Protein AF-A0A830E9T9-F1 (afdb_monomer)

Radius of gyration: 32.05 Å; Cα contacts (8 Å, |Δi|>4): 690; chains: 1; bounding box: 85×117×55 Å

Nearest PDB structures (foldseek):
  4ilt-assembly2_B  TM=5.509E-01  e=1.058E-02  Streptomyces sp. SirexAA-E
  3mi1-assembly1_M  TM=5.789E-01  e=8.843E-02  Pseudomonas putida
  4tkx-assembly1_L  TM=6.316E-01  e=1.029E-01  Porphyromonas gingivalis
  7bvx-assembly1_A  TM=4.881E-01  e=5.901E-02  Lacticaseibacillus rhamnosus
  2bsf-assembly1_A  TM=3.260E-01  e=5.456E-01  Avian orthoreovirus

Secondary structure (DSSP, 8-state):
-PPP-PPPPPPPEEEEEEEE-TTS-B--S-EEEEEETTEEEEEEE--TTSEEEEEE-GGGTPPTT-EEEEEETTEEEEEE--TT-EEE--EE-PPP--PPPPPPPPP-----------------PPPPPEEEEESS-EEEEEE-SSEEEEEEEEE-TT-EEEEE--HHHHHHHHHHHSEEEEEEEEEESS-EEEEEEEEEEESS---TTSPPGGGTSSPEEEEEEEEEE---GGGEEEEEEEEEEEHHHHHHHT--GGGEEEEEEETTEEEE--EEEEEE-SSEEEEEEEESS--EEEEEE---------PPP----PPPPP----------------------------------S---SS---S--

Structure (mmCIF, N/CA/C/O backbone):
data_AF-A0A830E9T9-F1
#
_entry.id   AF-A0A830E9T9-F1
#
loop_
_atom_site.group_PDB
_atom_site.id
_atom_site.type_symbol
_atom_site.label_atom_id
_atom_site.label_alt_id
_atom_site.label_comp_id
_atom_site.label_asym_id
_atom_site.label_entity_id
_atom_site.label_seq_id
_atom_site.pdbx_PDB_ins_code
_atom_site.Cartn_x
_atom_site.Cartn_y
_atom_site.Cartn_z
_atom_site.occupancy
_atom_site.B_iso_or_equiv
_atom_site.auth_seq_id
_atom_site.auth_comp_id
_atom_site.auth_asym_id
_atom_site.auth_atom_id
_atom_site.pdbx_PDB_model_num
ATOM 1 N N . MET A 1 1 ? -37.265 -4.717 32.859 1.00 47.81 1 MET A N 1
ATOM 2 C CA . MET A 1 1 ? -36.370 -3.770 32.167 1.00 47.81 1 MET A CA 1
ATOM 3 C C . MET A 1 1 ? -36.846 -3.728 30.731 1.00 47.81 1 MET A C 1
ATOM 5 O O . MET A 1 1 ? -37.159 -4.793 30.213 1.00 47.81 1 MET A O 1
ATOM 9 N N . ALA A 1 2 ? -37.033 -2.542 30.154 1.00 51.19 2 ALA A N 1
ATOM 10 C CA . ALA A 1 2 ? -37.288 -2.444 28.722 1.00 51.19 2 ALA A CA 1
ATOM 11 C C . ALA A 1 2 ? -35.942 -2.628 28.019 1.00 51.19 2 ALA A C 1
ATOM 13 O O . ALA A 1 2 ? -34.971 -1.987 28.418 1.00 51.19 2 ALA A O 1
ATOM 14 N N . VAL A 1 3 ? -35.881 -3.529 27.042 1.00 49.28 3 VAL A N 1
ATOM 15 C CA . VAL A 1 3 ? -34.799 -3.507 26.056 1.00 49.28 3 VAL A CA 1
ATOM 16 C C . VAL A 1 3 ? -34.958 -2.226 25.247 1.00 49.28 3 VAL A C 1
ATOM 18 O O . VAL A 1 3 ? -36.077 -1.906 24.839 1.00 49.28 3 VAL A O 1
ATOM 21 N N . ALA A 1 4 ? -33.868 -1.480 25.073 1.00 53.34 4 ALA A N 1
ATOM 22 C CA . ALA A 1 4 ? -33.828 -0.462 24.038 1.00 53.34 4 ALA A CA 1
ATOM 23 C C . ALA A 1 4 ? -33.992 -1.195 22.704 1.00 53.34 4 ALA A C 1
ATOM 25 O O . ALA A 1 4 ? -33.307 -2.184 22.450 1.00 53.34 4 ALA A O 1
ATOM 26 N N . GLN A 1 5 ? -34.971 -0.770 21.917 1.00 53.47 5 GLN A N 1
ATOM 27 C CA . GLN A 1 5 ? -35.052 -1.159 20.524 1.00 53.47 5 GLN A CA 1
ATOM 28 C C . GLN A 1 5 ? -34.169 -0.152 19.801 1.00 53.47 5 GLN A C 1
ATOM 30 O O . GLN A 1 5 ? -34.482 1.035 19.831 1.00 53.47 5 GLN A O 1
ATOM 35 N N . GLU A 1 6 ? -33.039 -0.605 19.269 1.00 59.84 6 GLU A N 1
ATOM 36 C CA . GLU A 1 6 ? -32.184 0.251 18.452 1.00 59.84 6 GLU A CA 1
ATOM 37 C C . GLU A 1 6 ? -32.962 0.619 17.187 1.00 59.84 6 GLU A C 1
ATOM 39 O O . GLU A 1 6 ? -33.607 -0.238 16.567 1.00 59.84 6 GLU A O 1
ATOM 44 N N . ASP A 1 7 ? -32.990 1.913 16.875 1.00 67.69 7 ASP A N 1
ATOM 45 C CA . ASP A 1 7 ? -33.621 2.404 15.658 1.00 67.69 7 ASP A CA 1
ATOM 46 C C . ASP A 1 7 ? -32.835 1.873 14.442 1.00 67.69 7 ASP A C 1
ATOM 48 O O . ASP A 1 7 ? -31.616 1.706 14.521 1.00 67.69 7 ASP A O 1
ATOM 52 N N . PRO A 1 8 ? -33.511 1.531 13.330 1.00 73.81 8 PRO A N 1
ATOM 53 C CA . PRO A 1 8 ? -32.845 0.937 12.176 1.00 73.81 8 PRO A CA 1
ATOM 54 C C . PRO A 1 8 ? -31.800 1.900 11.584 1.00 73.81 8 PRO A C 1
ATOM 56 O O . PRO A 1 8 ? -32.052 3.108 11.560 1.00 73.81 8 PRO A O 1
ATOM 59 N N . PRO A 1 9 ? -30.668 1.388 11.062 1.00 76.94 9 PRO A N 1
ATOM 60 C CA . PRO A 1 9 ? -29.624 2.225 10.483 1.00 76.94 9 PRO A CA 1
ATOM 61 C C . PRO A 1 9 ? -30.174 3.051 9.317 1.00 76.94 9 PRO A C 1
ATOM 63 O O . PRO A 1 9 ? -30.937 2.555 8.480 1.00 76.94 9 PRO A O 1
ATOM 66 N N . VAL A 1 10 ? -29.786 4.324 9.277 1.00 85.62 10 VAL A N 1
ATOM 67 C CA . VAL A 1 10 ? -30.251 5.284 8.276 1.00 85.62 10 VAL A CA 1
ATOM 68 C C . VAL A 1 10 ? -29.297 5.250 7.076 1.00 85.62 10 VAL A C 1
ATOM 70 O O . VAL A 1 10 ? -28.095 5.430 7.266 1.00 85.62 10 VAL A O 1
ATOM 73 N N . PRO A 1 11 ? -29.785 5.004 5.844 1.00 87.19 11 PRO A N 1
ATOM 74 C CA . PRO A 1 11 ? -28.916 4.889 4.677 1.00 87.19 11 PRO A CA 1
ATOM 75 C C . PRO A 1 11 ? -28.247 6.233 4.327 1.00 87.19 11 PRO A C 1
ATOM 77 O O . PRO A 1 11 ? -28.912 7.274 4.408 1.00 87.19 11 PRO A O 1
ATOM 80 N N . PRO A 1 12 ? -26.970 6.228 3.898 1.00 89.81 12 PRO A N 1
ATOM 81 C CA . PRO A 1 12 ? -26.240 7.441 3.534 1.00 89.81 12 PRO A CA 1
ATOM 82 C C . PRO A 1 12 ? -26.839 8.122 2.295 1.00 89.81 12 PRO A C 1
ATOM 84 O O . PRO A 1 12 ? -27.535 7.493 1.495 1.00 89.81 12 PRO A O 1
ATOM 87 N N . HIS A 1 13 ? -26.545 9.411 2.117 1.00 95.25 13 HIS A N 1
ATOM 88 C CA . HIS A 1 13 ? -26.823 10.122 0.867 1.00 95.25 13 HIS A CA 1
ATOM 89 C C . HIS A 1 13 ? -25.631 10.000 -0.083 1.00 95.25 13 HIS A C 1
ATOM 91 O O . HIS A 1 13 ? -24.490 10.183 0.338 1.00 95.25 13 HIS A O 1
ATOM 97 N N . ARG A 1 14 ? -25.892 9.748 -1.367 1.00 94.00 14 ARG A N 1
ATOM 98 C CA . ARG A 1 14 ? -24.869 9.613 -2.412 1.00 94.00 14 ARG A CA 1
ATOM 99 C C . ARG A 1 14 ? -24.715 10.903 -3.229 1.00 94.00 14 ARG A C 1
ATOM 101 O O . ARG A 1 14 ? -25.657 11.303 -3.916 1.00 94.00 14 ARG A O 1
ATOM 108 N N . TYR A 1 15 ? -23.547 11.538 -3.205 1.00 91.88 15 TYR A N 1
ATOM 109 C CA . TYR A 1 15 ? -23.210 12.684 -4.059 1.00 91.88 15 TYR A CA 1
ATOM 110 C C . TYR A 1 15 ? -22.207 12.262 -5.123 1.00 91.88 15 TYR A C 1
ATOM 112 O O . TYR A 1 15 ? -21.093 11.886 -4.799 1.00 91.88 15 TYR A O 1
ATOM 120 N N . TYR A 1 16 ? -22.579 12.357 -6.394 1.00 94.00 16 TYR A N 1
ATOM 121 C CA . TYR A 1 16 ? -21.755 11.836 -7.485 1.00 94.00 16 TYR A CA 1
ATOM 122 C C . TYR A 1 16 ? -21.729 12.795 -8.669 1.00 94.00 16 TYR A C 1
ATOM 124 O O . TYR A 1 16 ? -22.659 13.584 -8.860 1.00 94.00 16 TYR A O 1
ATOM 132 N N . GLY A 1 17 ? -20.719 12.695 -9.523 1.00 92.19 17 GLY A N 1
ATOM 133 C CA . GLY A 1 17 ? -20.695 13.448 -10.771 1.00 92.19 17 GLY A CA 1
ATOM 134 C C . GLY A 1 17 ? -19.308 13.572 -11.357 1.00 92.19 17 GLY A C 1
ATOM 135 O O . GLY A 1 17 ? -18.557 12.613 -11.309 1.00 92.19 17 GLY A O 1
ATOM 136 N N . THR A 1 18 ? -19.019 14.702 -12.003 1.00 92.44 18 THR A N 1
ATOM 137 C CA . THR A 1 18 ? -17.759 14.891 -12.739 1.00 92.44 18 THR A CA 1
ATOM 138 C C . THR A 1 18 ? -17.142 16.264 -12.504 1.00 92.44 18 THR A C 1
ATOM 140 O O . THR A 1 18 ? -17.872 17.263 -12.472 1.00 92.44 18 THR A O 1
ATOM 143 N N . VAL A 1 19 ? -15.812 16.313 -12.439 1.00 91.94 19 VAL A N 1
ATOM 144 C CA . VAL A 1 19 ? -14.979 17.520 -12.497 1.00 91.94 19 VAL A CA 1
ATOM 145 C C . VAL A 1 19 ? -14.367 17.626 -13.898 1.00 91.94 19 VAL A C 1
ATOM 147 O O . VAL A 1 19 ? -13.761 16.680 -14.399 1.00 91.94 19 VAL A O 1
ATOM 150 N N . SER A 1 20 ? -14.534 18.776 -14.549 1.00 88.94 20 SER A N 1
ATOM 151 C CA . SER A 1 20 ? -13.977 19.033 -15.882 1.00 88.94 20 SER A CA 1
ATOM 152 C C . SER A 1 20 ? -13.349 20.420 -16.003 1.00 88.94 20 SER A C 1
ATOM 154 O O . SER A 1 20 ? -13.696 21.330 -15.251 1.00 88.94 20 SER A O 1
ATOM 156 N N . ASP A 1 21 ? -12.466 20.610 -16.982 1.00 86.44 21 ASP A N 1
ATOM 157 C CA . ASP A 1 21 ? -11.950 21.933 -17.336 1.00 86.44 21 ASP A CA 1
ATOM 158 C C . ASP A 1 21 ? -12.992 22.768 -18.110 1.00 86.44 21 ASP A C 1
ATOM 160 O O . ASP A 1 21 ? -14.035 22.272 -18.548 1.00 86.44 21 ASP A O 1
ATOM 164 N N . ALA A 1 22 ? -12.688 24.048 -18.344 1.00 85.31 22 ALA A N 1
ATOM 165 C CA . ALA A 1 22 ? -13.539 24.957 -19.123 1.00 85.31 22 ALA A CA 1
ATOM 166 C C . ALA A 1 22 ? -13.696 24.572 -20.618 1.00 85.31 22 ALA A C 1
ATOM 168 O O . ALA A 1 22 ? -14.459 25.211 -21.350 1.00 85.31 22 ALA A O 1
ATOM 169 N N . ASN A 1 23 ? -12.978 23.550 -21.096 1.00 80.12 23 ASN A N 1
ATOM 170 C CA . ASN A 1 23 ? -13.114 22.975 -22.435 1.00 80.12 23 ASN A CA 1
ATOM 171 C C . ASN A 1 23 ? -13.978 21.694 -22.436 1.00 80.12 23 ASN A C 1
ATOM 173 O O . ASN A 1 23 ? -14.348 21.219 -23.513 1.00 80.12 23 ASN A O 1
ATOM 177 N N . GLY A 1 24 ? -14.327 21.164 -21.258 1.00 82.31 24 GLY A N 1
ATOM 178 C CA . GLY A 1 24 ? -15.058 19.912 -21.070 1.00 82.31 24 GLY A CA 1
ATOM 179 C C . GLY A 1 24 ? -14.178 18.657 -21.036 1.00 82.31 24 GLY A C 1
ATOM 180 O O . GLY A 1 24 ? -14.712 17.562 -21.200 1.00 82.31 24 GLY A O 1
ATOM 181 N N . ASN A 1 25 ? -12.862 18.795 -20.850 1.00 83.62 25 ASN A N 1
ATOM 182 C CA . ASN A 1 25 ? -11.968 17.668 -20.584 1.00 83.62 25 ASN A CA 1
ATOM 183 C C . ASN A 1 25 ? -12.128 17.220 -19.127 1.00 83.62 25 ASN A C 1
ATOM 185 O O . ASN A 1 25 ? -12.242 18.069 -18.244 1.00 83.62 25 ASN A O 1
ATOM 189 N N . ALA A 1 26 ? -12.101 15.914 -18.871 1.00 85.00 26 ALA A N 1
ATOM 190 C CA . ALA A 1 26 ? -12.009 15.367 -17.519 1.00 85.00 26 ALA A CA 1
ATOM 191 C C . ALA A 1 26 ? -10.773 15.907 -16.778 1.00 85.00 26 ALA A C 1
ATOM 193 O O . ALA A 1 26 ? -9.724 16.108 -17.394 1.00 85.00 26 ALA A O 1
ATOM 194 N N . ILE A 1 27 ? -10.891 16.124 -15.466 1.00 84.12 27 ILE A N 1
ATOM 195 C CA . ILE A 1 27 ? -9.741 16.385 -14.595 1.00 84.12 27 ILE A CA 1
ATOM 196 C C . ILE A 1 27 ? -9.695 15.275 -13.547 1.00 84.12 27 ILE A C 1
ATOM 198 O O . ILE A 1 27 ? -10.586 15.198 -12.708 1.00 84.12 27 ILE A O 1
ATOM 202 N N . SER A 1 28 ? -8.652 14.450 -13.627 1.00 82.69 28 SER A N 1
ATOM 203 C CA . SER A 1 28 ? -8.318 13.394 -12.666 1.00 82.69 28 SER A CA 1
ATOM 204 C C . SER A 1 28 ? -7.521 13.949 -11.480 1.00 82.69 28 SER A C 1
ATOM 206 O O . SER A 1 28 ? -6.959 15.049 -11.565 1.00 82.69 28 SER A O 1
ATOM 208 N N . GLY A 1 29 ? -7.453 13.198 -10.380 1.00 77.75 29 GLY A N 1
ATOM 209 C CA . GLY A 1 29 ? -6.601 13.514 -9.230 1.00 77.75 29 GLY A CA 1
ATOM 210 C C . GLY A 1 29 ? -7.026 14.776 -8.474 1.00 77.75 29 GLY A C 1
ATOM 211 O O . GLY A 1 29 ? -6.202 15.453 -7.860 1.00 77.75 29 GLY A O 1
ATOM 212 N N . VAL A 1 30 ? -8.305 15.157 -8.556 1.00 85.19 30 VAL A N 1
ATOM 213 C CA . VAL A 1 30 ? -8.877 16.270 -7.784 1.00 85.19 30 VAL A CA 1
ATOM 214 C C . VAL A 1 30 ? -9.762 15.729 -6.675 1.00 85.19 30 VAL A C 1
ATOM 216 O O . VAL A 1 30 ? -10.760 15.065 -6.962 1.00 85.19 30 VAL A O 1
ATOM 219 N N . THR A 1 31 ? -9.435 16.072 -5.433 1.00 87.56 31 THR A N 1
ATOM 220 C CA . THR A 1 31 ? -10.276 15.784 -4.271 1.00 87.56 31 THR A CA 1
ATOM 221 C C . THR A 1 31 ? -11.574 16.590 -4.320 1.00 87.56 31 THR A C 1
ATOM 223 O O . THR A 1 31 ? -11.590 17.787 -4.634 1.00 87.56 31 THR A O 1
ATOM 226 N N . VAL A 1 32 ? -12.666 15.906 -3.999 1.00 90.88 32 VAL A N 1
ATOM 227 C CA . VAL A 1 32 ? -14.023 16.415 -3.857 1.00 90.88 32 VAL A CA 1
ATOM 228 C C . VAL A 1 32 ? -14.444 16.189 -2.410 1.00 90.88 32 VAL A C 1
ATOM 230 O O . VAL A 1 32 ? -14.661 15.061 -1.981 1.00 90.88 32 VAL A O 1
ATOM 233 N N . GLU A 1 33 ? -14.558 17.267 -1.646 1.00 87.19 33 GLU A N 1
ATOM 234 C CA . GLU A 1 33 ? -14.826 17.229 -0.206 1.00 87.19 33 GLU A CA 1
ATOM 235 C C . GLU A 1 33 ? -16.298 17.561 0.058 1.00 87.19 33 GLU A C 1
ATOM 237 O O . GLU A 1 33 ? -16.837 18.511 -0.511 1.00 87.19 33 GLU A O 1
ATOM 242 N N . VAL A 1 34 ? -16.956 16.850 0.971 1.00 90.44 34 VAL A N 1
ATOM 243 C CA . VAL A 1 34 ? -18.244 17.257 1.543 1.00 90.44 34 VAL A CA 1
ATOM 244 C C . VAL A 1 34 ? -18.002 17.837 2.927 1.00 90.44 34 VAL A C 1
ATOM 246 O O . VAL A 1 34 ? -17.504 17.158 3.817 1.00 90.44 34 VAL A O 1
ATOM 249 N N . VAL A 1 35 ? -18.419 19.084 3.129 1.00 82.56 35 VAL A N 1
ATOM 250 C CA . VAL A 1 35 ? -18.266 19.829 4.382 1.00 82.56 35 VAL A CA 1
ATOM 251 C C . VAL A 1 35 ? -19.635 20.133 4.994 1.00 82.56 35 VAL A C 1
ATOM 253 O O . VAL A 1 35 ? -20.533 20.662 4.325 1.00 82.56 35 VAL A O 1
ATOM 256 N N . TYR A 1 36 ? -19.784 19.855 6.290 1.00 85.56 36 TYR A N 1
ATOM 257 C CA . TYR A 1 36 ? -20.955 20.185 7.103 1.00 85.56 36 TYR A CA 1
ATOM 258 C C . TYR A 1 36 ? -20.537 20.807 8.446 1.00 85.56 36 TYR A C 1
ATOM 260 O O . TYR A 1 36 ? -19.590 20.358 9.079 1.00 85.56 36 TYR A O 1
ATOM 268 N N . ASP A 1 37 ? -21.194 21.903 8.843 1.00 80.31 37 ASP A N 1
ATOM 269 C CA . ASP A 1 37 ? -20.843 22.763 9.999 1.00 80.31 37 ASP A CA 1
ATOM 270 C C . ASP A 1 37 ? -19.339 23.123 10.139 1.00 80.31 37 ASP A C 1
ATOM 272 O O . ASP A 1 37 ? -18.832 23.414 11.221 1.00 80.31 37 ASP A O 1
ATOM 276 N N . GLY A 1 38 ? -18.606 23.133 9.018 1.00 72.06 38 GLY A N 1
ATOM 277 C CA . GLY A 1 38 ? -17.168 23.422 8.970 1.00 72.06 38 GLY A CA 1
ATOM 278 C C . GLY A 1 38 ? -16.245 22.230 9.251 1.00 72.06 38 GLY A C 1
ATOM 279 O O . GLY A 1 38 ? -15.034 22.430 9.288 1.00 72.06 38 GLY A O 1
ATOM 280 N N . ALA A 1 39 ? -16.789 21.023 9.419 1.00 74.19 39 ALA A N 1
ATOM 281 C CA . ALA A 1 39 ? -16.047 19.766 9.405 1.00 74.19 39 ALA A CA 1
ATOM 282 C C . ALA A 1 39 ? -16.224 19.059 8.054 1.00 74.19 39 ALA A C 1
ATOM 284 O O . ALA A 1 39 ? -17.297 19.114 7.451 1.00 74.19 39 ALA A O 1
ATOM 285 N N . GLU A 1 40 ? -15.181 18.386 7.584 1.00 85.44 40 GLU A N 1
ATOM 286 C CA . GLU A 1 40 ? -15.299 17.430 6.487 1.00 85.44 40 GLU A CA 1
ATOM 287 C C . GLU A 1 40 ? -16.065 16.188 6.972 1.00 85.44 40 GLU A C 1
ATOM 289 O O . GLU A 1 40 ? -15.869 15.733 8.099 1.00 85.44 40 GLU A O 1
ATOM 294 N N . VAL A 1 41 ? -16.983 15.682 6.148 1.00 86.69 41 VAL A N 1
ATOM 295 C CA . VAL A 1 41 ? -17.874 14.553 6.476 1.00 86.69 41 VAL A CA 1
ATOM 296 C C . VAL A 1 41 ? -17.825 13.408 5.462 1.00 86.69 41 VAL A C 1
ATOM 298 O O . VAL A 1 41 ? -18.397 12.353 5.727 1.00 86.69 41 VAL A O 1
ATOM 301 N N . ALA A 1 42 ? -17.179 13.628 4.315 1.00 85.56 42 ALA A N 1
ATOM 302 C CA . ALA A 1 42 ? -16.758 12.632 3.329 1.00 85.56 42 ALA A CA 1
ATOM 303 C C . ALA A 1 42 ? -15.797 13.309 2.335 1.00 85.56 42 ALA A C 1
ATOM 305 O O . ALA A 1 42 ? -15.988 14.488 2.031 1.00 85.56 42 ALA A O 1
ATOM 306 N N . ASN A 1 43 ? -14.850 12.568 1.768 1.00 89.62 43 ASN A N 1
ATOM 307 C CA . ASN A 1 43 ? -14.080 12.985 0.596 1.00 89.62 43 ASN A CA 1
ATOM 308 C C . ASN A 1 43 ? -13.947 11.821 -0.399 1.00 89.62 43 ASN A C 1
ATOM 310 O O . ASN A 1 43 ? -14.219 10.669 -0.058 1.00 89.62 43 ASN A O 1
ATOM 314 N N . ASP A 1 44 ? -13.612 12.159 -1.639 1.00 88.50 44 ASP A N 1
ATOM 315 C CA . ASP A 1 44 ? -13.328 11.235 -2.734 1.00 88.50 44 ASP A CA 1
ATOM 316 C C . ASP A 1 44 ? -12.427 11.947 -3.751 1.00 88.50 44 ASP A C 1
ATOM 318 O O . ASP A 1 44 ? -12.444 13.177 -3.827 1.00 88.50 44 ASP A O 1
ATOM 322 N N . THR A 1 45 ? -11.659 11.208 -4.545 1.00 85.38 45 THR A N 1
ATOM 323 C CA . THR A 1 45 ? -10.752 11.780 -5.549 1.00 85.38 45 THR A CA 1
ATOM 324 C C . THR A 1 45 ? -11.173 11.344 -6.941 1.00 85.38 45 THR A C 1
ATOM 326 O O . THR A 1 45 ? -11.455 10.179 -7.192 1.00 85.38 45 THR A O 1
ATOM 329 N N . THR A 1 46 ? -11.208 12.306 -7.858 1.00 84.75 46 THR A N 1
ATOM 330 C CA . THR A 1 46 ? -11.659 12.071 -9.232 1.00 84.75 46 THR A CA 1
ATOM 331 C C . THR A 1 46 ? -10.777 11.105 -10.017 1.00 84.75 46 THR A C 1
ATOM 333 O O . THR A 1 46 ? -9.554 11.245 -10.031 1.00 84.75 46 THR A O 1
ATOM 336 N N . ASP A 1 47 ? -11.424 10.173 -10.718 1.00 77.94 47 ASP A N 1
ATOM 337 C CA . ASP A 1 47 ? -10.781 9.197 -11.601 1.00 77.94 47 ASP A CA 1
ATOM 338 C C . ASP A 1 47 ? -10.313 9.796 -12.949 1.00 77.94 47 ASP A C 1
ATOM 340 O O . ASP A 1 47 ? -10.442 10.993 -13.216 1.00 77.94 47 ASP A O 1
ATOM 344 N N . ALA A 1 48 ? -9.788 8.946 -13.839 1.00 81.50 48 ALA A N 1
ATOM 345 C CA . ALA A 1 48 ? -9.315 9.336 -15.171 1.00 81.50 48 ALA A CA 1
ATOM 346 C C . ALA A 1 48 ? -10.394 9.975 -16.080 1.00 81.50 48 ALA A C 1
ATOM 348 O O . ALA A 1 48 ? -10.057 10.787 -16.944 1.00 81.50 48 ALA A O 1
ATOM 349 N N . ASP A 1 49 ? -11.676 9.651 -15.875 1.00 81.00 49 ASP A N 1
ATOM 350 C CA . ASP A 1 49 ? -12.830 10.267 -16.549 1.00 81.00 49 ASP A CA 1
ATOM 351 C C . ASP A 1 49 ? -13.365 11.498 -15.776 1.00 81.00 49 ASP A C 1
ATOM 353 O O . ASP A 1 49 ? -14.363 12.122 -16.163 1.00 81.00 49 ASP A O 1
ATOM 357 N N . GLY A 1 50 ? -12.669 11.899 -14.708 1.00 87.38 50 GLY A N 1
ATOM 358 C CA . GLY A 1 50 ? -13.000 13.018 -13.836 1.00 87.38 50 GLY A CA 1
ATOM 359 C C . GLY A 1 50 ? -14.204 12.734 -12.944 1.00 87.38 50 GLY A C 1
ATOM 360 O O . GLY A 1 50 ? -14.837 13.683 -12.479 1.00 87.38 50 GLY A O 1
ATOM 361 N N . TYR A 1 51 ? -14.589 11.469 -12.765 1.00 88.44 51 TYR A N 1
ATOM 362 C CA . TYR A 1 51 ? -15.772 11.052 -12.018 1.00 88.44 51 TYR A CA 1
ATOM 363 C C . TYR A 1 51 ? -15.470 10.829 -10.530 1.00 88.44 51 TYR A C 1
ATOM 365 O O . TYR A 1 51 ? -14.362 10.454 -10.167 1.00 88.44 51 TYR A O 1
ATOM 373 N N . TYR A 1 52 ? -16.466 11.089 -9.677 1.00 87.69 52 TYR A N 1
ATOM 374 C CA . TYR A 1 52 ? -16.410 10.884 -8.225 1.00 87.69 52 TYR A CA 1
ATOM 375 C C . TYR A 1 52 ? -17.762 10.389 -7.674 1.00 87.69 52 TYR A C 1
ATOM 377 O O . TYR A 1 52 ? -18.822 10.652 -8.266 1.00 87.69 52 TYR A O 1
ATOM 385 N N . ASP A 1 53 ? -17.735 9.719 -6.520 1.00 92.00 53 ASP A N 1
ATOM 386 C CA . ASP A 1 53 ? -18.880 9.099 -5.849 1.00 92.00 53 ASP A CA 1
ATOM 387 C C . ASP A 1 53 ? -18.757 9.047 -4.308 1.00 92.00 53 ASP A C 1
ATOM 389 O O . ASP A 1 53 ? -18.218 8.119 -3.710 1.00 92.00 53 ASP A O 1
ATOM 393 N N . LEU A 1 54 ? -19.343 10.041 -3.645 1.00 90.94 54 LEU A N 1
ATOM 394 C CA . LEU A 1 54 ? -19.292 10.245 -2.198 1.00 90.94 54 LEU A CA 1
ATOM 395 C C . LEU A 1 54 ? -20.516 9.660 -1.493 1.00 90.94 54 LEU A C 1
ATOM 397 O O . LEU A 1 54 ? -21.652 9.958 -1.866 1.00 90.94 54 LEU A O 1
ATOM 401 N N . GLN A 1 55 ? -20.308 8.943 -0.388 1.00 91.75 55 GLN A N 1
ATOM 402 C CA . GLN A 1 55 ? -21.380 8.509 0.514 1.00 91.75 55 GLN A CA 1
ATOM 403 C C . GLN A 1 55 ? -21.292 9.249 1.852 1.00 91.75 55 GLN A C 1
ATOM 405 O O . GLN A 1 55 ? -20.312 9.125 2.575 1.00 91.75 55 GLN A O 1
ATOM 410 N N . VAL A 1 56 ? -22.336 10.007 2.194 1.00 89.88 56 VAL A N 1
ATOM 411 C CA . VAL A 1 56 ? -22.393 10.830 3.411 1.00 89.88 56 VAL A CA 1
ATOM 412 C C . VAL A 1 56 ? -23.381 10.209 4.406 1.00 89.88 56 VAL A C 1
ATOM 414 O O . VAL A 1 56 ? -24.596 10.280 4.166 1.00 89.88 56 VAL A O 1
ATOM 417 N N . PRO A 1 57 ? -22.912 9.593 5.507 1.00 86.75 57 PRO A N 1
ATOM 418 C CA . PRO A 1 57 ? -23.773 9.022 6.540 1.00 86.75 57 PRO A CA 1
ATOM 419 C C . PRO A 1 57 ? -24.394 10.108 7.433 1.00 86.75 57 PRO A C 1
ATOM 421 O O . PRO A 1 57 ? -23.956 11.257 7.454 1.00 86.75 57 PRO A O 1
ATOM 424 N N . GLN A 1 58 ? -25.412 9.736 8.217 1.00 83.94 58 GLN A N 1
ATOM 425 C CA . GLN A 1 58 ? -26.066 10.662 9.155 1.00 83.94 58 GLN A CA 1
ATOM 426 C C . GLN A 1 58 ? -25.230 10.947 10.424 1.00 83.94 58 GLN A C 1
ATOM 428 O O . GLN A 1 58 ? -25.550 11.836 11.213 1.00 83.94 58 GLN A O 1
ATOM 433 N N . GLU A 1 59 ? -24.152 10.194 10.637 1.00 74.69 59 GLU A N 1
ATOM 434 C CA . GLU A 1 59 ? -23.398 10.119 11.898 1.00 74.69 59 GLU A CA 1
ATOM 435 C C . GLU A 1 59 ? -22.778 11.459 12.336 1.00 74.69 59 GLU A C 1
ATOM 437 O O . GLU A 1 59 ? -22.576 11.691 13.526 1.00 74.69 59 GLU A O 1
ATOM 442 N N . ASN A 1 60 ? -22.614 12.395 11.397 1.00 67.00 60 ASN A N 1
ATOM 443 C CA . ASN A 1 60 ? -22.113 13.751 11.629 1.00 67.00 60 ASN A CA 1
ATOM 444 C C . ASN A 1 60 ? -23.190 14.763 12.084 1.00 67.00 60 ASN A C 1
ATOM 446 O O . ASN A 1 60 ? -22.997 15.973 11.985 1.00 67.00 60 ASN A O 1
ATOM 450 N N . GLY A 1 61 ? -24.338 14.288 12.583 1.00 76.31 61 GLY A N 1
ATOM 451 C CA . GLY A 1 61 ? -25.410 15.145 13.108 1.00 76.31 61 GLY A CA 1
ATOM 452 C C . GLY A 1 61 ? -26.193 15.903 12.031 1.00 76.31 61 GLY A C 1
ATOM 453 O O . GLY A 1 61 ? -26.742 16.968 12.308 1.00 76.31 61 GLY A O 1
ATOM 454 N N . ILE A 1 62 ? -26.225 15.364 10.811 1.00 85.31 62 ILE A N 1
ATOM 455 C CA . ILE A 1 62 ? -26.956 15.918 9.668 1.00 85.31 62 ILE A CA 1
ATOM 456 C C . ILE A 1 62 ? -28.437 15.505 9.775 1.00 85.31 62 ILE A C 1
ATOM 458 O O . ILE A 1 62 ? -28.749 14.328 9.975 1.00 85.31 62 ILE A O 1
ATOM 462 N N . GLU A 1 63 ? -29.372 16.447 9.649 1.00 87.31 63 GLU A N 1
ATOM 463 C CA . GLU A 1 63 ? -30.814 16.172 9.608 1.00 87.31 63 GLU A CA 1
ATOM 464 C C . GLU A 1 63 ? -31.348 16.133 8.158 1.00 87.31 63 GLU A C 1
ATOM 466 O O . GLU A 1 63 ? -30.739 16.636 7.212 1.00 87.31 63 GLU A O 1
ATOM 471 N N . GLU A 1 64 ? -32.516 15.513 7.951 1.00 88.94 64 GLU A N 1
ATOM 472 C CA . GLU A 1 64 ? -33.177 15.481 6.637 1.00 88.94 64 GLU A CA 1
ATOM 473 C C . GLU A 1 64 ? -33.494 16.908 6.149 1.00 88.94 64 GLU A C 1
ATOM 475 O O . GLU A 1 64 ? -34.254 17.648 6.778 1.00 88.94 64 GLU A O 1
ATOM 480 N N . GLY A 1 65 ? -32.941 17.279 4.993 1.00 83.88 65 GLY A N 1
ATOM 481 C CA . GLY A 1 65 ? -33.089 18.601 4.386 1.00 83.88 65 GLY A CA 1
ATOM 482 C C . GLY A 1 65 ? -32.002 19.614 4.764 1.00 83.88 65 GLY A C 1
ATOM 483 O O . GLY A 1 65 ? -32.033 20.733 4.233 1.00 83.88 65 GLY A O 1
ATOM 484 N N . ASP A 1 66 ? -31.039 19.248 5.617 1.00 89.81 66 ASP A N 1
ATOM 485 C CA . ASP A 1 66 ? -29.852 20.068 5.867 1.00 89.81 66 ASP A CA 1
ATOM 486 C C . ASP A 1 66 ? -28.989 20.211 4.614 1.00 89.81 66 ASP A C 1
ATOM 488 O O . ASP A 1 66 ? -29.074 19.430 3.664 1.00 89.81 66 ASP A O 1
ATOM 492 N N . LYS A 1 67 ? -28.163 21.261 4.588 1.00 88.12 67 LYS A N 1
ATOM 493 C CA . LYS A 1 67 ? -27.297 21.562 3.447 1.00 88.12 67 LYS A CA 1
ATOM 494 C C . LYS A 1 67 ? -25.846 21.261 3.750 1.00 88.12 67 LYS A C 1
ATOM 496 O O . LYS A 1 67 ? -25.250 21.908 4.608 1.00 88.12 67 LYS A O 1
ATOM 501 N N . VAL A 1 68 ? -25.279 20.367 2.954 1.00 86.50 68 VAL A N 1
ATOM 502 C CA . VAL A 1 68 ? -23.837 20.149 2.880 1.00 86.50 68 VAL A CA 1
ATOM 503 C C . VAL A 1 68 ? -23.237 21.008 1.768 1.00 86.50 68 VAL A C 1
ATOM 505 O O . VAL A 1 68 ? -23.903 21.331 0.776 1.00 86.50 68 VAL A O 1
ATOM 508 N N . THR A 1 69 ? -21.976 21.393 1.936 1.00 87.50 69 THR A N 1
ATOM 509 C CA . THR A 1 69 ? -21.190 22.082 0.907 1.00 87.50 69 THR A CA 1
ATOM 510 C C . THR A 1 69 ? -20.236 21.078 0.284 1.00 87.50 69 THR A C 1
ATOM 512 O O . THR A 1 69 ? -19.344 20.601 0.971 1.00 87.50 69 THR A O 1
ATOM 515 N N . ILE A 1 70 ? -20.422 20.757 -0.994 1.00 90.19 70 ILE A N 1
ATOM 516 C CA . ILE A 1 70 ? -19.444 19.990 -1.766 1.00 90.19 70 ILE A CA 1
ATOM 517 C C . ILE A 1 70 ? -18.435 20.982 -2.354 1.00 90.19 70 ILE A C 1
ATOM 519 O O . ILE A 1 70 ? -18.852 21.974 -2.960 1.00 90.19 70 ILE A O 1
ATOM 523 N N . THR A 1 71 ? -17.143 20.726 -2.180 1.00 80.88 71 THR A N 1
ATOM 524 C CA . THR A 1 71 ? -16.028 21.602 -2.567 1.00 80.88 71 THR A CA 1
ATOM 525 C C . THR A 1 71 ? -15.049 20.846 -3.463 1.00 80.88 71 THR A C 1
ATOM 527 O O . THR A 1 71 ? -14.803 19.664 -3.255 1.00 80.88 71 THR A O 1
ATOM 530 N N . VAL A 1 72 ? -14.509 21.532 -4.472 1.00 90.56 72 VAL A N 1
ATOM 531 C CA . VAL A 1 72 ? -13.469 21.052 -5.392 1.00 90.56 72 VAL A CA 1
ATOM 532 C C . VAL A 1 72 ? -12.542 22.226 -5.685 1.00 90.56 72 VAL A C 1
ATOM 534 O O . VAL A 1 72 ? -12.926 23.146 -6.416 1.00 90.56 72 VAL A O 1
ATOM 537 N N . ARG A 1 73 ? -11.328 22.219 -5.118 1.00 82.31 73 ARG A N 1
ATOM 538 C CA . ARG A 1 73 ? -10.400 23.371 -5.153 1.00 82.31 73 ARG A CA 1
ATOM 539 C C . ARG A 1 73 ? -11.127 24.666 -4.728 1.00 82.31 73 ARG A C 1
ATOM 541 O O . ARG A 1 73 ? -11.777 24.700 -3.690 1.00 82.31 73 ARG A O 1
ATOM 548 N N . ASP A 1 74 ? -11.071 25.724 -5.538 1.00 76.88 74 ASP A N 1
ATOM 549 C CA . ASP A 1 74 ? -11.743 27.010 -5.285 1.00 76.88 74 ASP A CA 1
ATOM 550 C C . ASP A 1 74 ? -13.259 27.022 -5.596 1.00 76.88 74 ASP A C 1
ATOM 552 O O . ASP A 1 74 ? -13.925 28.053 -5.452 1.00 76.88 74 ASP A O 1
ATOM 556 N N . SER A 1 75 ? -13.827 25.902 -6.054 1.00 77.81 75 SER A N 1
ATOM 557 C CA . SER A 1 75 ? -15.227 25.776 -6.474 1.00 77.81 75 SER A CA 1
ATOM 558 C C . SER A 1 75 ? -16.060 25.072 -5.404 1.00 77.81 75 SER A C 1
ATOM 560 O O . SER A 1 75 ? -15.622 24.092 -4.816 1.00 77.81 75 SER A O 1
ATOM 562 N N . SER A 1 76 ? -17.285 25.536 -5.138 1.00 85.44 76 SER A N 1
ATOM 563 C CA . SER A 1 76 ? -18.184 24.875 -4.177 1.00 85.44 76 SER A CA 1
ATOM 564 C C . SER A 1 76 ? -19.659 24.981 -4.564 1.00 85.44 76 SER A C 1
ATOM 566 O O . SER A 1 76 ? -20.109 25.961 -5.166 1.00 85.44 76 SER A O 1
ATOM 568 N N . GLN A 1 77 ? -20.435 23.954 -4.214 1.00 84.31 77 GLN A N 1
ATOM 569 C CA . GLN A 1 77 ? -21.875 23.863 -4.448 1.00 84.31 77 GLN A CA 1
ATOM 570 C C . GLN A 1 77 ? -22.589 23.345 -3.198 1.00 84.31 77 GLN A C 1
ATOM 572 O O . GLN A 1 77 ? -22.063 22.538 -2.444 1.00 84.31 7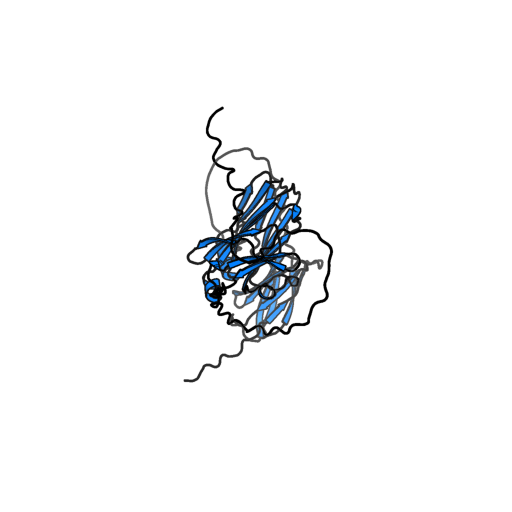7 GLN A O 1
ATOM 577 N N . ASN A 1 78 ? -23.807 23.828 -2.956 1.00 85.06 78 ASN A N 1
ATOM 578 C CA . ASN A 1 78 ? -24.628 23.385 -1.828 1.00 85.06 78 ASN A CA 1
ATOM 579 C C . ASN A 1 78 ? -25.672 22.376 -2.311 1.00 85.06 78 ASN A C 1
ATOM 581 O O . ASN A 1 78 ? -26.456 22.706 -3.205 1.00 85.06 78 ASN A O 1
ATOM 585 N N . ALA A 1 79 ? -25.751 21.218 -1.662 1.00 86.00 79 ALA A N 1
ATOM 586 C CA . ALA A 1 79 ? -26.786 20.216 -1.906 1.00 86.00 79 ALA A CA 1
ATOM 587 C C . ALA A 1 79 ? -27.533 19.877 -0.609 1.00 86.00 79 ALA A C 1
ATOM 589 O O . ALA A 1 79 ? -27.018 20.100 0.485 1.00 86.00 79 ALA A O 1
ATOM 590 N N . ALA A 1 80 ? -28.769 19.390 -0.731 1.00 88.88 80 ALA A N 1
ATOM 591 C CA . ALA A 1 80 ? -29.547 18.929 0.416 1.00 88.88 80 ALA A CA 1
ATOM 592 C C . ALA A 1 80 ? -29.193 17.472 0.733 1.00 88.88 80 ALA A C 1
ATOM 594 O O . ALA A 1 80 ? -29.026 16.670 -0.189 1.00 88.88 80 ALA A O 1
ATOM 595 N N . TRP A 1 81 ? -29.080 17.139 2.015 1.00 93.56 81 TRP A N 1
ATOM 596 C CA . TRP A 1 81 ? -28.925 15.770 2.487 1.00 93.56 81 TRP A CA 1
ATOM 597 C C . TRP A 1 81 ? -30.298 15.153 2.762 1.00 93.56 81 TRP A C 1
ATOM 599 O O . TRP A 1 81 ? -31.173 15.765 3.373 1.00 93.56 81 TRP A O 1
ATOM 609 N N . GLU A 1 82 ? -30.491 13.934 2.277 1.00 88.31 82 GLU A N 1
ATOM 610 C CA . GLU A 1 82 ? -31.729 13.158 2.394 1.00 88.31 82 GLU A CA 1
ATOM 611 C C . GLU A 1 82 ? -31.350 11.681 2.607 1.00 88.31 82 GLU A C 1
ATOM 613 O O . GLU A 1 82 ? -30.536 11.180 1.822 1.00 88.31 82 GLU A O 1
ATOM 618 N N . PRO A 1 83 ? -31.921 10.966 3.597 1.00 87.75 83 PRO A N 1
ATOM 619 C CA . PRO A 1 83 ? -31.633 9.551 3.842 1.00 87.75 83 PRO A CA 1
ATOM 620 C C . PRO A 1 83 ? -31.800 8.669 2.598 1.00 87.75 83 PRO A C 1
ATOM 622 O O . PRO A 1 83 ? -32.889 8.594 2.026 1.00 87.75 83 PRO A O 1
ATOM 625 N N . GLY A 1 84 ? -30.736 7.979 2.178 1.00 84.31 84 GLY A N 1
ATOM 626 C CA . GLY A 1 84 ? -30.748 7.134 0.976 1.00 84.31 84 GLY A CA 1
ATOM 627 C C . GLY A 1 84 ? -30.975 7.895 -0.337 1.00 84.31 84 GLY A C 1
ATOM 628 O O . GLY A 1 84 ? -31.306 7.280 -1.354 1.00 84.31 84 GLY A O 1
ATOM 629 N N . GLY A 1 85 ? -30.859 9.225 -0.320 1.00 85.38 85 GLY A N 1
ATOM 630 C CA . GLY A 1 85 ? -30.964 10.067 -1.506 1.00 85.38 85 GLY A CA 1
ATOM 631 C C . GLY A 1 85 ? -29.728 9.962 -2.400 1.00 85.38 85 GLY A C 1
ATOM 632 O O . GLY A 1 85 ? -28.669 9.498 -1.981 1.00 85.38 85 GLY A O 1
ATOM 633 N N . ALA A 1 86 ? -29.863 10.404 -3.650 1.00 89.12 86 ALA A N 1
ATOM 634 C CA . ALA A 1 86 ? -28.750 10.470 -4.589 1.00 89.12 86 ALA A CA 1
ATOM 635 C C . ALA A 1 86 ? -28.820 11.761 -5.414 1.00 89.12 86 ALA A C 1
ATOM 637 O O . ALA A 1 86 ? -29.780 11.973 -6.160 1.00 89.12 86 ALA A O 1
ATOM 638 N N . THR A 1 87 ? -27.795 12.605 -5.310 1.00 86.81 87 THR A N 1
ATOM 639 C CA . THR A 1 87 ? -27.735 13.908 -5.981 1.00 86.81 87 THR A CA 1
ATOM 640 C C . THR A 1 87 ? -26.539 13.968 -6.920 1.00 86.81 87 THR A C 1
ATOM 642 O O . THR A 1 87 ? -25.396 13.809 -6.494 1.00 86.81 87 THR A O 1
ATOM 645 N N . LYS A 1 88 ? -26.795 14.264 -8.202 1.00 92.44 88 LYS A N 1
ATOM 646 C CA . LYS A 1 88 ? -25.725 14.558 -9.156 1.00 92.44 88 LYS A CA 1
ATOM 647 C C . LYS A 1 88 ? -25.245 16.002 -9.004 1.00 92.44 88 LYS A C 1
ATOM 649 O O . LYS A 1 88 ? -26.050 16.925 -9.141 1.00 92.44 88 LYS A O 1
ATOM 654 N N . VAL A 1 89 ? -23.948 16.187 -8.788 1.00 91.25 89 VAL A N 1
ATOM 655 C CA . VAL A 1 89 ? -23.275 17.485 -8.646 1.00 91.25 89 VAL A CA 1
ATOM 656 C C . VAL A 1 89 ? -22.098 17.503 -9.628 1.00 91.25 89 VAL A C 1
ATOM 658 O O . VAL A 1 89 ? -21.396 16.515 -9.759 1.00 91.25 89 VAL A O 1
ATOM 661 N N . ASN A 1 90 ? -21.915 18.579 -10.391 1.00 91.38 90 ASN A N 1
ATOM 662 C CA . ASN A 1 90 ? -20.861 18.665 -11.410 1.00 91.38 90 ASN A CA 1
ATOM 663 C C . ASN A 1 90 ? -20.052 19.944 -11.205 1.00 91.38 90 ASN A C 1
ATOM 665 O O . ASN A 1 90 ? -20.642 21.002 -10.964 1.00 91.38 90 ASN A O 1
ATOM 669 N N . PHE A 1 91 ? -18.737 19.860 -11.386 1.00 90.81 91 PHE A N 1
ATOM 670 C CA . PHE A 1 91 ? -17.814 20.974 -11.200 1.00 90.81 91 PHE A CA 1
ATOM 671 C C . PHE A 1 91 ? -17.063 21.320 -12.484 1.00 90.81 91 PHE A C 1
ATOM 673 O O . PHE A 1 91 ? -16.673 20.448 -13.256 1.00 90.81 91 PHE A O 1
ATOM 680 N N . GLU A 1 92 ? -16.843 22.618 -12.671 1.00 90.06 92 GLU A N 1
ATOM 681 C CA . GLU A 1 92 ? -15.838 23.154 -13.583 1.00 90.06 92 GLU A CA 1
ATOM 682 C C . GLU A 1 92 ? -14.699 23.695 -12.708 1.00 90.06 92 GLU A C 1
ATOM 684 O O . GLU A 1 92 ? -14.966 24.442 -11.758 1.00 90.06 92 GLU A O 1
ATOM 689 N N . ALA A 1 93 ? -13.464 23.277 -12.980 1.00 84.19 93 ALA A N 1
ATOM 690 C CA . ALA A 1 93 ? -12.271 23.660 -12.227 1.00 84.19 93 ALA A CA 1
ATOM 691 C C . ALA A 1 93 ? -11.094 23.919 -13.179 1.00 84.19 93 ALA A C 1
ATOM 693 O O . ALA A 1 93 ? -11.081 23.435 -14.310 1.00 84.19 93 ALA A O 1
ATOM 694 N N . GLU A 1 94 ? -10.088 24.671 -12.734 1.00 77.69 94 GLU A N 1
ATOM 695 C CA . GLU A 1 94 ? -8.813 24.723 -13.455 1.00 77.69 94 GLU A CA 1
ATOM 696 C C . GLU A 1 94 ? -8.025 23.426 -13.165 1.00 77.69 94 GLU A C 1
ATOM 698 O O . GLU A 1 94 ? -8.050 22.942 -12.022 1.00 77.69 94 GLU A O 1
ATOM 703 N N . PRO A 1 95 ? -7.375 22.809 -14.175 1.00 67.44 95 PRO A N 1
ATOM 704 C CA . PRO A 1 95 ? -6.493 21.664 -13.956 1.00 67.44 95 PRO A CA 1
ATOM 705 C C . PRO A 1 95 ? -5.318 22.070 -13.050 1.00 67.44 95 PRO A C 1
ATOM 707 O O . PRO A 1 95 ? -4.982 23.256 -12.993 1.00 67.44 95 PRO A O 1
ATOM 710 N N . PRO A 1 96 ? -4.695 21.124 -12.324 1.00 62.59 96 PRO A N 1
ATOM 711 C CA . PRO A 1 96 ? -3.520 21.453 -11.525 1.00 62.59 96 PRO A CA 1
ATOM 712 C C . PRO A 1 96 ? -2.413 21.974 -12.454 1.00 62.59 96 PRO A C 1
ATOM 714 O O . PRO A 1 96 ? -2.204 21.419 -13.533 1.00 62.59 96 PRO A O 1
ATOM 717 N N . GLU A 1 97 ? -1.712 23.045 -12.069 1.00 54.84 97 GLU A N 1
ATOM 718 C CA . GLU A 1 97 ? -0.532 23.462 -12.832 1.00 54.84 97 GLU A CA 1
ATOM 719 C C . GLU A 1 97 ? 0.570 22.417 -12.638 1.00 54.84 97 GLU A C 1
ATOM 721 O O . GLU A 1 97 ? 1.133 22.301 -11.549 1.00 54.84 97 GLU A O 1
ATOM 726 N N . GLU A 1 98 ? 0.884 21.669 -13.698 1.00 43.12 98 GLU A N 1
ATOM 727 C CA . GLU A 1 9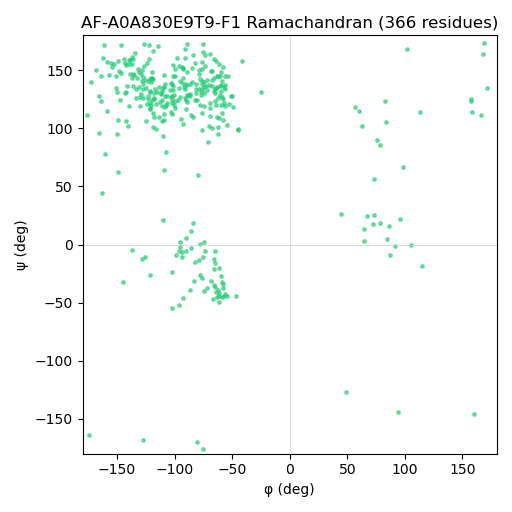8 ? 2.042 20.778 -13.726 1.00 43.12 98 GLU A CA 1
ATOM 728 C C . GLU A 1 98 ? 3.312 21.598 -13.469 1.00 43.12 98 GLU A C 1
ATOM 730 O O . GLU A 1 98 ? 3.765 22.384 -14.310 1.00 43.12 98 GLU A O 1
ATOM 735 N N . THR A 1 99 ? 3.893 21.439 -12.278 1.00 36.44 99 THR A N 1
ATOM 736 C CA . THR A 1 99 ? 5.171 22.061 -11.942 1.00 36.44 99 THR A CA 1
ATOM 737 C C . THR A 1 99 ? 6.254 21.486 -12.852 1.00 36.44 99 THR A C 1
ATOM 739 O O . THR A 1 99 ? 6.487 20.279 -12.802 1.00 36.44 99 THR A O 1
ATOM 742 N N . PRO A 1 100 ? 6.948 22.304 -13.665 1.00 33.34 100 PRO A N 1
ATOM 743 C CA . PRO A 1 100 ? 7.947 21.787 -14.588 1.00 33.34 100 PRO A CA 1
ATOM 744 C C . PRO A 1 100 ? 9.113 21.170 -13.814 1.00 33.34 100 PRO A C 1
ATOM 746 O O . PRO A 1 100 ? 9.756 21.853 -13.010 1.00 33.34 100 PRO A O 1
ATOM 749 N N . THR A 1 101 ? 9.397 19.898 -14.096 1.00 38.97 101 THR A N 1
ATOM 750 C CA . THR A 1 101 ? 10.477 19.118 -13.483 1.00 38.97 101 THR A CA 1
ATOM 751 C C . THR A 1 101 ? 11.805 19.884 -13.561 1.00 38.97 101 THR A C 1
ATOM 753 O O . THR A 1 101 ? 12.182 20.353 -14.644 1.00 38.97 101 THR A O 1
ATOM 756 N N . PRO A 1 102 ? 12.532 20.070 -12.444 1.00 36.62 102 PRO A N 1
ATOM 757 C CA . PRO A 1 102 ? 13.760 20.852 -12.449 1.00 36.62 102 PRO A CA 1
ATOM 758 C C . PRO A 1 102 ? 14.869 20.125 -13.218 1.00 36.62 102 PRO A C 1
ATOM 760 O O . PRO A 1 102 ? 15.349 19.076 -12.802 1.00 36.62 102 PRO A O 1
ATOM 763 N N . THR A 1 103 ? 15.343 20.721 -14.314 1.00 43.53 103 THR A N 1
ATOM 764 C CA . THR A 1 103 ? 16.542 20.248 -15.022 1.00 43.53 103 THR A CA 1
ATOM 765 C C . THR A 1 103 ? 17.748 20.226 -14.066 1.00 43.53 103 THR A C 1
ATOM 767 O O . THR A 1 103 ? 18.114 21.295 -13.563 1.00 43.53 103 THR A O 1
ATOM 770 N N . PRO A 1 104 ? 18.421 19.082 -13.840 1.00 39.28 104 PRO A N 1
ATOM 771 C CA . PRO A 1 104 ? 19.542 19.015 -12.906 1.00 39.28 104 PRO A CA 1
ATOM 772 C C . PRO A 1 104 ? 20.772 19.781 -13.426 1.00 39.28 104 PRO A C 1
ATOM 774 O O . PRO A 1 104 ? 21.313 19.484 -14.495 1.00 39.28 104 PRO A O 1
ATOM 777 N N . GLU A 1 105 ? 21.250 20.763 -12.652 1.00 40.75 105 GLU A N 1
ATOM 778 C CA . GLU A 1 105 ? 22.549 21.417 -12.874 1.00 40.75 105 GLU A CA 1
ATOM 779 C C . GLU A 1 105 ? 23.685 20.632 -12.181 1.00 40.75 105 GLU A C 1
ATOM 781 O O . GLU A 1 105 ? 23.532 20.208 -11.034 1.00 40.75 105 GLU A O 1
ATOM 786 N N . PRO A 1 106 ? 24.860 20.459 -12.820 1.00 43.75 106 PRO A N 1
ATOM 787 C CA . PRO A 1 106 ? 25.984 19.755 -12.210 1.00 43.75 106 PRO A CA 1
ATOM 788 C C . PRO A 1 106 ? 26.658 20.618 -11.131 1.00 43.75 106 PRO A C 1
ATOM 790 O O . PRO A 1 106 ? 27.177 21.699 -11.412 1.00 43.75 106 PRO A O 1
ATOM 793 N N . GLY A 1 107 ? 26.669 20.124 -9.891 1.00 40.06 107 GLY A N 1
ATOM 794 C CA . GLY A 1 107 ? 27.134 20.877 -8.725 1.00 40.06 107 GLY A CA 1
ATOM 795 C C . GLY A 1 107 ? 28.651 21.107 -8.643 1.00 40.06 107 GLY A C 1
ATOM 796 O O . GLY A 1 107 ? 29.451 20.206 -8.893 1.00 40.06 107 GLY A O 1
ATOM 797 N N . ASP A 1 108 ? 29.035 22.300 -8.179 1.00 39.00 108 ASP A N 1
ATOM 798 C CA . ASP A 1 108 ? 30.369 22.619 -7.650 1.00 39.00 108 ASP A CA 1
ATOM 799 C C . ASP A 1 108 ? 30.222 23.164 -6.216 1.00 39.00 108 ASP A C 1
ATOM 801 O O . ASP A 1 108 ? 29.258 23.861 -5.890 1.00 39.00 108 ASP A O 1
ATOM 805 N N . GLY A 1 109 ? 31.128 22.775 -5.318 1.00 42.84 109 GLY A N 1
ATOM 806 C CA . GLY A 1 109 ? 30.905 22.884 -3.872 1.00 42.84 109 GLY A CA 1
ATOM 807 C C . GLY A 1 109 ? 31.240 24.244 -3.245 1.00 42.84 109 GLY A C 1
ATOM 808 O O . GLY A 1 109 ? 32.173 24.936 -3.646 1.00 42.84 109 GLY A O 1
ATOM 809 N N . GLY A 1 110 ? 30.560 24.585 -2.145 1.00 33.00 110 GLY A N 1
ATOM 810 C CA . GLY A 1 110 ? 30.919 25.746 -1.324 1.00 33.00 110 GLY A CA 1
ATOM 811 C C . GLY A 1 110 ? 30.064 25.889 -0.066 1.00 33.00 110 GLY A C 1
ATOM 812 O O . GLY A 1 110 ? 28.882 26.195 -0.148 1.00 33.00 110 GLY A O 1
ATOM 813 N N . GLY A 1 111 ? 30.658 25.687 1.113 1.00 41.00 111 GLY A N 1
ATOM 814 C CA . GLY A 1 111 ? 29.948 25.819 2.390 1.00 41.00 111 GLY A CA 1
ATOM 815 C C . GLY A 1 111 ? 29.826 27.264 2.895 1.00 41.00 111 GLY A C 1
ATOM 816 O O . GLY A 1 111 ? 30.665 28.117 2.606 1.00 41.00 111 GLY A O 1
ATOM 817 N N . GLY A 1 112 ? 28.824 27.513 3.740 1.00 31.38 112 GLY A N 1
ATOM 818 C CA . GLY A 1 112 ? 28.641 28.776 4.461 1.00 31.38 112 GLY A CA 1
ATOM 819 C C . GLY A 1 112 ? 27.239 28.866 5.063 1.00 31.38 112 GLY A C 1
ATOM 820 O O . GLY A 1 112 ? 26.265 28.937 4.328 1.00 31.38 112 GLY A O 1
ATOM 821 N N . GLY A 1 113 ? 27.122 28.818 6.392 1.00 37.53 113 GLY A N 1
ATOM 822 C CA . GLY A 1 113 ? 25.815 28.775 7.063 1.00 37.53 113 GLY A CA 1
ATOM 823 C C . GLY A 1 113 ? 25.221 30.149 7.385 1.00 37.53 113 GLY A C 1
ATOM 824 O O . GLY A 1 113 ? 25.912 31.167 7.329 1.00 37.53 113 GLY A O 1
ATOM 825 N N . GLY A 1 114 ? 23.967 30.160 7.848 1.00 30.20 114 GLY A N 1
ATOM 826 C CA . GLY A 1 114 ? 23.401 31.309 8.557 1.00 30.20 114 GLY A CA 1
ATOM 827 C C . GLY A 1 114 ? 21.875 31.419 8.548 1.00 30.20 114 GLY A C 1
ATOM 828 O O . GLY A 1 114 ? 21.286 31.605 7.496 1.00 30.20 114 GLY A O 1
ATOM 829 N N . GLY A 1 115 ? 21.283 31.473 9.747 1.00 29.83 115 GLY A N 1
ATOM 830 C CA . GLY A 1 115 ? 20.072 32.265 10.017 1.00 29.83 115 GLY A CA 1
ATOM 831 C C . GLY A 1 115 ? 18.723 31.633 9.668 1.00 29.83 115 GLY A C 1
ATOM 832 O O . GLY A 1 115 ? 18.315 31.620 8.517 1.00 29.83 115 GLY A O 1
ATOM 833 N N . GLY A 1 116 ? 17.995 31.199 10.700 1.00 32.47 116 GLY A N 1
ATOM 834 C CA . GLY A 1 116 ? 16.633 30.680 10.574 1.00 32.47 116 GLY A CA 1
ATOM 835 C C . GLY A 1 116 ? 15.527 31.732 10.466 1.00 32.47 116 GLY A C 1
ATOM 836 O O . GLY A 1 116 ? 15.781 32.934 10.399 1.00 32.47 116 GLY A O 1
ATOM 837 N N . GLY A 1 117 ? 14.282 31.262 10.558 1.00 28.17 117 GLY A N 1
ATOM 838 C CA . GLY A 1 117 ? 13.117 32.123 10.734 1.00 28.17 117 GLY A CA 1
ATOM 839 C C . GLY A 1 117 ? 11.797 31.505 10.281 1.00 28.17 117 GLY A C 1
ATOM 840 O O . GLY A 1 117 ? 11.649 31.204 9.109 1.00 28.17 117 GLY A O 1
ATOM 841 N N . GLY A 1 118 ? 10.823 31.478 11.198 1.00 29.14 118 GLY A N 1
ATOM 842 C CA . GLY A 1 118 ? 9.395 31.594 10.876 1.00 29.14 118 GLY A CA 1
ATOM 843 C C . GLY A 1 118 ? 8.689 30.315 10.426 1.00 29.14 118 GLY A C 1
ATOM 844 O O . GLY A 1 118 ? 9.062 29.706 9.436 1.00 29.14 118 GLY A O 1
ATOM 845 N N . GLY A 1 119 ? 7.625 29.948 11.142 1.00 37.44 119 GLY A N 1
ATOM 846 C CA . GLY A 1 119 ? 6.698 28.908 10.696 1.00 37.44 119 GLY A CA 1
ATOM 847 C C . GLY A 1 119 ? 5.533 29.470 9.879 1.00 37.44 119 GLY A C 1
ATOM 848 O O . GLY A 1 119 ? 5.268 30.675 9.886 1.00 37.44 119 GLY A O 1
ATOM 849 N N . GLY A 1 120 ? 4.803 28.558 9.250 1.00 29.66 120 GLY A N 1
ATOM 850 C CA . GLY A 1 120 ? 3.504 28.751 8.616 1.00 29.66 120 GLY A CA 1
ATOM 851 C C . GLY A 1 120 ? 2.927 27.362 8.365 1.00 29.66 120 GLY A C 1
ATOM 852 O O . GLY A 1 120 ? 3.644 26.509 7.859 1.00 29.66 120 GLY A O 1
ATOM 853 N N . GLY A 1 121 ? 1.696 27.110 8.803 1.00 34.66 121 GLY A N 1
ATOM 854 C CA . GLY A 1 121 ? 1.022 25.823 8.611 1.00 34.66 121 GLY A CA 1
ATOM 855 C C . GLY A 1 121 ? -0.249 25.980 7.781 1.00 34.66 121 GLY A C 1
ATOM 856 O O . GLY A 1 121 ? -0.747 27.098 7.635 1.00 34.66 121 GLY A O 1
ATOM 857 N N . GLY A 1 122 ? -0.780 24.849 7.313 1.00 38.12 122 GLY A N 1
ATOM 858 C CA . GLY A 1 122 ? -2.032 24.745 6.558 1.00 38.12 122 GLY A CA 1
ATOM 859 C C . GLY A 1 122 ? -1.796 24.308 5.112 1.00 38.12 122 GLY A C 1
ATOM 860 O O . GLY A 1 122 ? -1.200 25.059 4.347 1.00 38.12 122 GLY A O 1
ATOM 861 N N . GLY A 1 123 ? -2.278 23.110 4.764 1.00 36.53 123 GLY A N 1
ATOM 862 C CA . GLY A 1 123 ? -2.029 22.450 3.476 1.00 36.53 123 GLY A CA 1
ATOM 863 C C . GLY A 1 123 ? -0.900 21.425 3.575 1.00 36.53 123 GLY A C 1
ATOM 864 O O . GLY A 1 123 ? 0.179 21.641 3.029 1.00 36.53 123 GLY A O 1
ATOM 865 N N . GLY A 1 124 ? -1.124 20.350 4.333 1.00 35.44 124 GLY A N 1
ATOM 866 C CA . GLY A 1 124 ? -0.194 19.227 4.385 1.00 35.44 124 GLY A CA 1
ATOM 867 C C . GLY A 1 124 ? -0.343 18.384 3.127 1.00 35.44 124 GLY A C 1
ATOM 868 O O . GLY A 1 124 ? -1.251 17.567 3.060 1.00 35.44 124 GLY A O 1
ATOM 869 N N . ALA A 1 125 ? 0.541 18.580 2.148 1.00 44.81 125 ALA A N 1
ATOM 870 C CA . ALA A 1 125 ? 0.879 17.471 1.265 1.00 44.81 125 ALA A CA 1
ATOM 871 C C . ALA A 1 125 ? 1.436 16.342 2.145 1.00 44.81 125 ALA A C 1
ATOM 873 O O . ALA A 1 125 ? 2.166 16.635 3.102 1.00 44.81 125 ALA A O 1
ATOM 874 N N . ALA A 1 126 ? 1.085 15.092 1.841 1.00 54.91 126 ALA A N 1
ATOM 875 C CA . ALA A 1 126 ? 1.667 13.946 2.526 1.00 54.91 126 ALA A CA 1
ATOM 876 C C . ALA A 1 126 ? 3.208 14.028 2.453 1.00 54.91 126 ALA A C 1
ATOM 878 O O . ALA A 1 126 ? 3.744 14.558 1.468 1.00 54.91 126 ALA A O 1
ATOM 879 N N . PRO A 1 127 ? 3.941 13.592 3.495 1.00 64.38 127 PRO A N 1
ATOM 880 C CA . PRO A 1 127 ? 5.395 13.564 3.429 1.00 64.38 127 PRO A CA 1
ATOM 881 C C . PRO A 1 127 ? 5.826 12.730 2.217 1.00 64.38 127 PRO A C 1
ATOM 883 O O . PRO A 1 127 ? 5.272 11.664 1.955 1.00 64.38 127 PRO A O 1
ATOM 886 N N . ALA A 1 128 ? 6.783 13.252 1.447 1.00 72.12 128 ALA A N 1
ATOM 887 C CA . ALA A 1 128 ? 7.322 12.518 0.311 1.00 72.12 128 ALA A CA 1
ATOM 888 C C . ALA A 1 128 ? 8.010 11.239 0.820 1.00 72.12 128 ALA A C 1
ATOM 890 O O . ALA A 1 128 ? 8.756 11.339 1.802 1.00 72.12 128 ALA A O 1
ATOM 891 N N . PRO A 1 129 ? 7.782 10.083 0.168 1.00 78.31 129 PRO A N 1
ATOM 892 C CA . PRO A 1 129 ? 8.340 8.812 0.606 1.00 78.31 129 PRO A CA 1
ATOM 893 C C . PRO A 1 129 ? 9.869 8.870 0.617 1.00 78.31 129 PRO A C 1
ATOM 895 O O . PRO A 1 129 ? 10.492 9.562 -0.194 1.00 78.31 129 PRO A O 1
ATOM 898 N N . GLU A 1 130 ? 10.484 8.125 1.531 1.00 85.56 130 GLU A N 1
ATOM 899 C CA . GLU A 1 130 ? 11.925 7.895 1.476 1.00 85.56 130 GLU A CA 1
ATOM 900 C C . GLU A 1 130 ? 12.202 6.870 0.371 1.00 85.56 130 GLU A C 1
ATOM 902 O O . GLU A 1 130 ? 11.502 5.865 0.259 1.00 85.56 130 GLU A O 1
ATOM 907 N N . GLN A 1 131 ? 13.192 7.137 -0.480 1.00 88.88 131 GLN A N 1
ATOM 908 C CA . GLN A 1 131 ? 13.522 6.272 -1.608 1.00 88.88 131 GLN A CA 1
ATOM 909 C C . GLN A 1 131 ? 15.010 5.930 -1.568 1.00 88.88 131 GLN A C 1
ATOM 911 O O . GLN A 1 131 ? 15.863 6.821 -1.529 1.00 88.88 131 GLN A O 1
ATOM 916 N N . ASP A 1 132 ? 15.304 4.635 -1.590 1.00 87.88 132 ASP A N 1
ATOM 917 C CA . ASP A 1 132 ? 16.651 4.079 -1.612 1.00 87.88 132 ASP A CA 1
ATOM 918 C C . ASP A 1 132 ? 16.843 3.269 -2.898 1.00 87.88 132 ASP A C 1
ATOM 920 O O . ASP A 1 132 ? 15.935 2.593 -3.382 1.00 87.88 132 ASP A O 1
ATOM 924 N N . VAL A 1 133 ? 18.042 3.350 -3.474 1.00 90.44 133 VAL A N 1
ATOM 925 C CA . VAL A 1 133 ? 18.377 2.692 -4.741 1.00 90.44 133 VAL A CA 1
ATOM 926 C C . VAL A 1 133 ? 19.715 1.977 -4.608 1.00 90.44 133 VAL A C 1
ATOM 928 O O . VAL A 1 133 ? 20.727 2.601 -4.271 1.00 90.44 133 VAL A O 1
ATOM 931 N N . GLU A 1 134 ? 19.741 0.682 -4.926 1.00 83.31 134 GLU A N 1
ATOM 932 C CA . GLU A 1 134 ? 20.978 -0.090 -5.049 1.00 83.31 134 GLU A CA 1
ATOM 933 C C . GLU A 1 134 ? 21.275 -0.417 -6.520 1.00 83.31 134 GLU A C 1
ATOM 935 O O . GLU A 1 134 ? 20.396 -0.784 -7.298 1.00 83.31 134 GLU A O 1
ATOM 940 N N . GLY A 1 135 ? 22.545 -0.304 -6.916 1.00 86.06 135 GLY A N 1
ATOM 941 C CA . GLY A 1 135 ? 22.980 -0.524 -8.299 1.00 86.06 135 GLY A CA 1
ATOM 942 C C . GLY A 1 135 ? 23.043 0.765 -9.121 1.00 86.06 135 GLY A C 1
ATOM 943 O O . GLY A 1 135 ? 23.451 1.808 -8.611 1.00 86.06 135 GLY A O 1
ATOM 944 N N . ASP A 1 136 ? 22.698 0.662 -10.407 1.00 83.62 136 ASP A N 1
ATOM 945 C CA . ASP A 1 136 ? 22.765 1.755 -11.394 1.00 83.62 136 ASP A CA 1
ATOM 946 C C . ASP A 1 136 ? 21.355 2.236 -11.816 1.00 83.62 136 ASP A C 1
ATOM 948 O O . ASP A 1 136 ? 21.186 2.815 -12.892 1.00 83.62 136 ASP A O 1
ATOM 952 N N . ALA A 1 137 ? 20.328 1.981 -10.995 1.00 88.38 137 ALA A N 1
ATOM 953 C CA . ALA A 1 137 ? 18.973 2.447 -11.269 1.00 88.38 137 ALA A CA 1
ATOM 954 C C . ALA A 1 137 ? 18.802 3.961 -11.038 1.00 88.38 137 ALA A C 1
ATOM 956 O O . ALA A 1 137 ? 19.518 4.596 -10.261 1.00 88.38 137 ALA A O 1
ATOM 957 N N . ALA A 1 138 ? 17.832 4.532 -11.745 1.00 86.50 138 ALA A N 1
ATOM 958 C CA . ALA A 1 138 ? 17.354 5.896 -11.610 1.00 86.50 138 ALA A CA 1
ATOM 959 C C . ALA A 1 138 ? 15.832 5.828 -11.492 1.00 86.50 138 ALA A C 1
ATOM 961 O O . ALA A 1 138 ? 15.165 5.305 -12.389 1.00 86.50 138 ALA A O 1
ATOM 962 N N . ALA A 1 139 ? 15.317 6.305 -10.366 1.00 90.44 139 ALA A N 1
ATOM 963 C CA . ALA A 1 139 ? 13.907 6.294 -10.038 1.00 90.44 139 ALA A CA 1
ATOM 964 C C . ALA A 1 139 ? 13.568 7.501 -9.157 1.00 90.44 139 ALA A C 1
ATOM 966 O O . ALA A 1 139 ? 14.448 8.032 -8.483 1.00 90.44 139 ALA A O 1
ATOM 967 N N . ASP A 1 140 ? 12.292 7.870 -9.150 1.00 86.31 140 ASP A N 1
ATOM 968 C CA . ASP A 1 140 ? 11.686 8.887 -8.294 1.00 86.31 140 ASP A CA 1
ATOM 969 C C . ASP A 1 140 ? 10.349 8.328 -7.774 1.00 86.31 140 ASP A C 1
ATOM 971 O O . ASP A 1 140 ? 9.589 7.720 -8.533 1.00 86.31 140 ASP A O 1
ATOM 975 N N . SER A 1 141 ? 10.063 8.517 -6.483 1.00 85.94 141 SER A N 1
ATOM 976 C CA . SER A 1 141 ? 8.811 8.061 -5.859 1.00 85.94 141 SER A CA 1
ATOM 977 C C . SER A 1 141 ? 8.034 9.215 -5.239 1.00 85.94 141 SER A C 1
ATOM 979 O O . SER A 1 141 ? 8.600 10.124 -4.629 1.00 85.94 141 SER A O 1
ATOM 981 N N . SER A 1 142 ? 6.710 9.156 -5.351 1.00 82.25 142 SER A N 1
ATOM 982 C CA . SER A 1 142 ? 5.788 10.129 -4.765 1.00 82.25 142 SER A CA 1
ATOM 983 C C . SER A 1 142 ? 4.603 9.438 -4.111 1.00 82.25 142 SER A C 1
ATOM 985 O O . SER A 1 142 ? 4.130 8.416 -4.600 1.00 82.25 142 SER A O 1
ATOM 987 N N . PHE A 1 143 ? 4.095 10.025 -3.030 1.00 78.31 143 PHE A N 1
ATOM 988 C CA . PHE A 1 143 ? 2.895 9.558 -2.347 1.00 78.31 143 PHE A CA 1
ATOM 989 C C . PHE A 1 143 ? 1.869 10.692 -2.286 1.00 78.31 143 PHE A C 1
ATOM 991 O O . PHE A 1 143 ? 2.199 11.801 -1.859 1.00 78.31 143 PHE A O 1
ATOM 998 N N . ASP A 1 144 ? 0.641 10.434 -2.737 1.00 74.12 144 ASP A N 1
ATOM 999 C CA . ASP A 1 144 ? -0.420 11.450 -2.852 1.00 74.12 144 ASP A CA 1
ATOM 1000 C C . ASP A 1 144 ? -1.381 11.500 -1.648 1.00 74.12 144 ASP A C 1
ATOM 1002 O O . ASP A 1 144 ? -2.267 12.352 -1.591 1.00 74.12 144 ASP A O 1
ATOM 1006 N N . GLY A 1 145 ? -1.186 10.607 -0.673 1.00 68.69 145 GLY A N 1
ATOM 1007 C CA . GLY A 1 145 ? -2.105 10.364 0.441 1.00 68.69 145 GLY A CA 1
ATOM 1008 C C . GLY A 1 145 ? -2.728 8.966 0.419 1.00 68.69 145 GLY A C 1
ATOM 1009 O O . GLY A 1 145 ? -3.194 8.506 1.458 1.00 68.69 145 GLY A O 1
ATOM 1010 N N . ARG A 1 146 ? -2.712 8.262 -0.723 1.00 68.44 146 ARG A N 1
ATOM 1011 C CA . ARG A 1 146 ? -3.279 6.907 -0.851 1.00 68.44 146 ARG A CA 1
ATOM 1012 C C . ARG A 1 146 ? -2.509 5.976 -1.791 1.00 68.44 146 ARG A C 1
ATOM 1014 O O . ARG A 1 146 ? -2.468 4.769 -1.535 1.00 68.44 146 ARG A O 1
ATOM 1021 N N . THR A 1 147 ? -1.908 6.524 -2.839 1.00 79.69 147 THR A N 1
ATOM 1022 C CA . THR A 1 147 ? -1.143 5.793 -3.848 1.00 79.69 147 THR A CA 1
ATOM 1023 C C . THR A 1 147 ? 0.331 6.159 -3.748 1.00 79.69 147 THR A C 1
ATOM 1025 O O . THR A 1 147 ? 0.699 7.334 -3.723 1.00 79.69 147 THR A O 1
ATOM 1028 N N . LEU A 1 148 ? 1.181 5.134 -3.687 1.00 85.00 148 LEU A N 1
ATOM 1029 C CA . LEU A 1 148 ? 2.624 5.250 -3.856 1.00 85.00 148 LEU A CA 1
ATOM 1030 C C . LEU A 1 148 ? 2.961 5.002 -5.327 1.00 85.00 148 LEU A C 1
ATOM 1032 O O . LEU A 1 148 ? 2.965 3.856 -5.776 1.00 85.00 148 LEU A O 1
ATOM 1036 N N . SER A 1 149 ? 3.252 6.074 -6.052 1.00 86.88 149 SER A N 1
ATOM 1037 C CA . SER A 1 149 ? 3.738 6.029 -7.430 1.00 86.88 149 SER A CA 1
ATOM 1038 C C . SER A 1 149 ? 5.259 5.936 -7.429 1.00 86.88 149 SER A C 1
ATOM 1040 O O . SER A 1 149 ? 5.924 6.754 -6.790 1.00 86.88 149 SER A O 1
ATOM 1042 N N . THR A 1 150 ? 5.814 4.966 -8.152 1.00 89.31 150 THR A N 1
ATOM 1043 C CA . THR A 1 150 ? 7.257 4.846 -8.405 1.00 89.31 150 THR A CA 1
ATOM 1044 C C . THR A 1 150 ? 7.506 4.869 -9.907 1.00 89.31 150 THR A C 1
ATOM 1046 O O . THR A 1 150 ? 7.060 3.973 -10.624 1.00 89.31 150 THR A O 1
ATOM 1049 N N . GLN A 1 151 ? 8.242 5.879 -10.369 1.00 89.06 151 GLN A N 1
ATOM 1050 C CA . GLN A 1 151 ? 8.697 6.009 -11.751 1.00 89.06 151 GLN A CA 1
ATOM 1051 C C . GLN A 1 151 ? 10.175 5.629 -11.830 1.00 89.06 151 GLN A C 1
ATOM 1053 O O . GLN A 1 151 ? 11.000 6.169 -11.097 1.00 89.06 151 GLN A O 1
ATOM 1058 N N . VAL A 1 152 ? 10.520 4.707 -12.726 1.00 89.88 152 VAL A N 1
ATOM 1059 C CA . VAL A 1 152 ? 11.881 4.205 -12.949 1.00 89.88 152 VAL A CA 1
ATOM 1060 C C . VAL A 1 152 ? 12.318 4.575 -14.367 1.00 89.88 152 VAL A C 1
ATOM 1062 O O . VAL A 1 152 ? 11.992 3.894 -15.341 1.00 89.88 152 VAL A O 1
ATOM 1065 N N . ASP A 1 153 ? 13.099 5.652 -14.491 1.00 90.50 153 ASP A N 1
ATOM 1066 C CA . ASP A 1 153 ? 13.707 6.098 -15.756 1.00 90.50 153 ASP A CA 1
ATOM 1067 C C . ASP A 1 153 ? 14.518 4.967 -16.414 1.00 90.50 153 ASP A C 1
ATOM 1069 O O . ASP A 1 153 ? 14.449 4.726 -17.625 1.00 90.50 153 ASP A O 1
ATOM 1073 N N . SER A 1 154 ? 15.311 4.261 -15.605 1.00 88.06 154 SER A N 1
ATOM 1074 C CA . SER A 1 154 ? 16.113 3.117 -16.036 1.00 88.06 154 SER A CA 1
ATOM 1075 C C . SER A 1 154 ? 16.592 2.297 -14.847 1.00 88.06 154 SER A C 1
ATOM 1077 O O . SER A 1 154 ? 17.002 2.876 -13.845 1.00 88.06 154 SER A O 1
ATOM 1079 N N . ALA A 1 155 ? 16.676 0.979 -14.996 1.00 91.50 155 ALA A N 1
ATOM 1080 C CA . ALA A 1 155 ? 17.419 0.114 -14.083 1.00 91.50 155 ALA A CA 1
ATOM 1081 C C . ALA A 1 155 ? 18.177 -0.952 -14.879 1.00 91.50 155 ALA A C 1
ATOM 1083 O O . ALA A 1 155 ? 17.733 -1.379 -15.943 1.00 91.50 155 ALA A O 1
ATOM 1084 N N . SER A 1 156 ? 19.352 -1.353 -14.393 1.00 91.56 156 SER A N 1
ATOM 1085 C CA . SER A 1 156 ? 20.114 -2.475 -14.955 1.00 91.56 156 SER A CA 1
ATOM 1086 C C . SER A 1 156 ? 19.839 -3.754 -14.172 1.00 91.56 156 SER A C 1
ATOM 1088 O O . SER A 1 156 ? 19.569 -3.680 -12.974 1.00 91.56 156 SER A O 1
ATOM 1090 N N . ALA A 1 157 ? 19.989 -4.912 -14.814 1.00 93.44 157 ALA A N 1
ATOM 1091 C CA . ALA A 1 157 ? 19.826 -6.212 -14.158 1.00 93.44 157 ALA A CA 1
ATOM 1092 C C . ALA A 1 157 ? 20.636 -6.322 -12.842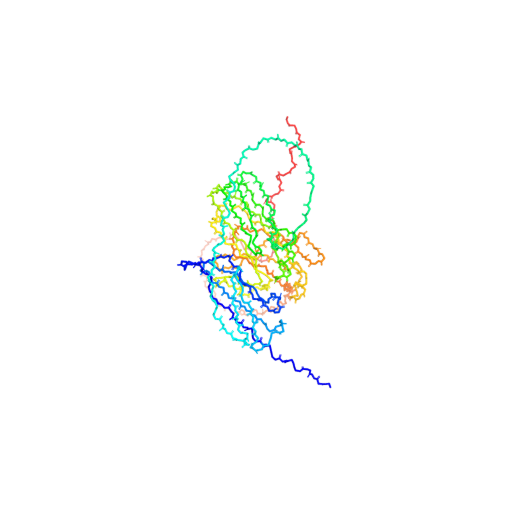 1.00 93.44 157 ALA A C 1
ATOM 1094 O O . ALA A 1 157 ? 21.850 -6.087 -12.830 1.00 93.44 157 ALA A O 1
ATOM 1095 N N . GLY A 1 158 ? 19.972 -6.702 -11.746 1.00 91.00 158 GLY A N 1
ATOM 1096 C CA . GLY A 1 158 ? 20.523 -6.749 -10.386 1.00 91.00 158 GLY A CA 1
ATOM 1097 C C . GLY A 1 158 ? 20.608 -5.391 -9.675 1.00 91.00 158 GLY A C 1
ATOM 1098 O O . GLY A 1 158 ? 21.391 -5.250 -8.736 1.00 91.00 158 GLY A O 1
ATOM 1099 N N . SER A 1 159 ? 19.867 -4.382 -10.144 1.00 93.88 159 SER A N 1
ATOM 1100 C CA . SER A 1 159 ? 19.586 -3.153 -9.384 1.00 93.88 159 SER A CA 1
ATOM 1101 C C . SER A 1 159 ? 18.263 -3.307 -8.634 1.00 93.88 159 SER A C 1
ATOM 1103 O O . SER A 1 159 ? 17.370 -4.012 -9.112 1.00 93.88 159 SER A O 1
ATOM 1105 N N . SER A 1 160 ? 18.110 -2.603 -7.515 1.00 92.19 160 SER A N 1
ATOM 1106 C CA . SER A 1 160 ? 16.858 -2.545 -6.760 1.00 92.19 160 SER A CA 1
ATOM 1107 C C . SER A 1 160 ? 16.430 -1.107 -6.471 1.00 92.19 160 SER A C 1
ATOM 1109 O O . SER A 1 160 ? 17.257 -0.198 -6.359 1.00 92.19 160 SER A O 1
ATOM 1111 N N . VAL A 1 161 ? 15.117 -0.908 -6.372 1.00 94.44 161 VAL A N 1
ATOM 1112 C CA . VAL A 1 161 ? 14.489 0.347 -5.947 1.00 94.44 161 VAL A CA 1
ATOM 1113 C C . VAL A 1 161 ? 13.593 0.033 -4.757 1.00 94.44 161 VAL A C 1
ATOM 1115 O O . VAL A 1 161 ? 12.672 -0.774 -4.877 1.00 94.44 161 VAL A O 1
ATOM 1118 N N . THR A 1 162 ? 13.859 0.677 -3.625 1.00 94.56 162 THR A N 1
ATOM 1119 C CA . THR A 1 162 ? 13.046 0.618 -2.408 1.00 94.56 162 THR A CA 1
ATOM 1120 C C . THR A 1 162 ? 12.332 1.949 -2.227 1.00 94.56 162 THR A C 1
ATOM 1122 O O . THR A 1 162 ? 12.963 3.004 -2.231 1.00 94.56 162 THR A O 1
ATOM 1125 N N . SER A 1 163 ? 11.015 1.899 -2.045 1.00 92.88 163 SER A N 1
ATOM 1126 C CA . SER A 1 163 ? 10.179 3.061 -1.738 1.00 92.88 163 SER A CA 1
ATOM 1127 C C . SER A 1 163 ? 9.471 2.848 -0.407 1.00 92.88 163 SER A C 1
ATOM 1129 O O . SER A 1 163 ? 8.703 1.897 -0.265 1.00 92.88 163 SER A O 1
ATOM 1131 N N . SER A 1 164 ? 9.718 3.736 0.551 1.00 91.62 164 SER A N 1
ATOM 1132 C CA . SER A 1 164 ? 9.289 3.621 1.946 1.00 91.62 164 SER A CA 1
ATOM 1133 C C . SER A 1 164 ? 8.356 4.766 2.332 1.00 91.62 164 SER A C 1
ATOM 1135 O O . SER A 1 164 ? 8.668 5.940 2.123 1.00 91.62 164 SER A O 1
ATOM 1137 N N . LEU A 1 165 ? 7.213 4.439 2.932 1.00 89.12 165 LEU A N 1
ATOM 1138 C CA . LEU A 1 165 ? 6.303 5.421 3.516 1.00 89.12 165 LEU A CA 1
ATOM 1139 C C . LEU A 1 165 ? 6.797 5.829 4.909 1.00 89.12 165 LEU A C 1
ATOM 1141 O O . LEU A 1 165 ? 7.218 4.993 5.705 1.00 89.12 165 LEU A O 1
ATOM 1145 N N . ASN A 1 166 ? 6.724 7.121 5.222 1.00 89.38 166 ASN A N 1
ATOM 1146 C CA . ASN A 1 166 ? 7.109 7.640 6.534 1.00 89.38 166 ASN A CA 1
ATOM 1147 C C . ASN A 1 166 ? 6.127 7.183 7.625 1.00 89.38 166 ASN A C 1
ATOM 1149 O O . ASN A 1 166 ? 4.926 7.096 7.369 1.00 89.38 166 ASN A O 1
ATOM 1153 N N . ASP A 1 167 ? 6.614 7.004 8.859 1.00 86.12 167 ASP A N 1
ATOM 1154 C CA . ASP A 1 167 ? 5.816 6.550 10.013 1.00 86.12 167 ASP A CA 1
ATOM 1155 C C . ASP A 1 167 ? 4.465 7.282 10.160 1.00 86.12 167 ASP A C 1
ATOM 1157 O O . ASP A 1 167 ? 3.442 6.629 10.335 1.00 86.12 167 ASP A O 1
ATOM 1161 N N . ASP A 1 168 ? 4.428 8.615 10.013 1.00 85.44 168 ASP A N 1
ATOM 1162 C CA . ASP A 1 168 ? 3.189 9.413 10.106 1.00 85.44 168 ASP A CA 1
ATOM 1163 C C . ASP A 1 168 ? 2.119 8.971 9.075 1.00 85.44 168 ASP A C 1
ATOM 1165 O O . ASP A 1 168 ? 0.928 8.929 9.383 1.00 85.44 168 ASP A O 1
ATOM 1169 N N . THR A 1 169 ? 2.538 8.605 7.859 1.00 84.44 169 THR A N 1
ATOM 1170 C CA . THR A 1 169 ? 1.665 8.089 6.791 1.00 84.44 169 THR A CA 1
ATOM 1171 C C . THR A 1 169 ? 1.235 6.649 7.061 1.00 84.44 169 THR A C 1
ATOM 1173 O O . THR A 1 169 ? 0.075 6.300 6.841 1.00 84.44 169 THR A O 1
ATOM 1176 N N . VAL A 1 170 ? 2.146 5.814 7.569 1.00 89.25 170 VAL A N 1
ATOM 1177 C CA . VAL A 1 170 ? 1.836 4.436 7.979 1.00 89.25 170 VAL A CA 1
ATOM 1178 C C . VAL A 1 170 ? 0.785 4.443 9.098 1.00 89.25 170 VAL A C 1
ATOM 1180 O O . VAL A 1 170 ? -0.192 3.697 9.033 1.00 89.25 170 VAL A O 1
ATOM 1183 N N . ASP A 1 171 ? 0.938 5.326 10.087 1.00 85.75 171 ASP A N 1
ATOM 1184 C CA . ASP A 1 171 ? -0.008 5.540 11.187 1.00 85.75 171 ASP A CA 1
ATOM 1185 C C . ASP A 1 171 ? -1.399 5.954 10.682 1.00 85.75 171 ASP A C 1
ATOM 1187 O O . ASP A 1 171 ? -2.412 5.435 11.158 1.00 85.75 171 ASP A O 1
ATOM 1191 N N . GLU A 1 172 ? -1.474 6.891 9.735 1.00 83.31 172 GLU A N 1
ATOM 1192 C CA . GLU A 1 172 ? -2.734 7.373 9.154 1.00 83.31 172 GLU A CA 1
ATOM 1193 C C . GLU A 1 172 ? -3.448 6.278 8.342 1.00 83.31 172 GLU A C 1
ATOM 1195 O O . GLU A 1 172 ? -4.632 6.007 8.562 1.00 83.31 172 GLU A O 1
ATOM 1200 N N . ASN A 1 173 ? -2.721 5.563 7.480 1.00 80.25 173 ASN A N 1
ATOM 1201 C CA . ASN A 1 173 ? -3.258 4.447 6.696 1.00 80.25 173 ASN A CA 1
ATOM 1202 C C . ASN A 1 173 ? -3.785 3.304 7.581 1.00 80.25 173 ASN A C 1
ATOM 1204 O O . ASN A 1 173 ? -4.876 2.778 7.326 1.00 80.25 173 ASN A O 1
ATOM 1208 N N . ILE A 1 174 ? -3.061 2.957 8.654 1.00 86.19 174 ILE A N 1
ATOM 1209 C CA . ILE A 1 174 ? -3.491 1.940 9.625 1.00 86.19 174 ILE A CA 1
ATOM 1210 C C . ILE A 1 174 ? -4.763 2.381 10.359 1.00 86.19 174 ILE A C 1
ATOM 1212 O O . ILE A 1 174 ? -5.657 1.559 10.551 1.00 86.19 174 ILE A O 1
ATOM 1216 N N . GLN A 1 175 ? -4.887 3.656 10.740 1.00 81.69 175 GLN A N 1
ATOM 1217 C CA . GLN A 1 175 ? -6.111 4.175 11.368 1.00 81.69 175 GLN A CA 1
ATOM 1218 C C . GLN A 1 175 ? -7.316 4.143 10.416 1.00 81.69 175 GLN A C 1
ATOM 1220 O O . GLN A 1 175 ? -8.429 3.853 10.853 1.00 81.69 175 GLN A O 1
ATOM 1225 N N . ASN A 1 176 ? -7.097 4.403 9.124 1.00 76.81 176 ASN A N 1
A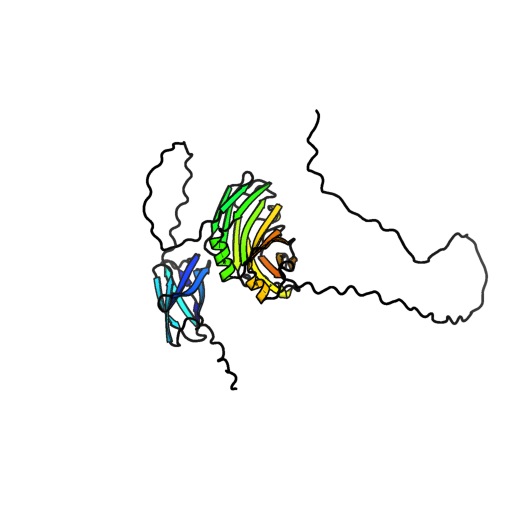TOM 1226 C CA . ASN A 1 176 ? -8.159 4.476 8.120 1.00 76.81 176 ASN A CA 1
ATOM 1227 C C . ASN A 1 176 ? -8.589 3.105 7.564 1.00 76.81 176 ASN A C 1
ATOM 1229 O O . ASN A 1 176 ? -9.747 2.940 7.184 1.00 76.81 176 ASN A O 1
ATOM 1233 N N . THR A 1 177 ? -7.679 2.125 7.488 1.00 77.75 177 THR A N 1
ATOM 1234 C CA . THR A 1 177 ? -7.933 0.836 6.804 1.00 77.75 177 THR A CA 1
ATOM 1235 C C . THR A 1 177 ? -7.621 -0.412 7.635 1.00 77.75 177 THR A C 1
ATOM 1237 O O . THR A 1 177 ? -8.019 -1.513 7.261 1.00 77.75 177 THR A O 1
ATOM 1240 N N . GLY A 1 178 ? -6.924 -0.267 8.765 1.00 85.31 178 GLY A N 1
ATOM 1241 C CA . GLY A 1 178 ? -6.422 -1.373 9.582 1.00 85.31 178 GLY A CA 1
ATOM 1242 C C . GLY A 1 178 ? -5.044 -1.906 9.168 1.00 85.31 178 GLY A C 1
ATOM 1243 O O . GLY A 1 178 ? -4.466 -2.682 9.930 1.00 85.31 178 GLY A O 1
ATOM 1244 N N . ALA A 1 179 ? -4.495 -1.484 8.022 1.00 90.31 179 ALA A N 1
ATOM 1245 C CA . ALA A 1 179 ? -3.168 -1.874 7.537 1.00 90.31 179 ALA A CA 1
ATOM 1246 C C . ALA A 1 179 ? -2.470 -0.741 6.750 1.00 90.31 179 ALA A C 1
ATOM 1248 O O . ALA A 1 179 ? -3.075 0.285 6.453 1.00 90.31 179 ALA A O 1
ATOM 1249 N N . SER A 1 180 ? -1.191 -0.907 6.409 1.00 90.31 180 SER A N 1
ATOM 1250 C CA . SER A 1 180 ? -0.452 -0.010 5.502 1.00 90.31 180 SER A CA 1
ATOM 1251 C C . SER A 1 180 ? 0.769 -0.708 4.907 1.00 90.31 180 SER A C 1
ATOM 1253 O O . SER A 1 180 ? 1.322 -1.613 5.531 1.00 90.31 180 SER A O 1
ATOM 1255 N N . LEU A 1 181 ? 1.244 -0.232 3.752 1.00 92.06 181 LEU A N 1
ATOM 1256 C CA . LEU A 1 181 ? 2.637 -0.423 3.341 1.00 92.06 181 LEU A CA 1
ATOM 1257 C C . LEU A 1 181 ? 3.555 0.239 4.371 1.00 92.06 181 LEU A C 1
ATOM 1259 O O . LEU A 1 181 ? 3.223 1.311 4.883 1.00 92.06 181 LEU A O 1
ATOM 1263 N N . ASN A 1 182 ? 4.713 -0.360 4.605 1.00 93.12 182 ASN A N 1
ATOM 1264 C CA . ASN A 1 182 ? 5.882 0.305 5.164 1.00 93.12 182 ASN A CA 1
ATOM 1265 C C . ASN A 1 182 ? 6.870 0.596 4.036 1.00 93.12 182 ASN A C 1
ATOM 1267 O O . ASN A 1 182 ? 7.203 1.755 3.807 1.00 93.12 182 ASN A O 1
ATOM 1271 N N . SER A 1 183 ? 7.263 -0.430 3.278 1.00 93.94 183 SER A N 1
ATOM 1272 C CA . SER A 1 183 ? 8.123 -0.274 2.108 1.00 93.94 183 SER A CA 1
ATOM 1273 C C . SER A 1 183 ? 7.842 -1.311 1.017 1.00 93.94 183 SER A C 1
ATOM 1275 O O . SER A 1 183 ? 7.433 -2.440 1.286 1.00 93.94 183 SER A O 1
ATOM 1277 N N . LEU A 1 184 ? 8.055 -0.912 -0.238 1.00 95.12 184 LEU A N 1
ATOM 1278 C CA . LEU A 1 184 ? 8.044 -1.785 -1.409 1.00 95.12 184 LEU A CA 1
ATOM 1279 C C . LEU A 1 184 ? 9.440 -1.781 -2.029 1.00 95.12 184 LEU A C 1
ATOM 1281 O O . LEU A 1 184 ? 9.934 -0.724 -2.421 1.00 95.12 184 LEU A O 1
ATOM 1285 N N . THR A 1 185 ? 10.066 -2.952 -2.124 1.00 95.62 185 THR A N 1
ATOM 1286 C CA . THR A 1 185 ? 11.350 -3.138 -2.813 1.00 95.62 185 THR A CA 1
ATOM 1287 C C . THR A 1 185 ? 11.150 -3.967 -4.071 1.00 95.62 185 THR A C 1
ATOM 1289 O O . THR A 1 185 ? 10.567 -5.045 -4.010 1.00 95.62 185 THR A O 1
ATOM 1292 N N . THR A 1 186 ? 11.676 -3.487 -5.194 1.00 95.06 186 THR A N 1
ATOM 1293 C CA . THR A 1 186 ? 11.613 -4.155 -6.499 1.00 95.06 186 THR A CA 1
ATOM 1294 C C . THR A 1 186 ? 13.032 -4.397 -7.009 1.00 95.06 186 THR A C 1
ATOM 1296 O O . THR A 1 186 ? 13.787 -3.438 -7.172 1.00 95.06 186 THR A O 1
ATOM 1299 N N . GLU A 1 187 ? 13.403 -5.655 -7.269 1.00 93.81 187 GLU A N 1
ATOM 1300 C CA . GLU A 1 187 ? 14.681 -6.046 -7.884 1.00 93.81 187 GLU A CA 1
ATOM 1301 C C . GLU A 1 187 ? 14.471 -6.430 -9.356 1.00 93.81 187 GLU A C 1
ATOM 1303 O O . GLU A 1 187 ? 13.563 -7.193 -9.692 1.00 93.81 187 GLU A O 1
ATOM 1308 N N . PHE A 1 188 ? 15.313 -5.909 -10.252 1.00 94.00 188 PHE A N 1
ATOM 1309 C CA . PHE A 1 188 ? 15.157 -6.087 -11.699 1.00 94.00 188 PHE A CA 1
ATOM 1310 C C . PHE A 1 188 ? 16.022 -7.233 -12.242 1.00 94.00 188 PHE A C 1
ATOM 1312 O O . PHE A 1 188 ? 17.247 -7.212 -12.113 1.00 94.00 188 PHE A O 1
ATOM 1319 N N . ALA A 1 189 ? 15.407 -8.203 -12.923 1.00 93.69 189 ALA A N 1
ATOM 1320 C CA . ALA A 1 189 ? 16.104 -9.319 -13.571 1.00 93.69 189 ALA A CA 1
ATOM 1321 C C . ALA A 1 189 ? 16.797 -8.910 -14.885 1.00 93.69 189 ALA A C 1
ATOM 1323 O O . ALA A 1 189 ? 17.819 -9.492 -15.263 1.00 93.69 189 ALA A O 1
ATOM 1324 N N . ASN A 1 190 ? 16.253 -7.904 -15.579 1.00 92.00 190 ASN A N 1
ATOM 1325 C CA . ASN A 1 190 ? 16.728 -7.410 -16.874 1.00 92.00 190 ASN A CA 1
ATOM 1326 C C . ASN A 1 190 ? 16.985 -5.892 -16.848 1.00 92.00 190 ASN A C 1
ATOM 1328 O O . ASN A 1 190 ? 16.657 -5.197 -15.890 1.00 92.00 190 ASN A O 1
ATOM 1332 N N . ASP A 1 191 ? 17.567 -5.370 -17.930 1.00 91.88 191 ASP A N 1
ATOM 1333 C CA . ASP A 1 191 ? 17.698 -3.926 -18.137 1.00 91.88 191 ASP A CA 1
ATOM 1334 C C . ASP A 1 191 ? 16.341 -3.328 -18.564 1.00 91.88 191 ASP A C 1
ATOM 1336 O O . ASP A 1 191 ? 15.878 -3.585 -19.680 1.00 91.88 191 ASP A O 1
ATOM 1340 N N . VAL A 1 192 ? 15.732 -2.498 -17.712 1.00 90.81 192 VAL A N 1
ATOM 1341 C CA . VAL A 1 192 ? 14.482 -1.765 -17.994 1.00 90.81 192 VAL A CA 1
ATOM 1342 C C . VAL A 1 192 ? 14.754 -0.299 -18.348 1.00 90.81 192 VAL A C 1
ATOM 1344 O O . VAL A 1 192 ? 15.786 0.283 -18.002 1.00 90.81 192 VAL A O 1
ATOM 1347 N N . SER A 1 193 ? 13.851 0.317 -19.110 1.00 87.00 193 SER A N 1
ATOM 1348 C CA . SER A 1 193 ? 13.975 1.704 -19.583 1.00 87.00 193 SER A CA 1
ATOM 1349 C C . SER A 1 193 ? 12.587 2.317 -19.733 1.00 87.00 193 SER A C 1
ATOM 1351 O O . SER A 1 193 ? 11.892 1.988 -20.694 1.00 87.00 193 SER A O 1
ATOM 1353 N N . ASN A 1 194 ? 12.242 3.220 -18.813 1.00 82.19 194 ASN A N 1
ATOM 1354 C CA . ASN A 1 194 ? 10.876 3.575 -18.424 1.00 82.19 194 ASN A CA 1
ATOM 1355 C C . ASN A 1 194 ? 10.098 2.366 -17.879 1.00 82.19 194 ASN A C 1
ATOM 1357 O O . ASN A 1 194 ? 9.830 1.411 -18.604 1.00 82.19 194 ASN A O 1
ATOM 1361 N N . ALA A 1 195 ? 9.744 2.435 -16.604 1.00 84.88 195 ALA A N 1
ATOM 1362 C CA . ALA A 1 195 ? 8.925 1.469 -15.892 1.00 84.88 195 ALA A CA 1
ATOM 1363 C C . ALA A 1 195 ? 8.167 2.225 -14.798 1.00 84.88 195 ALA A C 1
ATOM 1365 O O . ALA A 1 195 ? 8.783 2.986 -14.053 1.00 84.88 195 ALA A O 1
ATOM 1366 N N . ASP A 1 196 ? 6.861 2.020 -14.700 1.00 83.75 196 ASP A N 1
ATOM 1367 C CA . ASP A 1 196 ? 6.001 2.725 -13.756 1.00 83.75 196 ASP A CA 1
ATOM 1368 C C . ASP A 1 196 ? 5.183 1.706 -12.941 1.00 83.75 196 ASP A C 1
ATOM 1370 O O . ASP A 1 196 ? 4.689 0.697 -13.465 1.00 83.75 196 ASP A O 1
ATOM 1374 N N . PHE A 1 197 ? 5.057 1.939 -11.632 1.00 87.25 197 PHE A N 1
ATOM 1375 C CA . PHE A 1 197 ? 4.127 1.188 -10.788 1.00 87.25 197 PHE A CA 1
ATOM 1376 C C . PHE A 1 197 ? 3.468 2.047 -9.707 1.00 87.25 197 PHE A C 1
ATOM 1378 O O . PHE A 1 197 ? 4.132 2.745 -8.940 1.00 87.25 197 PHE A O 1
ATOM 1385 N N . ASP A 1 198 ? 2.142 1.937 -9.640 1.00 85.62 198 ASP A N 1
ATOM 1386 C CA . ASP A 1 198 ? 1.256 2.642 -8.720 1.00 85.62 198 ASP A CA 1
ATOM 1387 C C . ASP A 1 198 ? 0.695 1.653 -7.696 1.00 85.62 198 ASP A C 1
ATOM 1389 O O . ASP A 1 198 ? -0.092 0.762 -8.020 1.00 85.62 198 ASP A O 1
ATOM 1393 N N . THR A 1 199 ? 1.103 1.803 -6.436 1.00 86.12 199 THR A N 1
ATOM 1394 C CA . THR A 1 199 ? 0.690 0.927 -5.333 1.00 86.12 199 THR A CA 1
ATOM 1395 C C . THR A 1 199 ? -0.384 1.598 -4.482 1.00 86.12 199 THR A C 1
ATOM 1397 O O . THR A 1 199 ? -0.107 2.569 -3.780 1.00 86.12 199 THR A O 1
ATOM 1400 N N . THR A 1 200 ? -1.605 1.063 -4.508 1.00 82.81 200 THR A N 1
ATOM 1401 C CA . THR A 1 200 ? -2.774 1.592 -3.786 1.00 82.81 200 THR A CA 1
ATOM 1402 C C . THR A 1 200 ? -3.191 0.667 -2.645 1.00 82.81 200 THR A C 1
ATOM 1404 O O . THR A 1 200 ? -3.389 -0.533 -2.849 1.00 82.81 200 THR A O 1
ATOM 1407 N N . TYR A 1 201 ? -3.411 1.235 -1.456 1.00 78.19 201 TYR A N 1
ATOM 1408 C CA . TYR A 1 201 ? -3.940 0.515 -0.291 1.00 78.19 201 TYR A CA 1
ATOM 1409 C C . TYR A 1 201 ? -5.445 0.742 -0.098 1.00 78.19 201 TYR A C 1
ATOM 1411 O O . TYR A 1 201 ? -5.993 1.813 -0.386 1.00 78.19 201 TYR A O 1
ATOM 1419 N N . SER A 1 202 ? -6.142 -0.296 0.371 1.00 76.94 202 SER A N 1
ATOM 1420 C CA . SER A 1 202 ? -7.601 -0.281 0.531 1.00 76.94 202 SER A CA 1
ATOM 1421 C C . SER A 1 202 ? -8.096 -1.307 1.556 1.00 76.94 202 SER A C 1
ATOM 1423 O O . SER A 1 202 ? -7.543 -2.393 1.679 1.00 76.94 202 SER A O 1
ATOM 1425 N N . ALA A 1 203 ? -9.166 -0.983 2.288 1.00 74.19 203 ALA A N 1
ATOM 1426 C CA . ALA A 1 203 ? -9.809 -1.911 3.231 1.00 74.19 203 ALA A CA 1
ATOM 1427 C C . ALA A 1 203 ? -10.733 -2.941 2.544 1.00 74.19 203 ALA A C 1
ATOM 1429 O O . ALA A 1 203 ? -11.160 -3.914 3.159 1.00 74.19 203 ALA A O 1
ATOM 1430 N N . THR A 1 204 ? -11.066 -2.714 1.274 1.00 76.25 204 THR A N 1
ATOM 1431 C CA . THR A 1 204 ? -11.962 -3.534 0.450 1.00 76.25 204 THR A CA 1
ATOM 1432 C C . THR A 1 204 ? -11.305 -3.804 -0.890 1.00 76.25 204 THR A C 1
ATOM 1434 O O . THR A 1 204 ? -10.575 -2.943 -1.376 1.00 76.25 204 THR A O 1
ATOM 1437 N N . ASN A 1 205 ? -11.627 -4.937 -1.509 1.00 74.62 205 ASN A N 1
ATOM 1438 C CA . ASN A 1 205 ? -11.154 -5.302 -2.838 1.00 74.62 205 ASN A CA 1
ATOM 1439 C C . ASN A 1 205 ? -11.355 -4.149 -3.850 1.00 74.62 205 ASN A C 1
ATOM 1441 O O . ASN A 1 205 ? -12.495 -3.719 -4.048 1.00 74.62 205 ASN A O 1
ATOM 1445 N N . PRO A 1 206 ? -10.279 -3.608 -4.454 1.00 70.75 206 PRO A N 1
ATOM 1446 C CA . PRO A 1 206 ? -10.366 -2.445 -5.333 1.00 70.75 206 PRO A CA 1
ATOM 1447 C C . PRO A 1 206 ? -10.695 -2.797 -6.794 1.00 70.75 206 PRO A C 1
ATOM 1449 O O . PRO A 1 206 ? -10.827 -1.883 -7.604 1.00 70.75 206 PRO A O 1
ATOM 1452 N N . SER A 1 207 ? -10.808 -4.082 -7.157 1.00 74.69 207 SER A N 1
ATOM 1453 C CA . SER A 1 207 ? -10.993 -4.520 -8.547 1.00 74.69 207 SER A CA 1
ATOM 1454 C C . SER A 1 207 ? -12.253 -5.367 -8.735 1.00 74.69 207 SER A C 1
ATOM 1456 O O . SER A 1 207 ? -12.399 -6.415 -8.116 1.00 74.69 207 SER A O 1
ATOM 1458 N N . ASP A 1 208 ? -13.126 -4.966 -9.666 1.00 75.19 208 ASP A N 1
ATOM 1459 C CA . ASP A 1 208 ? -14.312 -5.743 -10.074 1.00 75.19 208 ASP A CA 1
ATOM 1460 C C . ASP A 1 208 ? -13.957 -7.077 -10.780 1.00 75.19 208 ASP A C 1
ATOM 1462 O O . ASP A 1 208 ? -14.791 -7.984 -10.856 1.00 75.19 208 ASP A O 1
ATOM 1466 N N . ASP A 1 209 ? -12.741 -7.195 -11.331 1.00 80.00 209 ASP A N 1
ATOM 1467 C CA . ASP A 1 209 ? -12.257 -8.372 -12.074 1.00 80.00 209 ASP A CA 1
ATOM 1468 C C . ASP A 1 209 ? -11.484 -9.375 -11.188 1.00 80.00 209 ASP A C 1
ATOM 1470 O O . ASP A 1 209 ? -11.206 -10.505 -11.613 1.00 80.00 209 ASP A O 1
ATOM 1474 N N . VAL A 1 210 ? -11.153 -8.987 -9.952 1.00 86.12 210 VAL A N 1
ATOM 1475 C CA . VAL A 1 210 ? -10.566 -9.864 -8.932 1.00 86.12 210 VAL A CA 1
ATOM 1476 C C . VAL A 1 210 ? -11.669 -10.259 -7.947 1.00 86.12 210 VAL A C 1
ATOM 1478 O O . VAL A 1 210 ? -12.337 -9.385 -7.406 1.00 86.12 210 VAL A O 1
ATOM 1481 N N . PRO A 1 211 ? -11.925 -11.553 -7.706 1.00 89.44 211 PRO A N 1
ATOM 1482 C CA . PRO A 1 211 ? -12.889 -11.975 -6.696 1.00 89.44 211 PRO A CA 1
ATOM 1483 C C . PRO A 1 211 ? -12.299 -11.816 -5.289 1.00 89.44 211 PRO A C 1
ATOM 1485 O O . PRO A 1 211 ? -11.087 -11.866 -5.129 1.00 89.44 211 PRO A O 1
ATOM 1488 N N . ASP A 1 212 ? -13.140 -11.700 -4.262 1.00 89.75 212 ASP A N 1
ATOM 1489 C CA . ASP A 1 212 ? -12.665 -11.600 -2.874 1.00 89.75 212 ASP A CA 1
ATOM 1490 C C . ASP A 1 212 ? -11.908 -12.874 -2.436 1.00 89.75 212 ASP A C 1
ATOM 1492 O O . ASP A 1 212 ? -12.269 -13.988 -2.839 1.00 89.75 212 ASP A O 1
ATOM 1496 N N . LEU A 1 213 ? -10.869 -12.738 -1.606 1.00 91.44 213 LEU A N 1
ATOM 1497 C CA . LEU A 1 213 ? -9.987 -13.839 -1.172 1.00 91.44 213 LEU A CA 1
ATOM 1498 C C . LEU A 1 213 ? -10.759 -14.996 -0.505 1.00 91.44 213 LEU A C 1
ATOM 1500 O O . LEU A 1 213 ? -10.532 -16.167 -0.831 1.00 91.44 213 LEU A O 1
ATOM 1504 N N . SER A 1 214 ? -11.722 -14.671 0.357 1.00 90.75 214 SER A N 1
ATOM 1505 C CA . SER A 1 214 ? -12.620 -15.605 1.059 1.00 90.75 214 SER A CA 1
ATOM 1506 C C . SER A 1 214 ? -13.573 -16.370 0.127 1.00 90.75 214 SER A C 1
ATOM 1508 O O . SER A 1 214 ? -14.202 -17.355 0.518 1.00 90.75 214 SER A O 1
ATOM 1510 N N . SER A 1 215 ? -13.685 -15.959 -1.143 1.00 90.25 215 SER A N 1
ATOM 1511 C CA . SER A 1 215 ? -14.433 -16.706 -2.162 1.00 90.25 215 SER A CA 1
ATOM 1512 C C . SER A 1 215 ? -13.633 -17.861 -2.782 1.00 90.25 215 SER A C 1
ATOM 1514 O O . SER A 1 215 ? -14.223 -18.731 -3.433 1.00 90.25 215 SER A O 1
ATOM 1516 N N . GLN A 1 216 ? -12.308 -17.879 -2.584 1.00 90.19 216 GLN A N 1
ATOM 1517 C CA . GLN A 1 216 ? -11.388 -18.875 -3.143 1.00 90.19 216 GLN A CA 1
ATOM 1518 C C . GLN A 1 216 ? -10.582 -19.654 -2.094 1.00 90.19 216 GLN A C 1
ATOM 1520 O O . GLN A 1 216 ? -10.180 -20.786 -2.367 1.00 90.19 216 GLN A O 1
ATOM 1525 N N . THR A 1 217 ? -10.347 -19.069 -0.921 1.00 90.56 217 THR A N 1
ATOM 1526 C CA . THR A 1 217 ? -9.531 -19.640 0.161 1.00 90.56 217 THR A CA 1
ATOM 1527 C C . THR A 1 217 ? -10.340 -19.764 1.455 1.00 90.56 217 THR A C 1
ATOM 1529 O O . THR A 1 217 ? -11.463 -19.273 1.540 1.00 90.56 217 THR A O 1
ATOM 1532 N N . ASP A 1 218 ? -9.768 -20.417 2.469 1.00 89.00 218 ASP A N 1
ATOM 1533 C CA . ASP A 1 218 ? -10.313 -20.443 3.834 1.00 89.00 218 ASP A CA 1
ATOM 1534 C C . ASP A 1 218 ? -9.845 -19.226 4.682 1.00 89.00 218 ASP A C 1
ATOM 1536 O O . ASP A 1 218 ? -10.011 -19.240 5.901 1.00 89.00 218 ASP A O 1
ATOM 1540 N N . ALA A 1 219 ? -9.237 -18.203 4.058 1.00 91.44 219 ALA A N 1
ATOM 1541 C CA . ALA A 1 219 ? -8.771 -16.977 4.709 1.00 91.44 219 ALA A CA 1
ATOM 1542 C C . ALA A 1 219 ? -9.825 -15.859 4.644 1.00 91.44 219 ALA A C 1
ATOM 1544 O O . ALA A 1 219 ? -10.436 -15.631 3.597 1.00 91.44 219 ALA A O 1
ATOM 1545 N N . ASP A 1 220 ? -9.981 -15.123 5.742 1.00 89.31 220 ASP A N 1
ATOM 1546 C CA . ASP A 1 220 ? -10.775 -13.892 5.812 1.00 89.31 220 ASP A CA 1
ATOM 1547 C C . ASP A 1 220 ? -9.879 -12.664 5.557 1.00 89.31 220 ASP A C 1
ATOM 1549 O O . ASP A 1 220 ? -8.679 -12.667 5.855 1.00 89.31 220 ASP A O 1
ATOM 1553 N N . GLU A 1 221 ? -10.449 -11.584 5.019 1.00 88.12 221 GLU A N 1
ATOM 1554 C CA . GLU A 1 221 ? -9.673 -10.427 4.566 1.00 88.12 221 GLU A CA 1
ATOM 1555 C C . GLU A 1 221 ? -9.484 -9.337 5.624 1.00 88.12 221 GLU A C 1
ATOM 1557 O O . GLU A 1 221 ? -10.416 -8.880 6.299 1.00 88.12 221 GLU A O 1
ATOM 1562 N N . VAL A 1 222 ? -8.249 -8.842 5.702 1.00 87.19 222 VAL A N 1
ATOM 1563 C CA . VAL A 1 222 ? -7.883 -7.692 6.529 1.00 87.19 222 VAL A CA 1
ATOM 1564 C C . VAL A 1 222 ? -7.879 -6.414 5.695 1.00 87.19 222 VAL A C 1
ATOM 1566 O O . VAL A 1 222 ? -8.532 -5.445 6.091 1.00 87.19 222 VAL A O 1
ATOM 1569 N N . ALA A 1 223 ? -7.160 -6.430 4.566 1.00 88.56 223 ALA A N 1
ATOM 1570 C CA . ALA A 1 223 ? -6.976 -5.315 3.634 1.00 88.56 223 ALA A CA 1
ATOM 1571 C C . ALA A 1 223 ? -6.487 -5.815 2.256 1.00 88.56 223 ALA A C 1
ATOM 1573 O O . ALA A 1 223 ? -6.121 -6.978 2.098 1.00 88.56 223 ALA A O 1
ATOM 1574 N N . TYR A 1 224 ? -6.444 -4.924 1.267 1.00 87.38 224 TYR A N 1
ATOM 1575 C CA . TYR A 1 224 ? -6.020 -5.188 -0.107 1.00 87.38 224 TYR A CA 1
ATOM 1576 C C . TYR A 1 224 ? -4.944 -4.199 -0.563 1.00 87.38 224 TYR A C 1
ATOM 1578 O O . TYR A 1 224 ? -4.998 -3.005 -0.247 1.00 87.38 224 TYR A O 1
ATOM 1586 N N . VAL A 1 225 ? -4.009 -4.709 -1.364 1.00 89.94 225 VAL A N 1
ATOM 1587 C CA . VAL A 1 225 ? -2.934 -3.951 -2.014 1.00 89.94 225 VAL A CA 1
ATOM 1588 C C . VAL A 1 225 ? -3.068 -4.158 -3.512 1.00 89.94 225 VAL A C 1
ATOM 1590 O O . VAL A 1 225 ? -2.941 -5.281 -3.987 1.00 89.94 225 VAL A O 1
ATOM 1593 N N . ASN A 1 226 ? -3.331 -3.104 -4.271 1.00 87.50 226 ASN A N 1
ATOM 1594 C CA . ASN A 1 226 ? -3.273 -3.169 -5.727 1.00 87.50 226 ASN A CA 1
ATOM 1595 C C . ASN A 1 226 ? -1.958 -2.554 -6.201 1.00 87.50 226 ASN A C 1
ATOM 1597 O O . ASN A 1 226 ? -1.620 -1.463 -5.747 1.00 87.50 226 ASN A O 1
ATOM 1601 N N . VAL A 1 227 ? -1.247 -3.228 -7.105 1.00 88.06 227 VAL A N 1
ATOM 1602 C CA . VAL A 1 227 ? -0.131 -2.634 -7.842 1.00 88.06 227 VAL A CA 1
ATOM 1603 C C . VAL A 1 227 ? -0.436 -2.660 -9.334 1.00 88.06 227 VAL A C 1
ATOM 1605 O O . VAL A 1 227 ? -0.277 -3.690 -9.995 1.00 88.06 227 VAL A O 1
ATOM 1608 N N . ASP A 1 228 ? -0.850 -1.509 -9.857 1.00 85.06 228 ASP A N 1
ATOM 1609 C CA . ASP A 1 228 ? -0.946 -1.266 -11.293 1.00 85.06 228 ASP A CA 1
ATOM 1610 C C . ASP A 1 228 ? 0.459 -1.000 -11.844 1.00 85.06 228 ASP A C 1
ATOM 1612 O O . ASP A 1 228 ? 1.222 -0.225 -11.271 1.00 85.06 228 ASP A O 1
ATOM 1616 N N . THR A 1 229 ? 0.840 -1.664 -12.937 1.00 85.38 229 THR A N 1
ATOM 1617 C CA . THR A 1 229 ? 2.183 -1.530 -13.520 1.00 85.38 229 THR A CA 1
ATOM 1618 C C . THR A 1 229 ? 2.208 -1.834 -15.015 1.00 85.38 229 THR A C 1
ATOM 1620 O O . THR A 1 229 ? 1.400 -2.623 -15.514 1.00 85.38 229 THR A O 1
ATOM 1623 N N . ASP A 1 230 ? 3.161 -1.234 -15.733 1.00 81.62 230 ASP A N 1
ATOM 1624 C CA . ASP A 1 230 ? 3.500 -1.590 -17.115 1.00 81.62 230 ASP A CA 1
ATOM 1625 C C . ASP A 1 230 ? 4.696 -2.560 -17.231 1.00 81.62 230 ASP A C 1
ATOM 1627 O O . ASP A 1 230 ? 4.989 -3.050 -18.328 1.00 81.62 230 ASP A O 1
ATOM 1631 N N . VAL A 1 231 ? 5.353 -2.885 -16.111 1.00 83.38 231 VAL A N 1
ATOM 1632 C CA . VAL A 1 231 ? 6.541 -3.747 -16.058 1.00 83.38 231 VAL A CA 1
ATOM 1633 C C . VAL A 1 231 ? 6.172 -5.207 -16.321 1.00 83.38 231 VAL A C 1
ATOM 1635 O O . VAL A 1 231 ? 5.233 -5.756 -15.740 1.00 83.38 231 VAL A O 1
ATOM 1638 N N . ALA A 1 232 ? 6.932 -5.874 -17.194 1.00 85.94 232 ALA A N 1
ATOM 1639 C CA . ALA A 1 232 ? 6.747 -7.296 -17.453 1.00 85.94 232 ALA A CA 1
ATOM 1640 C C . ALA A 1 232 ? 7.289 -8.146 -16.291 1.00 85.94 232 ALA A C 1
ATOM 1642 O O . ALA A 1 232 ? 8.373 -7.889 -15.778 1.00 85.94 232 ALA A O 1
ATOM 1643 N N . GLU A 1 233 ? 6.575 -9.215 -15.927 1.00 83.50 233 GLU A N 1
ATOM 1644 C CA . GLU A 1 233 ? 6.994 -10.133 -14.852 1.00 83.50 233 GLU A CA 1
ATOM 1645 C C . GLU A 1 233 ? 8.379 -10.762 -15.125 1.00 83.50 233 GLU A C 1
ATOM 1647 O O . GLU A 1 233 ? 9.165 -10.911 -14.201 1.00 83.50 233 GLU A O 1
ATOM 1652 N N . ASP A 1 234 ? 8.726 -11.033 -16.393 1.00 89.75 234 ASP A N 1
ATOM 1653 C CA . ASP A 1 234 ? 10.058 -11.523 -16.803 1.00 89.75 234 ASP A CA 1
ATOM 1654 C C . ASP A 1 234 ? 11.211 -10.512 -16.564 1.00 89.75 234 ASP A C 1
ATOM 1656 O O . ASP A 1 234 ? 12.379 -10.905 -16.636 1.00 89.75 234 ASP A O 1
ATOM 1660 N N . ASP A 1 235 ? 10.913 -9.226 -16.333 1.00 91.69 235 ASP A N 1
ATOM 1661 C CA . ASP A 1 235 ? 11.898 -8.167 -16.054 1.00 91.69 235 ASP A CA 1
ATOM 1662 C C . ASP A 1 235 ? 12.131 -7.941 -14.547 1.00 91.69 235 ASP A C 1
ATOM 1664 O O . ASP A 1 235 ? 13.057 -7.215 -14.174 1.00 91.69 235 ASP A O 1
ATOM 1668 N N . LEU A 1 236 ? 11.352 -8.601 -13.683 1.00 92.94 236 LEU A N 1
ATOM 1669 C CA . LEU A 1 236 ? 11.487 -8.592 -12.224 1.00 92.94 236 LEU A CA 1
ATOM 1670 C C . LEU A 1 236 ? 12.186 -9.877 -11.746 1.00 92.94 236 LEU A C 1
ATOM 1672 O O . LEU A 1 236 ? 11.876 -10.965 -12.224 1.00 92.94 236 LEU A O 1
ATOM 1676 N N . ASP A 1 237 ? 13.130 -9.763 -10.808 1.00 92.44 237 ASP A N 1
ATOM 1677 C CA . ASP A 1 237 ? 13.749 -10.928 -10.144 1.00 92.44 237 ASP A CA 1
ATOM 1678 C C . ASP A 1 237 ? 13.001 -11.262 -8.847 1.00 92.44 237 ASP A C 1
ATOM 1680 O O . ASP A 1 237 ? 12.639 -12.415 -8.601 1.00 92.44 237 ASP A O 1
ATOM 1684 N N . SER A 1 238 ? 12.707 -10.231 -8.050 1.00 91.06 238 SER A N 1
ATOM 1685 C CA . SER A 1 238 ? 11.935 -10.331 -6.814 1.00 91.06 238 SER A CA 1
ATOM 1686 C C . SER A 1 238 ? 11.206 -9.020 -6.494 1.00 91.06 238 SER A C 1
ATOM 1688 O O . SER A 1 238 ? 11.607 -7.934 -6.924 1.00 91.06 238 SER A O 1
ATOM 1690 N N . VAL A 1 239 ? 10.116 -9.124 -5.733 1.00 96.00 239 VAL A N 1
ATOM 1691 C CA . VAL A 1 239 ? 9.445 -7.985 -5.100 1.00 96.00 239 VAL A CA 1
ATOM 1692 C C . VAL A 1 239 ? 9.239 -8.301 -3.625 1.00 96.00 239 VAL A C 1
ATOM 1694 O O . VAL A 1 239 ? 8.632 -9.318 -3.294 1.00 96.00 239 VAL A O 1
ATOM 1697 N N . THR A 1 240 ? 9.681 -7.412 -2.745 1.00 96.94 240 THR A N 1
ATOM 1698 C CA . THR A 1 240 ? 9.534 -7.552 -1.294 1.00 96.94 240 THR A CA 1
ATOM 1699 C C . THR A 1 240 ? 8.585 -6.486 -0.766 1.00 96.94 240 THR A C 1
ATOM 1701 O O . THR A 1 240 ? 8.827 -5.290 -0.936 1.00 96.94 240 THR A O 1
ATOM 1704 N N . PHE A 1 241 ? 7.516 -6.927 -0.108 1.00 97.31 241 PHE A N 1
ATOM 1705 C CA . PHE A 1 241 ? 6.556 -6.072 0.584 1.00 97.31 241 PHE A CA 1
ATOM 1706 C C . PHE A 1 241 ? 6.856 -6.090 2.078 1.00 97.31 241 PHE A C 1
ATOM 1708 O O . PHE A 1 241 ? 6.740 -7.144 2.697 1.00 97.31 241 PHE A O 1
ATOM 1715 N N . GLU A 1 242 ? 7.159 -4.937 2.666 1.00 97.44 242 GLU A N 1
ATOM 1716 C CA . GLU A 1 242 ? 7.077 -4.731 4.111 1.00 97.44 242 GLU A CA 1
ATOM 1717 C C . GLU A 1 242 ? 5.757 -4.008 4.407 1.00 97.44 242 GLU A C 1
ATOM 1719 O O . GLU A 1 242 ? 5.481 -2.943 3.847 1.00 97.44 242 GLU A O 1
ATOM 1724 N N . PHE A 1 243 ? 4.913 -4.578 5.263 1.00 96.25 243 PHE A N 1
ATOM 1725 C CA . PHE A 1 243 ? 3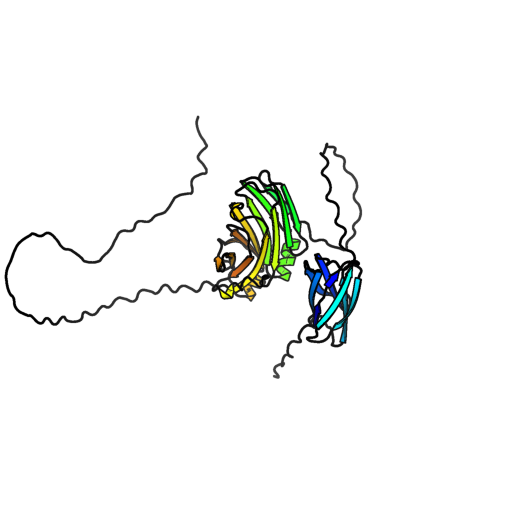.598 -4.025 5.590 1.00 96.25 243 PHE A CA 1
ATOM 1726 C C . PHE A 1 243 ? 3.256 -4.207 7.067 1.00 96.25 243 PHE A C 1
A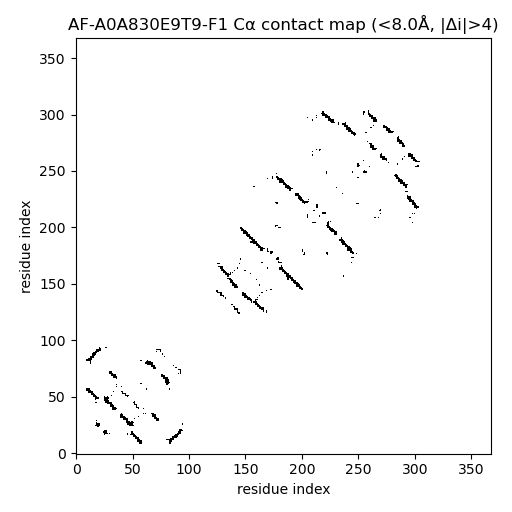TOM 1728 O O . PHE A 1 243 ? 3.724 -5.130 7.730 1.00 96.25 243 PHE A O 1
ATOM 1735 N N . SER A 1 244 ? 2.400 -3.334 7.592 1.00 96.06 244 SER A N 1
ATOM 1736 C CA . SER A 1 244 ? 1.962 -3.370 8.987 1.00 96.06 244 SER A CA 1
ATOM 1737 C C . SER A 1 244 ? 0.455 -3.525 9.098 1.00 96.06 244 SER A C 1
ATOM 1739 O O . SER A 1 244 ? -0.299 -2.934 8.327 1.00 96.06 244 SER A O 1
ATOM 1741 N N . VAL A 1 245 ? 0.016 -4.277 10.107 1.00 94.81 245 VAL A N 1
ATOM 1742 C CA . VAL A 1 245 ? -1.396 -4.511 10.432 1.00 94.81 245 VAL A CA 1
ATOM 1743 C C . VAL A 1 245 ? -1.667 -4.120 11.885 1.00 94.81 245 VAL A C 1
ATOM 1745 O O . VAL A 1 245 ? -0.902 -4.471 12.787 1.00 94.81 245 VAL A O 1
ATOM 1748 N N . SER A 1 246 ? -2.768 -3.403 12.124 1.00 94.56 246 SER A N 1
ATOM 1749 C CA . SER A 1 246 ? -3.234 -3.034 13.466 1.00 94.56 246 SER A CA 1
ATOM 1750 C C . SER A 1 246 ? -3.514 -4.269 14.325 1.00 94.56 246 SER A C 1
ATOM 1752 O O . SER A 1 246 ? -4.245 -5.177 13.920 1.00 94.56 246 SER A O 1
ATOM 1754 N N . ARG A 1 247 ? -2.996 -4.275 15.560 1.00 91.81 247 ARG A N 1
ATOM 1755 C CA . ARG A 1 247 ? -3.323 -5.316 16.547 1.00 91.81 247 ARG A CA 1
ATOM 1756 C C . ARG A 1 247 ? -4.783 -5.274 16.972 1.00 91.81 247 ARG A C 1
ATOM 1758 O O . ARG A 1 247 ? -5.364 -6.334 17.194 1.00 91.81 247 ARG A O 1
ATOM 1765 N N . ASP A 1 248 ? -5.376 -4.083 17.048 1.00 91.25 248 ASP A N 1
ATOM 1766 C CA . ASP A 1 248 ? -6.803 -3.945 17.338 1.00 91.25 248 ASP A CA 1
ATOM 1767 C C . ASP A 1 248 ? -7.612 -4.637 16.230 1.00 91.25 248 ASP A C 1
ATOM 1769 O O . ASP A 1 248 ? -8.385 -5.544 16.536 1.00 91.25 248 ASP A O 1
ATOM 1773 N N . ARG A 1 249 ? -7.315 -4.350 14.950 1.00 88.00 249 ARG A N 1
ATOM 1774 C CA . ARG A 1 249 ? -7.987 -4.955 13.781 1.00 88.00 249 ARG A CA 1
ATOM 1775 C C . ARG A 1 249 ? -7.895 -6.485 13.764 1.00 88.00 249 ARG A C 1
ATOM 1777 O O . ARG A 1 249 ? -8.905 -7.142 13.509 1.00 88.00 249 ARG A O 1
ATOM 1784 N N . LEU A 1 250 ? -6.715 -7.048 14.050 1.00 89.88 250 LEU A N 1
ATOM 1785 C CA . LEU A 1 250 ? -6.524 -8.502 14.172 1.00 89.88 250 LEU A CA 1
ATOM 1786 C C . LEU A 1 250 ? -7.344 -9.077 15.335 1.00 89.88 250 LEU A C 1
ATOM 1788 O O . LEU A 1 250 ? -8.053 -10.065 15.160 1.00 89.88 250 LEU A O 1
ATOM 1792 N N . SER A 1 251 ? -7.327 -8.421 16.500 1.00 89.12 251 SER A N 1
ATOM 1793 C CA . SER A 1 251 ? -8.062 -8.878 17.687 1.00 89.12 251 SER A CA 1
ATOM 1794 C C . SER A 1 251 ? -9.589 -8.785 17.548 1.00 89.12 251 SER A C 1
ATOM 1796 O O . SER A 1 251 ? -10.308 -9.612 18.111 1.00 89.12 251 SER A O 1
ATOM 1798 N N . GLU A 1 252 ? -10.091 -7.805 16.791 1.00 87.19 252 GLU A N 1
ATOM 1799 C CA . GLU A 1 252 ? -11.512 -7.630 16.477 1.00 87.19 252 GLU A CA 1
ATOM 1800 C C . GLU A 1 252 ? -12.018 -8.690 15.496 1.00 87.19 252 GLU A C 1
ATOM 1802 O O . GLU A 1 252 ? -13.148 -9.163 15.635 1.00 87.19 252 GLU A O 1
ATOM 1807 N N . ALA A 1 253 ? -11.182 -9.070 14.526 1.00 83.81 253 ALA A N 1
ATOM 1808 C CA . ALA A 1 253 ? -11.477 -10.146 13.587 1.00 83.81 253 ALA A CA 1
ATOM 1809 C C . ALA A 1 253 ? -11.267 -11.544 14.206 1.00 83.81 253 ALA A C 1
ATOM 1811 O O . ALA A 1 253 ? -11.965 -12.489 13.844 1.00 83.81 253 ALA A O 1
ATOM 1812 N N . GLY A 1 254 ? -10.392 -11.648 15.211 1.00 87.88 254 GLY A N 1
ATOM 1813 C CA . GLY A 1 254 ? -10.138 -12.864 15.982 1.00 87.88 254 GLY A CA 1
ATOM 1814 C C . GLY A 1 254 ? -8.942 -13.691 15.507 1.00 87.88 254 GLY A C 1
ATOM 1815 O O . GLY A 1 254 ? -8.911 -14.880 15.815 1.00 87.88 254 GLY A O 1
ATOM 1816 N N . PHE A 1 255 ? -7.991 -13.079 14.794 1.00 90.69 255 PHE A N 1
ATOM 1817 C CA . PHE A 1 255 ? -6.797 -13.740 14.256 1.00 90.69 255 PHE A CA 1
ATOM 1818 C C . PHE A 1 255 ? -5.587 -13.591 15.174 1.00 90.69 255 PHE A C 1
ATOM 1820 O O . PHE A 1 255 ? -5.353 -12.515 15.738 1.00 90.69 255 PHE A O 1
ATOM 1827 N N . ASP A 1 256 ? -4.800 -14.658 15.286 1.00 91.69 256 ASP A N 1
ATOM 1828 C CA . ASP A 1 256 ? -3.463 -14.587 15.874 1.00 91.69 256 ASP A CA 1
ATOM 1829 C C . ASP A 1 256 ? -2.466 -14.009 14.831 1.00 91.69 256 ASP A C 1
ATOM 1831 O O . ASP A 1 256 ? -2.645 -14.218 13.629 1.00 91.69 256 ASP A O 1
ATOM 1835 N N . PRO A 1 257 ? -1.424 -13.245 15.228 1.00 92.94 257 PRO A N 1
ATOM 1836 C CA . PRO A 1 257 ? -0.508 -12.604 14.273 1.00 92.94 257 PRO A CA 1
ATOM 1837 C C . PRO A 1 257 ? 0.208 -13.575 13.328 1.00 92.94 257 PRO A C 1
ATOM 1839 O O . PRO A 1 257 ? 0.496 -13.227 12.189 1.00 92.94 257 PRO A O 1
ATOM 1842 N N . ASP A 1 258 ? 0.491 -14.793 13.786 1.00 93.00 258 ASP A N 1
ATOM 1843 C CA . ASP A 1 258 ? 1.107 -15.859 12.996 1.00 93.00 258 ASP A CA 1
ATOM 1844 C C . ASP A 1 258 ? 0.166 -16.512 11.963 1.00 93.00 258 ASP A C 1
ATOM 1846 O O . ASP A 1 258 ? 0.632 -17.296 11.140 1.00 93.00 258 ASP A O 1
ATOM 1850 N N . GLU A 1 259 ? -1.123 -16.151 11.947 1.00 93.00 259 GLU A N 1
ATOM 1851 C CA . GLU A 1 259 ? -2.103 -16.586 10.938 1.00 93.00 259 GLU A CA 1
ATOM 1852 C C . GLU A 1 259 ? -2.185 -15.632 9.727 1.00 93.00 259 GLU A C 1
ATOM 1854 O O . GLU A 1 259 ? -2.907 -15.920 8.772 1.00 93.00 259 GLU A O 1
ATOM 1859 N N . VAL A 1 260 ? -1.477 -14.492 9.758 1.00 95.88 260 VAL A N 1
ATOM 1860 C CA . VAL A 1 260 ? -1.514 -13.444 8.720 1.00 95.88 260 VAL A CA 1
ATOM 1861 C C . VAL A 1 260 ? -0.523 -13.736 7.589 1.00 95.88 260 VAL A C 1
ATOM 1863 O O 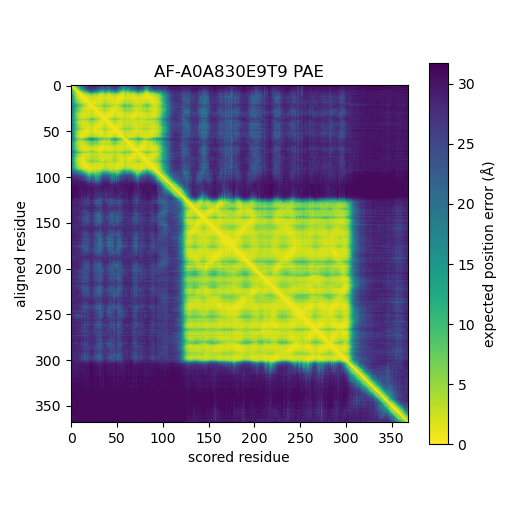. VAL A 1 260 ? 0.677 -13.877 7.824 1.00 95.88 260 VAL A O 1
ATOM 1866 N N . ALA A 1 261 ? -1.011 -13.719 6.347 1.00 96.44 261 ALA A N 1
ATOM 1867 C CA . ALA A 1 261 ? -0.203 -13.874 5.140 1.00 96.44 261 ALA A CA 1
ATOM 1868 C C . ALA A 1 261 ? -0.609 -12.885 4.032 1.00 96.44 261 ALA A C 1
ATOM 1870 O O . ALA A 1 261 ? -1.750 -12.412 3.965 1.00 96.44 261 ALA A O 1
ATOM 1871 N N . LEU A 1 262 ? 0.332 -12.584 3.131 1.00 97.12 262 LEU A N 1
ATOM 1872 C CA . LEU A 1 262 ? 0.044 -11.877 1.883 1.00 97.12 262 LEU A CA 1
ATOM 1873 C C . LEU A 1 262 ? -0.304 -12.892 0.784 1.00 97.12 262 LEU A C 1
ATOM 1875 O O . LEU A 1 262 ? 0.445 -13.832 0.528 1.00 97.12 262 LEU A O 1
ATOM 1879 N N . TYR A 1 263 ? -1.426 -12.689 0.099 1.00 96.88 263 TYR A N 1
ATOM 1880 C CA . TYR A 1 263 ? -1.892 -13.535 -0.999 1.00 96.88 263 TYR A CA 1
ATOM 1881 C C . TYR A 1 263 ? -1.811 -12.771 -2.320 1.00 96.88 263 TYR A C 1
ATOM 1883 O O . TYR A 1 263 ? -2.427 -11.716 -2.455 1.00 96.88 263 TYR A O 1
ATOM 1891 N N . ARG A 1 264 ? -1.108 -13.311 -3.321 1.00 95.94 264 ARG A N 1
ATOM 1892 C CA . ARG A 1 264 ? -1.043 -12.761 -4.686 1.00 95.94 264 ARG A CA 1
ATOM 1893 C C . ARG A 1 264 ? -2.142 -13.361 -5.554 1.00 95.94 264 ARG A C 1
ATOM 1895 O O . ARG A 1 264 ? -2.196 -14.580 -5.698 1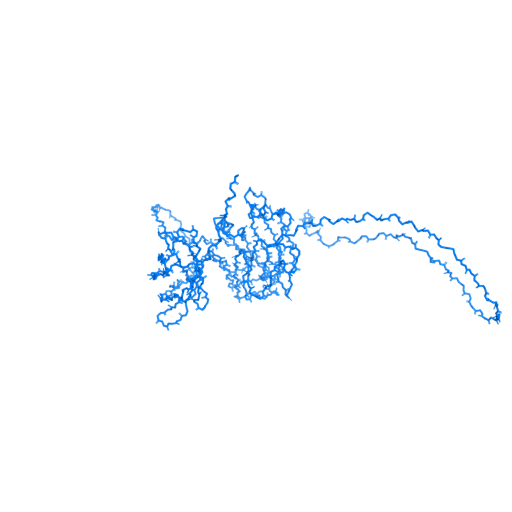.00 95.94 264 ARG A O 1
ATOM 1902 N N . TYR A 1 265 ? -2.963 -12.533 -6.193 1.00 93.81 265 TYR A N 1
ATOM 1903 C CA . TYR A 1 265 ? -3.858 -12.995 -7.254 1.00 93.81 265 TYR A CA 1
ATOM 1904 C C . TYR A 1 265 ? -3.091 -13.090 -8.577 1.00 93.81 265 TYR A C 1
ATOM 1906 O O . TYR A 1 265 ? -2.498 -12.115 -9.027 1.00 93.81 265 TYR A O 1
ATOM 1914 N N . ASN A 1 266 ? -3.081 -14.252 -9.229 1.00 91.44 266 ASN A N 1
ATOM 1915 C CA . ASN A 1 266 ? -2.510 -14.406 -10.568 1.00 91.44 266 ASN A CA 1
ATOM 1916 C C . ASN A 1 266 ? -3.232 -15.525 -11.331 1.00 91.44 266 ASN A C 1
ATOM 1918 O O . ASN A 1 266 ? -3.686 -16.500 -10.745 1.00 91.44 266 ASN A O 1
ATOM 1922 N N . GLY A 1 267 ? -3.395 -15.387 -12.650 1.00 85.38 267 GLY A N 1
ATOM 1923 C CA . GLY A 1 267 ? -3.984 -16.444 -13.488 1.00 85.38 267 GLY A CA 1
ATOM 1924 C C . GLY A 1 267 ? -5.457 -16.799 -13.208 1.00 85.38 267 GLY A C 1
ATOM 1925 O O . GLY A 1 267 ? -5.992 -17.689 -13.871 1.00 85.38 267 GLY A O 1
ATOM 1926 N N . GLY A 1 268 ? -6.122 -16.093 -12.286 1.00 89.62 268 GLY A N 1
ATOM 1927 C CA . GLY A 1 268 ? -7.482 -16.377 -11.816 1.00 89.62 268 GLY A CA 1
ATOM 1928 C C . GLY A 1 268 ? -7.562 -16.996 -10.414 1.00 89.62 268 GLY A C 1
ATOM 1929 O O . GLY A 1 268 ? -8.674 -17.260 -9.952 1.00 89.62 268 GLY A O 1
ATOM 1930 N N . GLU A 1 269 ? -6.426 -17.228 -9.748 1.00 94.12 269 GLU A N 1
ATOM 1931 C CA . GLU A 1 269 ? -6.350 -17.834 -8.415 1.00 94.12 269 GLU A CA 1
ATOM 1932 C C . GLU A 1 269 ? -5.464 -17.038 -7.440 1.00 94.12 269 GLU A C 1
ATOM 1934 O O . GLU A 1 269 ? -4.492 -16.397 -7.844 1.00 94.12 269 GLU A O 1
ATOM 1939 N N . TYR A 1 270 ? -5.797 -17.075 -6.147 1.00 95.38 270 TYR A N 1
ATOM 1940 C CA . TYR A 1 270 ? -4.915 -16.582 -5.085 1.00 95.38 270 TYR A CA 1
ATOM 1941 C C . TYR A 1 270 ? -3.851 -17.616 -4.708 1.00 95.38 270 TYR A C 1
ATOM 1943 O O . TYR A 1 270 ? -4.154 -18.784 -4.473 1.00 95.38 270 TYR A O 1
ATOM 1951 N N . THR A 1 271 ? -2.605 -17.162 -4.591 1.00 95.06 271 THR A N 1
ATOM 1952 C CA . THR A 1 271 ? -1.471 -17.930 -4.064 1.00 95.06 271 THR A CA 1
ATOM 1953 C C . THR A 1 271 ? -0.930 -17.243 -2.814 1.00 95.06 271 THR A C 1
ATOM 1955 O O . THR A 1 271 ? -0.600 -16.060 -2.856 1.00 95.06 271 THR A O 1
ATOM 1958 N N . GLU A 1 272 ? -0.837 -17.984 -1.712 1.00 96.19 272 GLU A N 1
ATOM 1959 C CA . GLU A 1 272 ? -0.182 -17.547 -0.473 1.00 96.19 272 GLU A CA 1
ATOM 1960 C C . GLU A 1 272 ? 1.323 -17.339 -0.702 1.00 96.19 272 GLU A C 1
ATOM 1962 O O . GLU A 1 272 ? 1.977 -18.178 -1.330 1.00 96.19 272 GLU A O 1
ATOM 1967 N N . LEU A 1 273 ? 1.865 -16.221 -0.219 1.00 96.19 273 LEU A N 1
ATOM 1968 C CA . LEU A 1 273 ? 3.287 -15.886 -0.293 1.00 96.19 273 LEU A CA 1
ATOM 1969 C C . LEU A 1 273 ? 3.995 -16.199 1.029 1.00 96.19 273 LEU A C 1
ATOM 1971 O O . LEU A 1 273 ? 3.392 -16.099 2.100 1.00 96.19 273 LEU A O 1
ATOM 1975 N N . ASP A 1 274 ? 5.292 -16.516 0.960 1.00 91.44 274 ASP A N 1
ATOM 1976 C CA . ASP A 1 274 ? 6.128 -16.676 2.157 1.00 91.44 274 ASP A CA 1
ATOM 1977 C C . ASP A 1 274 ? 6.151 -15.336 2.907 1.00 91.44 274 ASP A C 1
ATOM 1979 O O . ASP A 1 274 ? 6.679 -14.340 2.411 1.00 91.44 274 ASP A O 1
ATOM 1983 N N . THR A 1 275 ? 5.467 -15.309 4.052 1.00 96.88 275 THR A N 1
ATOM 1984 C CA . THR A 1 275 ? 5.231 -14.117 4.871 1.00 96.88 275 THR A CA 1
ATOM 1985 C C . THR A 1 275 ? 5.806 -14.365 6.260 1.00 96.88 275 THR A C 1
ATOM 1987 O O . THR A 1 275 ? 5.543 -15.400 6.874 1.00 96.88 275 THR A O 1
ATOM 1990 N N . SER A 1 276 ? 6.592 -13.422 6.776 1.00 94.25 276 SER A N 1
ATOM 1991 C CA . SER A 1 276 ? 7.248 -13.542 8.080 1.00 94.25 276 SER A CA 1
ATOM 1992 C C . SER A 1 276 ? 7.070 -12.283 8.923 1.00 94.25 276 SER A C 1
ATOM 1994 O O . SER A 1 276 ? 7.071 -11.177 8.395 1.00 94.25 276 SER A O 1
ATOM 1996 N N . ILE A 1 277 ? 6.906 -12.449 10.240 1.00 96.75 277 ILE A N 1
ATOM 1997 C CA . ILE A 1 277 ? 6.826 -11.332 11.192 1.00 96.75 277 ILE A CA 1
ATOM 1998 C C . ILE A 1 277 ? 8.237 -10.795 11.459 1.00 96.75 277 ILE A C 1
ATOM 2000 O O . ILE A 1 277 ? 9.073 -11.507 12.025 1.00 96.75 277 ILE A O 1
ATOM 2004 N N . ASP A 1 278 ? 8.469 -9.521 11.150 1.00 94.69 278 ASP A N 1
ATOM 2005 C CA . ASP A 1 278 ? 9.713 -8.817 11.480 1.00 94.69 278 ASP A CA 1
ATOM 2006 C C . ASP A 1 278 ? 9.671 -8.201 12.879 1.00 94.69 278 ASP A C 1
ATOM 2008 O O . ASP A 1 278 ? 10.667 -8.204 13.613 1.00 94.69 278 ASP A O 1
ATOM 2012 N N . SER A 1 279 ? 8.512 -7.652 13.256 1.00 92.25 279 SER A N 1
ATOM 2013 C CA . SER A 1 279 ? 8.354 -6.888 14.491 1.00 92.25 279 SER A CA 1
ATOM 2014 C C . SER A 1 279 ? 6.942 -6.969 15.063 1.00 92.25 279 SER A C 1
ATOM 2016 O O . SER A 1 279 ? 5.944 -6.766 14.378 1.00 92.25 279 SER A O 1
ATOM 2018 N N . GLU A 1 280 ? 6.874 -7.182 16.374 1.00 92.44 280 GLU A N 1
ATOM 2019 C CA . GLU A 1 280 ? 5.652 -7.156 17.172 1.00 92.44 280 GLU A CA 1
ATOM 2020 C C . GLU A 1 280 ? 5.615 -5.888 18.044 1.00 92.44 280 GLU A C 1
ATOM 2022 O O . GLU A 1 280 ? 5.948 -5.920 19.235 1.00 92.44 280 GLU A O 1
ATOM 2027 N N . GLY A 1 281 ? 5.242 -4.753 17.444 1.00 88.88 281 GLY A N 1
ATOM 2028 C CA . GLY A 1 281 ? 5.043 -3.478 18.143 1.00 88.88 281 GLY A CA 1
ATOM 2029 C C . GLY A 1 281 ? 3.822 -3.500 19.067 1.00 88.88 281 GLY A C 1
ATOM 2030 O O . GLY A 1 281 ? 2.979 -4.384 18.968 1.00 88.88 281 GLY A O 1
ATOM 2031 N N . ASP A 1 282 ? 3.703 -2.544 19.996 1.00 85.62 282 ASP A N 1
ATOM 2032 C CA . ASP A 1 282 ? 2.603 -2.540 20.977 1.00 85.62 282 ASP A CA 1
ATOM 2033 C C . ASP A 1 282 ? 1.216 -2.421 20.304 1.00 85.62 282 ASP A C 1
ATOM 2035 O O . ASP A 1 282 ? 0.287 -3.123 20.706 1.00 85.62 282 ASP A O 1
ATOM 2039 N N . ASP A 1 283 ? 1.116 -1.598 19.257 1.00 90.25 283 ASP A N 1
ATOM 2040 C CA . ASP A 1 283 ? -0.090 -1.218 18.501 1.00 90.25 283 ASP A CA 1
ATOM 2041 C C . ASP A 1 283 ? -0.263 -1.926 17.139 1.00 90.25 283 ASP A C 1
ATOM 2043 O O . ASP A 1 283 ? -1.388 -2.073 16.656 1.00 90.25 283 ASP A O 1
ATOM 2047 N N . ARG A 1 284 ? 0.824 -2.410 16.525 1.00 94.50 284 ARG A N 1
ATOM 2048 C CA . ARG A 1 284 ? 0.818 -3.062 15.202 1.00 94.50 284 ARG A CA 1
ATOM 2049 C C . ARG A 1 284 ? 1.816 -4.212 15.120 1.00 94.50 284 ARG A C 1
ATOM 2051 O O . ARG A 1 284 ? 2.780 -4.256 15.882 1.00 94.50 284 ARG A O 1
ATOM 2058 N N . VAL A 1 285 ? 1.611 -5.105 14.161 1.00 96.56 285 VAL A N 1
ATOM 2059 C CA . VAL A 1 285 ? 2.590 -6.128 13.766 1.00 96.56 285 VAL A CA 1
ATOM 2060 C C . VAL A 1 285 ? 3.063 -5.816 12.350 1.00 96.56 285 VAL A C 1
ATOM 2062 O O . VAL A 1 285 ? 2.239 -5.463 11.507 1.00 96.56 285 VAL A O 1
ATOM 2065 N N . THR A 1 286 ? 4.371 -5.907 12.113 1.00 97.19 286 THR A N 1
ATOM 2066 C CA . THR A 1 286 ? 5.019 -5.653 10.818 1.00 97.19 286 THR A CA 1
ATOM 2067 C C . THR A 1 286 ? 5.523 -6.966 10.231 1.00 97.19 286 THR A C 1
ATOM 2069 O O . THR A 1 286 ? 6.117 -7.779 10.947 1.00 97.19 286 THR A O 1
ATOM 2072 N N . TYR A 1 287 ? 5.275 -7.149 8.938 1.00 98.00 287 TYR A N 1
ATOM 2073 C CA . TYR A 1 287 ? 5.514 -8.366 8.178 1.00 98.00 287 TYR A CA 1
ATOM 2074 C C . TYR A 1 287 ? 6.296 -8.059 6.902 1.00 98.00 287 TYR A C 1
ATOM 2076 O O . TYR A 1 287 ? 6.030 -7.047 6.251 1.00 98.00 287 TYR A O 1
ATOM 2084 N N . THR A 1 288 ? 7.146 -8.995 6.495 1.00 97.88 288 THR A N 1
ATOM 2085 C CA . THR A 1 288 ? 7.781 -9.042 5.176 1.00 97.88 288 THR A CA 1
ATOM 2086 C C . THR A 1 288 ? 7.207 -10.211 4.386 1.00 97.88 288 THR A C 1
ATOM 2088 O O . THR A 1 288 ? 7.120 -11.320 4.918 1.00 97.88 288 THR A O 1
ATOM 2091 N N . ALA A 1 289 ? 6.862 -9.984 3.118 1.00 97.56 289 ALA A N 1
ATOM 2092 C CA . ALA A 1 289 ? 6.466 -11.025 2.171 1.00 97.56 289 ALA A CA 1
ATOM 2093 C C . ALA A 1 289 ? 7.221 -10.913 0.836 1.00 97.56 289 ALA A C 1
ATOM 2095 O O . ALA A 1 289 ? 7.332 -9.824 0.265 1.00 97.56 289 ALA A O 1
ATOM 2096 N N . GLU A 1 290 ? 7.702 -12.047 0.318 1.00 95.38 290 GLU A N 1
ATOM 2097 C CA . GLU A 1 290 ? 8.376 -12.138 -0.987 1.00 95.38 290 GLU A CA 1
ATOM 2098 C C . GLU A 1 290 ? 7.388 -12.549 -2.093 1.00 95.38 290 GLU A C 1
ATOM 2100 O O . GLU A 1 290 ? 6.705 -13.570 -1.999 1.00 95.38 290 GLU A O 1
ATOM 2105 N N . SER A 1 291 ? 7.335 -11.775 -3.178 1.00 95.81 291 SER A N 1
ATOM 2106 C CA . SER A 1 291 ? 6.495 -12.023 -4.352 1.00 95.81 291 SER A CA 1
ATOM 2107 C C . SER A 1 291 ? 7.338 -12.179 -5.626 1.00 95.81 291 SER A C 1
ATOM 2109 O O . SER A 1 291 ? 8.256 -11.389 -5.851 1.00 95.81 291 SER A O 1
ATOM 2111 N N . PRO A 1 292 ? 6.997 -13.117 -6.534 1.00 89.69 292 PRO A N 1
ATOM 2112 C CA . PRO A 1 292 ? 7.650 -13.248 -7.841 1.00 89.69 292 PRO A CA 1
ATOM 2113 C C . PRO A 1 292 ? 7.250 -12.154 -8.852 1.00 89.69 292 PRO A C 1
ATOM 2115 O O . PRO A 1 292 ? 7.654 -12.215 -10.006 1.00 89.69 292 PRO A O 1
ATOM 2118 N N . GLY A 1 293 ? 6.409 -11.189 -8.467 1.00 90.38 293 GLY A N 1
ATOM 2119 C CA . GLY A 1 293 ? 6.012 -10.074 -9.328 1.00 90.38 293 GLY A CA 1
ATOM 2120 C C . GLY A 1 293 ? 4.848 -9.255 -8.770 1.00 90.38 293 GLY A C 1
ATOM 2121 O O . GLY A 1 293 ? 4.216 -9.629 -7.780 1.00 90.38 293 GLY A O 1
ATOM 2122 N N . LEU A 1 294 ? 4.529 -8.144 -9.429 1.00 90.31 294 LEU A N 1
ATOM 2123 C CA . LEU A 1 294 ? 3.452 -7.221 -9.045 1.00 90.31 294 LEU A CA 1
ATOM 2124 C C . LEU A 1 294 ? 2.068 -7.752 -9.462 1.00 90.31 294 LEU A C 1
ATOM 2126 O O . LEU A 1 294 ? 1.968 -8.542 -10.405 1.00 90.31 294 LEU A O 1
ATOM 2130 N N . SER A 1 295 ? 1.011 -7.405 -8.720 1.00 91.50 295 SER A N 1
ATOM 2131 C CA . SER A 1 295 ? -0.390 -7.728 -9.042 1.00 91.50 295 SER A CA 1
ATOM 2132 C C . SER A 1 295 ? -1.377 -7.073 -8.060 1.00 91.50 295 SER A C 1
ATOM 2134 O O . SER A 1 295 ? -1.001 -6.195 -7.286 1.00 91.50 295 SER A O 1
ATOM 2136 N N . VAL A 1 296 ? -2.625 -7.553 -8.044 1.00 90.06 296 VAL A N 1
ATOM 2137 C CA . VAL A 1 296 ? -3.533 -7.392 -6.900 1.00 90.06 296 VAL A CA 1
ATOM 2138 C C . VAL A 1 296 ? -3.178 -8.420 -5.823 1.00 90.06 296 VAL A C 1
ATOM 2140 O O . VAL A 1 296 ? -3.011 -9.611 -6.104 1.00 90.06 296 VAL A O 1
ATOM 2143 N N . PHE A 1 297 ? -3.102 -7.964 -4.579 1.00 94.50 297 PHE A N 1
ATOM 2144 C CA . PHE A 1 297 ? -2.842 -8.770 -3.396 1.00 94.50 297 PHE A CA 1
ATOM 2145 C C . PHE A 1 297 ? -3.914 -8.540 -2.327 1.00 94.50 297 PHE A C 1
ATOM 2147 O O . PHE A 1 297 ? -4.509 -7.464 -2.229 1.00 94.50 297 PHE A O 1
ATOM 2154 N N . ALA A 1 298 ? -4.114 -9.547 -1.486 1.00 94.56 298 ALA A N 1
ATOM 2155 C CA . ALA A 1 298 ? -4.935 -9.466 -0.287 1.00 94.56 298 ALA A CA 1
ATOM 2156 C C . ALA A 1 298 ? -4.080 -9.812 0.939 1.00 94.56 298 ALA A C 1
ATOM 2158 O O . ALA A 1 298 ? -3.365 -10.812 0.935 1.00 94.56 298 ALA A O 1
ATOM 2159 N N . ILE A 1 299 ? -4.157 -8.993 1.986 1.00 94.94 299 ILE A N 1
ATOM 2160 C CA . ILE A 1 299 ? -3.671 -9.347 3.321 1.00 94.94 299 ILE A CA 1
ATOM 2161 C C . ILE A 1 299 ? -4.810 -10.126 3.973 1.00 94.94 299 ILE A C 1
ATOM 2163 O O . ILE A 1 299 ? -5.869 -9.559 4.263 1.00 94.94 299 ILE A O 1
ATOM 2167 N N . GLY A 1 300 ? -4.605 -11.425 4.153 1.00 93.25 300 GLY A N 1
ATOM 2168 C CA . GLY A 1 300 ? -5.598 -12.341 4.702 1.00 93.25 300 GLY A CA 1
ATOM 2169 C C . GLY A 1 300 ? -5.079 -13.042 5.946 1.00 93.25 300 GLY A C 1
ATOM 2170 O O . GLY A 1 300 ? -3.870 -13.123 6.162 1.00 93.25 300 GLY A O 1
ATOM 2171 N N . ALA A 1 301 ? -5.999 -13.563 6.749 1.00 91.38 301 ALA A N 1
ATOM 2172 C CA . ALA A 1 301 ? -5.664 -14.465 7.836 1.00 91.38 301 ALA A CA 1
ATOM 2173 C C . ALA A 1 301 ? -6.531 -15.721 7.760 1.00 91.38 301 ALA A C 1
ATOM 2175 O O . ALA A 1 301 ? -7.755 -15.640 7.634 1.00 91.38 301 ALA A O 1
ATOM 2176 N N . ALA A 1 302 ? -5.890 -16.884 7.818 1.00 84.00 302 ALA A N 1
ATOM 2177 C CA . ALA A 1 302 ? -6.560 -18.177 7.814 1.00 84.00 302 ALA A CA 1
ATOM 2178 C C . ALA A 1 302 ? -6.331 -18.844 9.163 1.00 84.00 302 ALA A C 1
ATOM 2180 O O . ALA A 1 302 ? -5.216 -19.278 9.452 1.00 84.00 302 ALA A O 1
ATOM 2181 N N . SER A 1 303 ? -7.380 -18.960 9.983 1.00 66.31 303 SER A N 1
ATOM 2182 C CA . SER A 1 303 ? -7.202 -19.607 11.279 1.00 66.31 303 SER A CA 1
ATOM 2183 C C . SER A 1 303 ? -6.743 -21.051 11.114 1.00 66.31 303 SER A C 1
ATOM 2185 O O . SER A 1 303 ? -7.402 -21.825 10.406 1.00 66.31 303 SER A O 1
ATOM 2187 N N . GLU A 1 304 ? -5.661 -21.446 11.796 1.00 61.06 304 GLU A N 1
ATOM 2188 C CA . GLU A 1 304 ? -5.142 -22.814 11.725 1.00 61.06 304 GLU A CA 1
ATOM 2189 C C . GLU A 1 304 ? -6.205 -23.781 12.270 1.00 61.06 304 GLU A C 1
ATOM 2191 O O . GLU A 1 304 ? -6.302 -24.063 13.473 1.00 61.06 304 GLU A O 1
ATOM 2196 N N . GLN A 1 305 ? -7.019 -24.355 11.376 1.00 41.41 305 GLN A N 1
ATOM 2197 C CA . GLN A 1 305 ? -7.916 -25.439 11.742 1.00 41.41 305 GLN A CA 1
ATOM 2198 C C . GLN A 1 305 ? -7.061 -26.610 12.198 1.00 41.41 305 GLN A C 1
ATOM 2200 O O . GLN A 1 305 ? -6.508 -27.350 11.381 1.00 41.41 305 GLN A O 1
ATOM 2205 N N . VAL A 1 306 ? -6.982 -26.763 13.525 1.00 36.50 306 VAL A N 1
ATOM 2206 C CA . VAL A 1 306 ? -6.172 -27.753 14.231 1.00 36.50 306 VAL A CA 1
ATOM 2207 C C . VAL A 1 306 ? -6.329 -29.104 13.549 1.00 36.50 306 VAL A C 1
ATOM 2209 O O . VAL A 1 306 ? -7.313 -29.822 13.775 1.00 36.50 306 VAL A O 1
ATOM 2212 N N . THR A 1 307 ? -5.361 -29.449 12.692 1.00 32.97 307 THR A N 1
ATOM 2213 C CA . THR A 1 307 ? -5.445 -30.662 11.885 1.00 32.97 307 THR A CA 1
ATOM 2214 C C . THR A 1 307 ? -5.354 -31.817 12.856 1.00 32.97 307 THR A C 1
ATOM 2216 O O . THR A 1 307 ? -4.282 -32.176 13.356 1.00 32.97 307 THR A O 1
ATOM 2219 N N . THR A 1 308 ? -6.518 -32.378 13.178 1.00 34.72 308 THR A N 1
ATOM 2220 C CA . THR A 1 308 ? -6.642 -33.463 14.137 1.00 34.72 308 THR A CA 1
ATOM 2221 C C . THR A 1 308 ? -6.056 -34.680 13.456 1.00 34.72 308 THR A C 1
ATOM 2223 O O . THR A 1 308 ? -6.748 -35.427 12.769 1.00 34.72 308 THR A O 1
ATOM 2226 N N . THR A 1 309 ? -4.743 -34.848 13.625 1.00 40.88 309 THR A N 1
ATOM 2227 C CA . THR A 1 309 ? -4.003 -36.013 13.159 1.00 40.88 309 THR A CA 1
ATOM 2228 C C . THR A 1 309 ? -4.705 -37.221 13.749 1.00 40.88 309 THR A C 1
ATOM 2230 O O . THR A 1 309 ? -4.603 -37.489 14.950 1.00 40.88 309 THR A O 1
ATOM 2233 N N . ALA A 1 310 ? -5.489 -37.899 12.910 1.00 43.94 310 ALA A N 1
ATOM 2234 C CA . ALA A 1 310 ? -6.310 -39.007 13.339 1.00 43.94 310 ALA A CA 1
ATOM 2235 C C . ALA A 1 310 ? -5.376 -40.052 13.944 1.00 43.94 310 ALA A C 1
ATOM 2237 O O . ALA A 1 310 ? -4.532 -40.625 13.253 1.00 43.94 310 ALA A O 1
ATOM 2238 N N . THR A 1 311 ? -5.500 -40.271 15.256 1.00 52.31 311 THR A N 1
ATOM 2239 C CA . THR A 1 311 ? -4.819 -41.389 15.906 1.00 52.31 311 THR A CA 1
ATOM 2240 C C . THR A 1 311 ? -5.277 -42.644 15.169 1.00 52.31 311 THR A C 1
ATOM 2242 O O . THR A 1 311 ? -6.487 -42.881 15.142 1.00 52.31 311 THR A O 1
ATOM 2245 N N . PRO A 1 312 ? -4.370 -43.410 14.535 1.00 49.22 312 PRO A N 1
ATOM 2246 C CA . PRO A 1 312 ? -4.776 -44.518 13.686 1.00 49.22 312 PRO A CA 1
ATOM 2247 C C . PRO A 1 312 ? -5.599 -45.506 14.510 1.00 49.22 312 PRO A C 1
ATOM 2249 O O . PRO A 1 312 ? -5.164 -45.937 15.584 1.00 49.22 312 PRO A O 1
ATOM 2252 N N . GLU A 1 313 ? -6.794 -45.846 14.021 1.00 54.91 313 GLU A N 1
ATOM 2253 C CA . GLU A 1 313 ? -7.610 -46.877 14.653 1.00 54.91 313 GLU A CA 1
ATOM 2254 C C . GLU A 1 313 ? -6.805 -48.184 14.740 1.00 54.91 313 GLU A C 1
ATOM 2256 O O . GLU A 1 313 ? -6.104 -48.549 13.791 1.00 54.91 313 GLU A O 1
ATOM 2261 N N . PRO A 1 314 ? -6.866 -48.909 15.871 1.00 47.06 314 PRO A N 1
ATOM 2262 C CA . PRO A 1 314 ? -6.149 -50.164 16.013 1.00 47.06 314 PRO A CA 1
ATOM 2263 C C . PRO A 1 314 ? -6.785 -51.238 15.123 1.00 47.06 314 PRO A C 1
ATOM 2265 O O . PRO A 1 314 ? -7.799 -51.840 15.487 1.00 47.06 314 PRO A O 1
ATOM 2268 N N . ASP A 1 315 ? -6.142 -51.499 13.983 1.00 46.91 315 ASP A N 1
ATOM 2269 C CA . ASP A 1 315 ? -6.478 -52.549 13.017 1.00 46.91 315 ASP A CA 1
ATOM 2270 C C . ASP A 1 315 ? -6.772 -53.889 13.717 1.00 46.91 315 ASP A C 1
ATOM 2272 O O . ASP A 1 315 ? -5.877 -54.644 14.108 1.00 46.91 315 ASP A O 1
ATOM 2276 N N . THR A 1 316 ? -8.060 -54.196 13.886 1.00 50.78 316 THR A N 1
ATOM 2277 C CA . THR A 1 316 ? -8.538 -55.443 14.499 1.00 50.78 316 THR A CA 1
ATOM 2278 C C . THR A 1 316 ? -9.177 -56.316 13.424 1.00 50.78 316 THR A C 1
ATOM 2280 O O . THR A 1 316 ? -10.373 -56.614 13.440 1.00 50.78 316 THR A O 1
ATOM 2283 N N . ALA A 1 317 ? -8.355 -56.734 12.461 1.00 43.59 317 ALA A N 1
ATOM 2284 C CA . ALA A 1 317 ? -8.756 -57.676 11.426 1.00 43.59 317 ALA A CA 1
ATOM 2285 C C . ALA A 1 317 ? -9.124 -59.038 12.049 1.00 43.59 317 ALA A C 1
ATOM 2287 O O . ALA A 1 317 ? -8.268 -59.783 12.531 1.00 43.59 317 ALA A O 1
ATOM 2288 N N . THR A 1 318 ? -10.415 -59.375 12.027 1.00 54.66 318 THR A N 1
ATOM 2289 C CA . THR A 1 318 ? -10.910 -60.719 12.358 1.00 54.66 318 THR A CA 1
ATOM 2290 C C . THR A 1 318 ? -10.929 -61.560 11.077 1.00 54.66 318 THR A C 1
ATOM 2292 O O . THR A 1 318 ? -11.586 -61.147 10.124 1.00 54.66 318 THR A O 1
ATOM 2295 N N . PRO A 1 319 ? -10.244 -62.717 11.011 1.00 49.34 319 PRO A N 1
ATOM 2296 C CA . PRO A 1 319 ? -10.204 -63.521 9.792 1.00 49.34 319 PRO A CA 1
ATOM 2297 C C . PRO A 1 319 ? -11.525 -64.268 9.551 1.00 49.34 319 PRO A C 1
ATOM 2299 O O . PRO A 1 319 ? -12.021 -64.972 10.435 1.00 49.34 319 PRO A O 1
ATOM 2302 N N . GLU A 1 320 ? -12.061 -64.166 8.333 1.00 53.03 320 GLU A N 1
ATOM 2303 C CA . GLU A 1 320 ? -13.138 -65.038 7.847 1.00 53.03 320 GLU A CA 1
ATOM 2304 C C . GLU A 1 320 ? -12.606 -66.441 7.472 1.00 53.03 320 GLU A C 1
ATOM 2306 O O . GLU A 1 320 ? -11.438 -66.582 7.099 1.00 53.03 320 GLU A O 1
ATOM 2311 N N . PRO A 1 321 ? -13.428 -67.506 7.571 1.00 47.97 321 PRO A N 1
ATOM 2312 C CA . PRO A 1 321 ? -13.001 -68.867 7.259 1.00 47.97 321 PRO A CA 1
ATOM 2313 C C . PRO A 1 321 ? -13.222 -69.248 5.783 1.00 47.97 321 PRO A C 1
ATOM 2315 O O . PRO A 1 321 ? -14.359 -69.410 5.331 1.00 47.97 321 PRO A O 1
ATOM 2318 N N . ASP A 1 322 ? -12.133 -69.518 5.062 1.00 45.56 322 ASP A N 1
ATOM 2319 C CA . ASP A 1 322 ? -12.173 -70.090 3.710 1.00 45.56 322 ASP A CA 1
ATOM 2320 C C . ASP A 1 322 ? -12.898 -71.448 3.664 1.00 45.56 322 ASP A C 1
ATOM 2322 O O . ASP A 1 322 ? -12.523 -72.409 4.342 1.00 45.56 322 ASP A O 1
ATOM 2326 N N . THR A 1 323 ? -13.906 -71.560 2.794 1.00 41.75 323 THR A N 1
ATOM 2327 C CA . THR A 1 323 ? -14.586 -72.830 2.485 1.00 41.75 323 THR A CA 1
ATOM 2328 C C . THR A 1 323 ? -14.235 -73.285 1.070 1.00 41.75 323 THR A C 1
ATOM 2330 O O . THR A 1 323 ? -14.882 -72.911 0.094 1.00 41.75 323 THR A O 1
ATOM 2333 N N . ALA A 1 324 ? -13.208 -74.127 0.956 1.00 44.53 324 ALA A N 1
ATOM 2334 C CA . ALA A 1 324 ? -12.786 -74.700 -0.319 1.00 44.53 324 ALA A CA 1
ATOM 2335 C C . ALA A 1 324 ? -13.763 -75.779 -0.834 1.00 44.53 324 ALA A C 1
ATOM 2337 O O . ALA A 1 324 ? -14.169 -76.675 -0.093 1.00 44.53 324 ALA A O 1
ATOM 2338 N N . THR A 1 325 ? -14.069 -75.743 -2.135 1.00 47.69 325 THR A N 1
ATOM 2339 C CA . THR A 1 325 ? -14.722 -76.838 -2.877 1.00 47.69 325 THR A CA 1
ATOM 2340 C C . THR A 1 325 ? -13.767 -77.330 -3.971 1.00 47.69 325 THR A C 1
ATOM 2342 O O . THR A 1 325 ? -13.311 -76.502 -4.757 1.00 47.69 325 THR A O 1
ATOM 2345 N N . PRO A 1 326 ? -13.432 -78.633 -4.044 1.00 49.50 326 PRO A N 1
ATOM 2346 C CA . PRO A 1 326 ? -12.499 -79.152 -5.042 1.00 49.50 326 PRO A CA 1
ATOM 2347 C C . PRO A 1 326 ? -13.206 -79.619 -6.326 1.00 49.50 326 PRO A C 1
ATOM 2349 O O . PRO A 1 326 ? -14.193 -80.352 -6.261 1.00 49.50 326 PRO A O 1
ATOM 2352 N N . GLU A 1 327 ? -12.627 -79.302 -7.487 1.00 47.81 327 GLU A N 1
ATOM 2353 C CA . GLU A 1 327 ? -12.854 -80.033 -8.743 1.00 47.81 327 GLU A CA 1
ATOM 2354 C C . GLU A 1 327 ? -11.587 -80.828 -9.133 1.00 47.81 327 GLU A C 1
ATOM 2356 O O . GLU A 1 327 ? -10.479 -80.390 -8.813 1.00 47.81 327 GLU A O 1
ATOM 2361 N N . PRO A 1 328 ? -11.718 -82.020 -9.755 1.00 46.69 328 PRO A N 1
ATOM 2362 C CA . PRO A 1 328 ? -10.613 -82.968 -9.908 1.00 46.69 328 PRO A CA 1
ATOM 2363 C C . PRO A 1 328 ? -9.785 -82.812 -11.197 1.00 46.69 328 PRO A C 1
ATOM 2365 O O . PRO A 1 328 ? -10.232 -82.277 -12.209 1.00 46.69 328 PRO A O 1
ATOM 2368 N N . ASP A 1 329 ? -8.576 -83.374 -11.146 1.00 40.66 329 ASP A N 1
ATOM 2369 C CA . ASP A 1 329 ? -7.503 -83.272 -12.138 1.00 40.66 329 ASP A CA 1
ATOM 2370 C C . ASP A 1 329 ? -7.811 -83.738 -13.572 1.00 40.66 329 ASP A C 1
ATOM 2372 O O . ASP A 1 329 ? -8.495 -84.736 -13.817 1.00 40.66 329 ASP A O 1
ATOM 2376 N N . THR A 1 330 ? -7.087 -83.146 -14.531 1.00 37.34 330 THR A N 1
ATOM 2377 C CA . THR A 1 330 ? -6.561 -83.878 -15.698 1.00 37.34 330 THR A CA 1
ATOM 2378 C C . THR A 1 330 ? -5.142 -83.402 -16.061 1.00 37.34 330 THR A C 1
ATOM 2380 O O . THR A 1 330 ? -4.933 -82.367 -16.684 1.00 37.34 330 THR A O 1
ATOM 2383 N N . ALA A 1 331 ? -4.177 -84.225 -15.645 1.00 36.91 331 ALA A N 1
ATOM 2384 C CA . ALA A 1 331 ? -2.772 -84.363 -16.067 1.00 36.91 331 ALA A CA 1
ATOM 2385 C C . ALA A 1 331 ? -2.557 -84.267 -17.614 1.00 36.91 331 ALA A C 1
ATOM 2387 O O . ALA A 1 331 ? -3.475 -84.615 -18.350 1.00 36.91 331 ALA A O 1
ATOM 2388 N N . THR A 1 332 ? -1.407 -83.947 -18.253 1.00 40.78 332 THR A N 1
ATOM 2389 C CA . THR A 1 332 ? 0.032 -83.715 -17.903 1.00 40.78 332 THR A CA 1
ATOM 2390 C C . THR A 1 332 ? 0.837 -83.673 -19.245 1.00 40.78 332 THR A C 1
ATOM 2392 O O . THR A 1 332 ? 0.331 -84.247 -20.211 1.00 40.78 332 THR A O 1
ATOM 2395 N N . PRO A 1 333 ? 2.100 -83.188 -19.385 1.00 56.22 333 PRO A N 1
ATOM 2396 C CA . PRO A 1 333 ? 2.802 -81.981 -18.900 1.00 56.22 333 PRO A CA 1
ATOM 2397 C C . PRO A 1 333 ? 3.488 -81.197 -20.073 1.00 56.22 333 PRO A C 1
ATOM 2399 O O . PRO A 1 333 ? 3.316 -81.543 -21.240 1.00 56.22 333 PRO A O 1
ATOM 2402 N N . THR A 1 334 ? 4.364 -80.219 -19.787 1.00 34.56 334 THR A N 1
ATOM 2403 C CA . THR A 1 334 ? 5.769 -80.157 -20.293 1.00 34.56 334 THR A CA 1
ATOM 2404 C C . THR A 1 334 ? 6.516 -79.002 -19.606 1.00 34.56 334 THR A C 1
ATOM 2406 O O . THR A 1 334 ? 5.941 -77.948 -19.356 1.00 34.56 334 THR A O 1
ATOM 2409 N N . ASP A 1 335 ? 7.781 -79.237 -19.256 1.00 37.22 335 ASP A N 1
ATOM 2410 C CA . ASP A 1 335 ? 8.599 -78.450 -18.324 1.00 37.22 335 ASP A CA 1
ATOM 2411 C C . ASP A 1 335 ? 8.990 -77.025 -18.764 1.00 37.22 335 ASP A C 1
ATOM 2413 O O . ASP A 1 335 ? 9.323 -76.797 -19.927 1.00 37.22 335 ASP A O 1
ATOM 2417 N N . THR A 1 336 ? 9.144 -76.112 -17.789 1.00 34.53 336 THR A N 1
ATOM 2418 C CA . THR A 1 336 ? 10.444 -75.472 -17.464 1.00 34.53 336 THR A CA 1
ATOM 2419 C C . THR A 1 336 ? 10.414 -74.792 -16.074 1.00 34.53 336 THR A C 1
ATOM 2421 O O . THR A 1 336 ? 9.582 -73.938 -15.802 1.00 34.53 336 THR A O 1
ATOM 2424 N N . GLN A 1 337 ? 11.362 -75.216 -15.228 1.00 37.88 337 GLN A N 1
ATOM 2425 C CA . GLN A 1 337 ? 11.846 -74.726 -13.912 1.00 37.88 337 GLN A CA 1
ATOM 2426 C C . GLN A 1 337 ? 11.610 -73.210 -13.626 1.00 37.88 337 GLN A C 1
ATOM 2428 O O . GLN A 1 337 ? 11.887 -72.395 -14.499 1.00 37.88 337 GLN A O 1
ATOM 2433 N N . THR A 1 338 ? 11.069 -72.752 -12.477 1.00 29.44 338 THR A N 1
ATOM 2434 C CA . THR A 1 338 ? 11.603 -72.783 -11.076 1.00 29.44 338 THR A CA 1
ATOM 2435 C C . THR A 1 338 ? 12.980 -72.097 -10.994 1.00 29.44 338 THR A C 1
ATOM 2437 O O . THR A 1 338 ? 13.893 -72.552 -11.667 1.00 29.44 338 THR A O 1
ATOM 2440 N N . THR A 1 339 ? 13.276 -71.015 -10.263 1.00 33.28 339 THR A N 1
ATOM 2441 C CA . THR A 1 339 ? 12.884 -70.454 -8.938 1.00 33.28 339 THR A CA 1
ATOM 2442 C C . THR A 1 339 ? 12.576 -68.937 -9.025 1.00 33.28 339 THR A C 1
ATOM 2444 O O . THR A 1 339 ? 13.051 -68.315 -9.969 1.00 33.28 339 THR A O 1
ATOM 2447 N N . THR A 1 340 ? 11.929 -68.222 -8.087 1.00 36.78 340 THR A N 1
ATOM 2448 C CA . THR A 1 340 ? 11.263 -68.534 -6.795 1.00 36.78 340 THR A CA 1
ATOM 2449 C C . THR A 1 340 ? 10.324 -67.369 -6.406 1.00 36.78 340 THR A C 1
ATOM 2451 O O . THR A 1 340 ? 10.488 -66.257 -6.896 1.00 36.78 340 THR A O 1
ATOM 2454 N N . ASP A 1 341 ? 9.368 -67.635 -5.514 1.00 37.28 341 ASP A N 1
ATOM 2455 C CA . ASP A 1 341 ? 8.387 -66.716 -4.910 1.00 37.28 341 ASP A CA 1
ATOM 2456 C C . ASP A 1 341 ? 8.869 -66.113 -3.566 1.00 37.28 341 ASP A C 1
ATOM 2458 O O . ASP A 1 341 ? 9.507 -66.811 -2.774 1.00 37.28 341 ASP A O 1
ATOM 2462 N N . THR A 1 342 ? 8.552 -64.841 -3.289 1.00 39.09 342 THR A N 1
ATOM 2463 C CA . THR A 1 342 ? 8.056 -64.406 -1.961 1.00 39.09 342 THR A CA 1
ATOM 2464 C C . THR A 1 342 ? 7.448 -63.001 -2.031 1.00 39.09 342 THR A C 1
ATOM 2466 O O . THR A 1 342 ? 8.146 -61.993 -1.923 1.00 39.09 342 THR A O 1
ATOM 2469 N N . GLY A 1 343 ? 6.125 -62.925 -2.178 1.00 40.94 343 GLY A N 1
ATOM 2470 C CA . GLY A 1 343 ? 5.360 -61.712 -1.884 1.00 40.94 343 GLY A CA 1
ATOM 2471 C C . GLY A 1 343 ? 4.788 -61.731 -0.463 1.00 40.94 343 GLY A C 1
ATOM 2472 O O . GLY A 1 343 ? 3.805 -62.424 -0.227 1.00 40.94 343 GLY A O 1
ATOM 2473 N N . THR A 1 344 ? 5.339 -60.918 0.446 1.00 40.53 344 THR A N 1
ATOM 2474 C CA . THR A 1 344 ? 4.665 -60.491 1.692 1.00 40.53 344 THR A CA 1
ATOM 2475 C C . THR A 1 344 ? 5.011 -59.020 1.972 1.00 40.53 344 THR A C 1
ATOM 2477 O O . THR A 1 344 ? 6.183 -58.663 1.835 1.00 40.53 344 THR A O 1
ATOM 2480 N N . PRO A 1 345 ? 4.058 -58.147 2.362 1.00 49.66 345 PRO A N 1
ATOM 2481 C CA . PRO A 1 345 ? 4.334 -56.729 2.609 1.00 49.66 345 PRO A CA 1
ATOM 2482 C C . PRO A 1 345 ? 5.017 -56.496 3.967 1.00 49.66 345 PRO A C 1
ATOM 2484 O O . PRO A 1 345 ? 4.641 -57.122 4.958 1.00 49.66 345 PRO A O 1
ATOM 2487 N N . GLY A 1 346 ? 5.958 -55.545 4.043 1.00 30.36 346 GLY A N 1
ATOM 2488 C CA . GLY A 1 346 ? 6.471 -55.049 5.327 1.00 30.36 346 GLY A CA 1
ATOM 2489 C C . GLY A 1 346 ? 7.856 -54.383 5.302 1.00 30.36 346 GLY A C 1
ATOM 2490 O O . GLY A 1 346 ? 8.865 -55.059 5.152 1.00 30.36 346 GLY A O 1
ATOM 2491 N N . PHE A 1 347 ? 7.871 -53.078 5.593 1.00 43.44 347 PHE A N 1
ATOM 2492 C CA . PHE A 1 347 ? 8.960 -52.299 6.216 1.00 43.44 347 PHE A CA 1
ATOM 2493 C C . PHE A 1 347 ? 10.337 -52.132 5.521 1.00 43.44 347 PHE A C 1
ATOM 2495 O O . PHE A 1 347 ? 11.275 -52.892 5.750 1.00 43.44 347 PHE A O 1
ATOM 2502 N N . GLY A 1 348 ? 10.512 -50.946 4.915 1.00 32.28 348 GLY A N 1
ATOM 2503 C CA . GLY A 1 348 ? 11.734 -50.122 5.025 1.00 32.28 348 GLY A CA 1
ATOM 2504 C C . GLY A 1 348 ? 12.736 -50.146 3.855 1.00 32.28 348 GLY A C 1
ATOM 2505 O O . GLY A 1 348 ? 12.650 -51.021 2.995 1.00 32.28 348 GLY A O 1
ATOM 2506 N N . PRO A 1 349 ? 13.725 -49.220 3.828 1.00 44.09 349 PRO A N 1
ATOM 2507 C CA . PRO A 1 349 ? 13.988 -48.129 4.777 1.00 44.09 349 PRO A CA 1
ATOM 2508 C C . PRO A 1 349 ? 13.810 -46.709 4.188 1.00 44.09 349 PRO A C 1
ATOM 2510 O O . PRO A 1 349 ? 13.696 -46.509 2.983 1.00 44.09 349 PRO A O 1
ATOM 2513 N N . ILE A 1 350 ? 13.852 -45.718 5.081 1.00 44.44 350 ILE A N 1
ATOM 2514 C CA . ILE A 1 350 ? 13.869 -44.273 4.802 1.00 44.44 350 ILE A CA 1
ATOM 2515 C C . ILE A 1 350 ? 15.054 -43.889 3.897 1.00 44.44 350 ILE A C 1
ATOM 2517 O O . ILE A 1 350 ? 16.192 -44.262 4.184 1.00 44.44 350 ILE A O 1
ATOM 2521 N N . VAL A 1 351 ? 14.805 -43.042 2.892 1.00 41.78 351 VAL A N 1
ATOM 2522 C CA . VAL A 1 351 ? 15.825 -42.171 2.285 1.00 41.78 351 VAL A CA 1
ATOM 2523 C C . VAL A 1 351 ? 15.312 -40.737 2.360 1.00 41.78 351 VAL A C 1
ATOM 2525 O O . VAL A 1 351 ? 14.399 -40.361 1.634 1.00 41.78 351 VAL A O 1
ATOM 2528 N N . ALA A 1 352 ? 15.894 -39.951 3.263 1.00 37.56 352 ALA A N 1
ATOM 2529 C CA . ALA A 1 352 ? 15.698 -38.509 3.287 1.00 37.56 352 ALA A CA 1
ATOM 2530 C C . ALA A 1 352 ? 16.496 -37.872 2.140 1.00 37.56 352 ALA A C 1
ATOM 2532 O O . ALA A 1 352 ? 17.665 -38.214 1.941 1.00 37.56 352 ALA A O 1
ATOM 2533 N N . ILE A 1 353 ? 15.879 -36.937 1.419 1.00 42.06 353 ILE A N 1
ATOM 2534 C CA . ILE A 1 353 ? 16.566 -36.040 0.488 1.00 42.06 353 ILE A CA 1
ATOM 2535 C C . ILE A 1 353 ? 16.494 -34.644 1.100 1.00 42.06 353 ILE A C 1
ATOM 2537 O O . ILE A 1 353 ? 15.437 -34.025 1.113 1.00 42.06 353 ILE A O 1
ATOM 2541 N N . THR A 1 354 ? 17.618 -34.170 1.630 1.00 38.38 354 THR A N 1
ATOM 2542 C CA . THR A 1 354 ? 17.804 -32.795 2.105 1.00 38.38 354 THR A CA 1
ATOM 2543 C C . THR A 1 354 ? 19.198 -32.288 1.718 1.00 38.38 354 THR A C 1
ATOM 2545 O O . THR A 1 354 ? 20.129 -33.079 1.559 1.00 38.38 354 THR A O 1
ATOM 2548 N N . ALA A 1 355 ? 19.322 -30.959 1.621 1.00 34.47 355 ALA A N 1
ATOM 2549 C CA . ALA A 1 355 ? 20.552 -30.166 1.472 1.00 34.47 355 ALA A CA 1
ATOM 2550 C C . ALA A 1 355 ? 21.230 -30.073 0.080 1.00 34.47 355 ALA A C 1
ATOM 2552 O O . ALA A 1 355 ? 22.234 -30.724 -0.206 1.00 34.47 355 ALA A O 1
ATOM 2553 N N . LEU A 1 356 ? 20.744 -29.109 -0.708 1.00 37.22 356 LEU A N 1
ATOM 2554 C CA . LEU A 1 356 ? 21.461 -28.216 -1.641 1.00 37.22 356 LEU A CA 1
ATOM 2555 C C . LEU A 1 356 ? 20.491 -27.022 -1.812 1.00 37.22 356 LEU A C 1
ATOM 2557 O O . LEU A 1 356 ? 19.379 -27.262 -2.253 1.00 37.22 356 LEU A O 1
ATOM 2561 N N . LEU A 1 357 ? 20.756 -25.774 -1.412 1.00 36.88 357 LEU A N 1
ATOM 2562 C CA . LEU A 1 357 ? 22.006 -25.006 -1.380 1.00 36.88 357 LEU A CA 1
ATOM 2563 C C . LEU A 1 357 ? 22.032 -24.021 -0.190 1.00 36.88 357 LEU A C 1
ATOM 2565 O O . LEU A 1 357 ? 21.182 -23.149 -0.109 1.00 36.88 357 LEU A O 1
ATOM 2569 N N . ALA A 1 358 ? 23.046 -24.090 0.680 1.00 39.31 358 ALA A N 1
ATOM 2570 C CA . ALA A 1 358 ? 23.349 -23.021 1.644 1.00 39.31 358 ALA A CA 1
ATOM 2571 C C . ALA A 1 358 ? 24.799 -23.145 2.149 1.00 39.31 358 ALA A C 1
ATOM 2573 O O . ALA A 1 358 ? 25.034 -23.686 3.225 1.00 39.31 358 ALA A O 1
ATOM 2574 N N . LEU A 1 359 ? 25.794 -22.726 1.351 1.00 38.28 359 LEU A N 1
ATOM 2575 C CA . LEU A 1 359 ? 27.209 -22.641 1.782 1.00 38.28 359 LEU A CA 1
ATOM 2576 C C . LEU A 1 359 ? 28.078 -21.759 0.846 1.00 38.28 359 LEU A C 1
ATOM 2578 O O . LEU A 1 359 ? 29.202 -22.115 0.493 1.00 38.28 359 LEU A O 1
ATOM 2582 N N . ALA A 1 360 ? 27.566 -20.591 0.437 1.00 44.53 360 ALA A N 1
ATOM 2583 C CA . ALA A 1 360 ? 28.302 -19.622 -0.394 1.00 44.53 360 ALA A CA 1
ATOM 2584 C C . ALA A 1 360 ? 29.001 -18.497 0.406 1.00 44.53 360 ALA A C 1
ATOM 2586 O O . ALA A 1 360 ? 29.670 -17.650 -0.183 1.00 44.53 360 ALA A O 1
ATOM 2587 N N . PHE A 1 361 ? 28.922 -18.507 1.742 1.00 46.47 361 PHE A N 1
ATOM 2588 C CA . PHE A 1 361 ? 29.603 -17.536 2.606 1.00 46.47 361 PHE A CA 1
ATOM 2589 C C . PHE A 1 361 ? 30.599 -18.205 3.570 1.00 46.47 361 PHE A C 1
ATOM 2591 O O . PHE A 1 361 ? 30.399 -19.328 4.026 1.00 46.47 361 PHE A O 1
ATOM 2598 N N . ALA A 1 362 ? 31.677 -17.478 3.895 1.00 40.38 362 ALA A N 1
ATOM 2599 C CA . ALA A 1 362 ? 32.726 -17.831 4.867 1.00 40.38 362 ALA A CA 1
ATOM 2600 C C . ALA A 1 362 ? 33.759 -18.937 4.505 1.00 40.38 362 ALA A C 1
ATOM 2602 O O . ALA A 1 362 ? 34.031 -19.831 5.306 1.00 40.38 362 ALA A O 1
ATOM 2603 N N . ALA A 1 363 ? 34.488 -18.794 3.383 1.00 41.72 363 ALA A N 1
ATOM 2604 C CA . ALA A 1 363 ? 35.768 -19.514 3.187 1.00 41.72 363 ALA A CA 1
ATOM 2605 C C . ALA A 1 363 ? 36.944 -18.711 2.577 1.00 41.72 363 ALA A C 1
ATOM 2607 O O . ALA A 1 363 ? 38.073 -19.211 2.552 1.00 41.72 363 ALA A O 1
ATOM 2608 N N . LEU A 1 364 ? 36.765 -17.450 2.160 1.00 51.69 364 LEU A N 1
ATOM 2609 C CA . LEU A 1 364 ? 37.854 -16.613 1.618 1.00 51.69 364 LEU A CA 1
ATOM 2610 C C . LEU A 1 364 ? 38.748 -16.001 2.716 1.00 51.69 364 LEU A C 1
ATOM 2612 O O . LEU A 1 364 ? 38.914 -14.789 2.841 1.00 51.69 364 LEU A O 1
ATOM 2616 N N . ARG A 1 365 ? 39.376 -16.862 3.531 1.00 53.88 365 ARG A N 1
ATOM 2617 C CA . ARG A 1 365 ? 40.405 -16.429 4.490 1.00 53.88 365 ARG A CA 1
ATOM 2618 C C . ARG A 1 365 ? 41.492 -17.467 4.791 1.00 53.88 365 ARG A C 1
ATOM 2620 O O . ARG A 1 365 ? 41.688 -17.810 5.957 1.00 53.88 365 ARG A O 1
ATOM 2627 N N . ARG A 1 366 ? 42.281 -17.863 3.774 1.00 48.56 366 ARG A N 1
ATOM 2628 C CA . ARG A 1 366 ? 43.775 -17.892 3.820 1.00 48.56 366 ARG A CA 1
ATOM 2629 C C . ARG A 1 366 ? 44.445 -18.588 2.617 1.00 48.56 366 ARG A C 1
ATOM 2631 O O . ARG A 1 366 ? 44.188 -19.757 2.373 1.00 48.56 366 ARG A O 1
ATOM 2638 N N . ARG A 1 367 ? 45.487 -17.917 2.091 1.00 44.19 367 ARG A N 1
ATOM 2639 C CA . ARG A 1 367 ? 46.622 -18.428 1.281 1.00 44.19 367 ARG A CA 1
ATOM 2640 C C . ARG A 1 367 ? 46.362 -18.777 -0.196 1.00 44.19 367 ARG A C 1
ATOM 2642 O O . ARG A 1 367 ? 46.260 -19.950 -0.544 1.00 44.19 367 ARG A O 1
ATOM 2649 N N . ALA A 1 368 ? 46.549 -17.778 -1.054 1.00 40.69 368 ALA A N 1
ATOM 2650 C CA . ALA A 1 368 ? 47.783 -17.684 -1.845 1.00 40.69 368 ALA A CA 1
ATOM 2651 C C . ALA A 1 368 ? 48.297 -16.237 -1.766 1.00 40.69 368 ALA A C 1
ATOM 2653 O O . ALA A 1 368 ? 47.426 -15.344 -1.697 1.00 40.69 368 ALA A O 1
#

Sequence (368 aa):
MAVAQEDPPVPPHRYYGTVSDANGNAISGVTVEVVYDGAEVANDTTDADGYYDLQVPQENGIEEGDKVTITVRDSSQNAAWEPGGATKVNFEAEPPEETPTPTPEPGDGGGGGGGGGGGGGGGGAAPAPEQDVEGDAAADSSFDGRTLSTQVDSASAGSSVTSSLNDDTVDENIQNTGASLNSLTTEFANDVSNADFDTTYSATNPSDDVPDLSSQTDADEVAYVNVDTDVAEDDLDSVTFEFSVSRDRLSEAGFDPDEVALYRYNGGEYTELDTSIDSEGDDRVTYTAESPGLSVFAIGAASEQVTTTATPEPDTATPEPDTATPEPDTATPTDTQTTTDTGTPGFGPIVAITALLALAFAALRRRA

Organism: NCBI:txid931585

pLDDT: mean 74.95, std 21.48, range [28.17, 98.0]

Foldseek 3Di:
DDDDDDDDFFAWEKEKEFEAAPVRAGAFQWKKFKDDPRDTQWIFTADNRRITITTGGCVVVADFQDWIWIDTVVDIDIDTTHGVHYDYDYHHDDHDPDDPDDDDDDDDDDDDDDDDDDDDDDDDQFPAWDKDKADDWDWGWGDRLFKIKIKTQKDAAFIKIKTAHDPVSQVVLCVVQQKDFGMKMWGWRHIDGIKMKIKGKFNDDPDPLADDQVVADLWDFRIKIFIDIPDDLNGTAKMKTKMKGFPVSCVVVPADPVQKFKWFDDPRHTDTFPKDWPDDDPTITIIMTMDSDHGMITTTGRPPPPPPPPPDDPPPDDDDDDDDDDDDDDDDDDDDDDDDDDDDDDDDDDDDDDDPDDDPDPDPDDDD

Solvent-accessible surface area 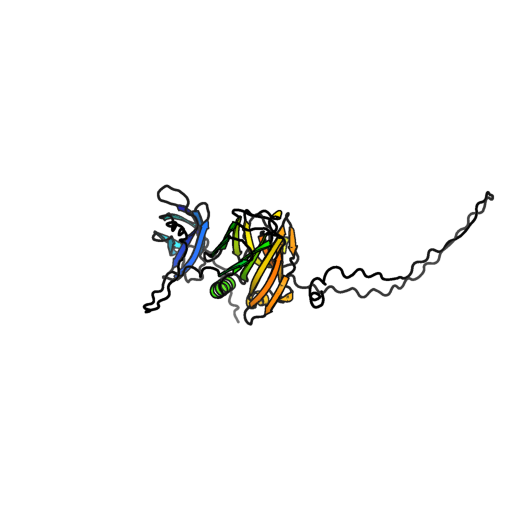(backbone atoms only — not comparable to full-atom values): 22650 Å² total; per-residue (Å²): 132,82,76,82,77,78,76,78,87,71,51,39,23,35,44,30,41,39,34,20,33,97,86,69,46,52,35,49,80,44,58,39,37,31,33,44,101,87,40,79,65,39,68,40,58,17,38,85,75,3,36,40,73,35,66,38,59,52,87,83,75,61,52,82,66,37,72,35,37,40,34,41,87,98,38,73,48,78,46,70,38,38,79,60,34,75,48,83,53,75,45,70,44,82,71,82,82,80,76,78,79,79,80,86,75,88,86,82,90,82,90,83,88,80,86,87,80,84,87,85,86,87,82,82,71,52,74,70,37,51,72,50,74,45,73,76,48,44,68,54,61,45,37,79,76,61,39,43,37,38,43,29,63,28,32,38,54,76,13,33,46,36,45,29,53,49,67,74,56,30,54,50,37,25,75,75,34,34,32,30,64,38,30,44,34,43,31,23,53,34,74,48,70,62,41,46,37,40,37,36,69,37,57,52,82,90,46,96,89,55,78,63,64,54,80,80,46,86,27,48,79,58,30,24,39,38,37,53,63,78,64,57,58,87,40,36,60,39,28,39,41,31,32,36,37,29,46,64,53,34,58,74,76,67,53,60,81,91,35,50,35,45,27,42,48,53,103,90,45,76,42,80,35,67,47,46,80,77,43,83,50,98,63,33,38,30,33,41,32,56,33,75,52,87,36,48,31,37,37,29,35,36,77,82,71,76,76,73,74,72,76,77,74,82,84,75,86,76,84,81,85,88,81,89,80,89,83,82,90,83,89,86,90,83,91,80,82,89,88,86,89,84,92,78,92,81,87,86,80,91,79,86,88,81,93,86,87,92,80,91,73,91,74,98,79,81,89,134

InterPro domains:
  IPR008969 Carboxypeptidase-like, regulatory domain superfamily [SSF49464] (17-59)
  IPR026371 PGF-CTERM archaeal protein-sorting signal [PF18204] (344-366)
  IPR026371 PGF-CTERM archaeal protein-sorting signal [TIGR04126] (340-367)
  IPR026453 PGF-pre-PGF domain [TIGR04213] (222-299)

Mean predicted aligned error: 19.74 Å